Protein AF-A0A7M3ZX58-F1 (afdb_monomer_lite)

Sequence (410 aa):
MNNAIDKRTIRVQLGRRTCTVCGKESPYLRCHHRAVDAHGDGKPGEPCNGRTTANATRSNAYRRGEVQSVRMDEMVEDARIRLGIDRLPVQVKCMKKLNSRDQTPEAIEKGILRARHELPVFRDGTVRFDMSDVPTTHFRPREIDVPWKTLHALGYTHDHRGQPLEHDEQILELFPQDFIVAKGAADFLLRTAKYVDELLVRYYNMEPYYNAERADDLIGHLICALAPHTSGGVLSRIIGWADCSGGYAHPLFHAAKRRNCDGDEDAIMLLMDGLLNFSRDILPANRGGQMDAPLVLTTRLNPTEVDKEALNVDSGWFYERDFYEATLKQPHPKDIQGRMDFVERRLGSVAAVRGYGFTHDCNALDDGPALSAYKTLETMIDKMNGQLALGQRLRGVNVRQVASSVVRSH

Radius of gyration: 26.99 Å; chains: 1; bounding box: 66×52×91 Å

pLDDT: mean 92.8, std 5.44, range [61.25, 98.75]

Secondary structure (DSSP, 8-state):
-HHHHHTSEEEEEE--EEETTT--B-SSSB--PEEE-TTS-EEEEEE---BEEEPP-----S---EEEEEEHHHHHHHHHHHHT-SS--S-----SS--BSS-PPPPHHHHHHHHHTT----TTS---EEEEEEE-SEE-GGGGT--HHHHHHTT--B-TTSPBP-STTSPEEPPTTEEEEEGGGHHHHHHHHHHHHHHIIIII----S---SSGGGGTT-EEEEE-TT--EEEEEEEEEEESSSEEEE-HHHHHHTT---SS-EEEEEEHHHHHHH--GGGSBSSTTTTTTS-SEEE-S--TTSS-SSGGG-B--SS--HHHHHHHTT---HHHHGGGS-BGGGGTTSGGGTS----S---S-TT-S-SS-HHHH--SHHHHHHHHHHHHHH-TT--HHHHHHHHHHH-

Structure (mmCIF, N/CA/C/O backbone):
data_AF-A0A7M3ZX58-F1
#
_entry.id   AF-A0A7M3ZX58-F1
#
loop_
_atom_site.group_PDB
_atom_site.id
_atom_site.type_symbol
_atom_site.label_atom_id
_atom_site.label_alt_id
_atom_site.label_comp_id
_atom_site.label_asym_id
_atom_site.label_entity_id
_atom_site.label_seq_id
_atom_site.pdbx_PDB_ins_code
_atom_site.Cartn_x
_atom_site.Cartn_y
_atom_site.Cartn_z
_atom_site.occupancy
_atom_site.B_iso_or_equiv
_atom_site.auth_seq_id
_atom_site.auth_comp_id
_atom_site.auth_asym_id
_atom_site.auth_atom_id
_atom_site.pdbx_PDB_model_num
ATOM 1 N N . MET A 1 1 ? 16.164 10.388 -19.674 1.00 84.62 1 MET A N 1
ATOM 2 C CA . MET A 1 1 ? 16.282 9.624 -20.931 1.00 84.62 1 MET A CA 1
ATOM 3 C C . MET A 1 1 ? 16.621 10.523 -22.114 1.00 84.62 1 MET A C 1
ATOM 5 O O . MET A 1 1 ? 17.618 10.249 -22.756 1.00 84.62 1 MET A O 1
ATOM 9 N N . ASN A 1 2 ? 15.889 11.614 -22.358 1.00 84.56 2 ASN A N 1
ATOM 10 C CA . ASN A 1 2 ? 16.077 12.489 -23.532 1.00 84.56 2 ASN A CA 1
ATOM 11 C C . ASN A 1 2 ? 17.522 12.969 -23.723 1.00 84.56 2 ASN A C 1
ATOM 13 O O . ASN A 1 2 ? 18.113 12.699 -24.756 1.00 84.56 2 ASN A O 1
ATOM 17 N N . ASN A 1 3 ? 18.154 13.498 -22.670 1.00 86.19 3 ASN A N 1
ATOM 18 C CA . ASN A 1 3 ? 19.565 13.910 -22.730 1.00 86.19 3 ASN A CA 1
ATOM 19 C C . ASN A 1 3 ? 20.526 12.773 -23.140 1.00 86.19 3 ASN A C 1
ATOM 21 O O . ASN A 1 3 ? 21.644 13.030 -23.579 1.00 86.19 3 ASN A O 1
ATOM 25 N N . ALA A 1 4 ? 20.145 11.512 -22.910 1.00 87.25 4 ALA A N 1
ATOM 26 C CA . ALA A 1 4 ? 20.914 10.343 -23.326 1.00 87.25 4 ALA A CA 1
ATOM 27 C C . ALA A 1 4 ? 20.637 9.964 -24.791 1.00 87.25 4 ALA A C 1
ATOM 29 O O . ALA A 1 4 ? 21.559 9.520 -25.468 1.00 87.25 4 ALA A O 1
ATOM 30 N N . ILE A 1 5 ? 19.408 10.182 -25.276 1.00 88.12 5 ILE A N 1
ATOM 31 C CA . ILE A 1 5 ? 19.027 10.043 -26.691 1.00 88.12 5 ILE A CA 1
ATOM 32 C C . ILE A 1 5 ? 19.773 11.080 -27.538 1.00 88.12 5 ILE A C 1
ATOM 34 O O . ILE A 1 5 ? 20.369 10.711 -28.544 1.00 88.12 5 ILE A O 1
ATOM 38 N N . ASP A 1 6 ? 19.852 12.338 -27.088 1.00 88.44 6 ASP A N 1
ATOM 39 C CA . ASP A 1 6 ? 20.569 13.410 -27.803 1.00 88.44 6 ASP A CA 1
ATOM 40 C C . ASP A 1 6 ? 22.061 13.095 -27.971 1.00 88.44 6 ASP A C 1
ATOM 42 O O . ASP A 1 6 ? 22.674 13.388 -28.996 1.00 88.44 6 ASP A O 1
ATOM 46 N N . LYS A 1 7 ? 22.651 12.433 -26.968 1.00 90.25 7 LYS A N 1
ATOM 47 C CA . LYS A 1 7 ? 24.038 11.953 -27.017 1.00 90.25 7 LYS A CA 1
ATOM 48 C C . LYS A 1 7 ? 24.221 10.715 -27.895 1.00 90.25 7 LYS A C 1
ATOM 50 O O . LYS A 1 7 ? 25.366 10.353 -28.164 1.00 90.25 7 LYS A O 1
ATOM 55 N N . ARG A 1 8 ? 23.128 10.073 -28.329 1.00 90.62 8 ARG A N 1
ATOM 56 C CA . ARG A 1 8 ? 23.024 8.780 -29.034 1.00 90.62 8 ARG A CA 1
ATOM 57 C C . ARG A 1 8 ? 23.615 7.607 -28.260 1.00 90.62 8 ARG A C 1
ATOM 59 O O . ARG A 1 8 ? 22.914 6.663 -27.918 1.00 90.62 8 ARG A O 1
ATOM 66 N N . THR A 1 9 ? 24.901 7.681 -27.931 1.00 92.44 9 THR A N 1
ATOM 67 C CA . THR A 1 9 ? 25.625 6.678 -27.151 1.00 92.44 9 THR A CA 1
ATOM 68 C C . THR A 1 9 ? 25.944 7.201 -25.756 1.00 92.44 9 THR A C 1
ATOM 70 O O . THR A 1 9 ? 26.481 8.299 -25.600 1.00 92.44 9 THR A O 1
ATOM 73 N N . ILE A 1 10 ? 25.698 6.389 -24.730 1.00 93.19 10 ILE A N 1
ATOM 74 C CA . ILE A 1 10 ? 26.163 6.660 -23.364 1.00 93.19 10 ILE A CA 1
ATOM 75 C C . ILE A 1 10 ? 27.099 5.561 -22.875 1.00 93.19 10 ILE A C 1
ATOM 77 O O . ILE A 1 10 ? 26.967 4.403 -23.262 1.00 93.19 10 ILE A O 1
ATOM 81 N N . ARG A 1 11 ? 28.032 5.924 -21.989 1.00 93.12 11 ARG A N 1
ATOM 82 C CA . ARG A 1 11 ? 28.899 4.974 -21.282 1.00 93.12 11 ARG A CA 1
ATOM 83 C C . ARG A 1 11 ? 28.414 4.817 -19.849 1.00 93.12 11 ARG A C 1
ATOM 85 O O . ARG A 1 11 ? 28.426 5.784 -19.090 1.00 93.12 11 ARG A O 1
ATOM 92 N N . VAL A 1 12 ? 27.984 3.614 -19.485 1.00 93.06 12 VAL A N 1
ATOM 93 C CA . VAL A 1 12 ? 27.375 3.314 -18.179 1.00 93.06 12 VAL A CA 1
ATOM 94 C C . VAL A 1 12 ? 27.828 1.951 -17.662 1.00 93.06 12 VAL A C 1
ATOM 96 O O . VAL A 1 12 ? 28.186 1.073 -18.439 1.00 93.06 12 VAL A O 1
ATOM 99 N N . GLN A 1 13 ? 27.841 1.772 -16.339 1.00 92.75 13 GLN A N 1
ATOM 100 C CA . GLN A 1 13 ? 28.174 0.484 -15.723 1.00 92.75 13 GLN A CA 1
ATOM 101 C C . GLN A 1 13 ? 26.971 -0.457 -15.768 1.00 92.75 13 GLN A C 1
ATOM 103 O O . GLN A 1 13 ? 25.967 -0.187 -15.108 1.00 92.75 13 GLN A O 1
ATOM 108 N N . LEU A 1 14 ? 27.095 -1.554 -16.512 1.00 93.56 14 LEU A N 1
ATOM 109 C CA . LEU A 1 14 ? 26.056 -2.569 -16.682 1.00 93.56 14 LEU A CA 1
ATOM 110 C C . LEU A 1 14 ? 26.663 -3.974 -16.587 1.00 93.56 14 LEU A C 1
ATOM 112 O O . LEU A 1 14 ? 27.848 -4.167 -16.871 1.00 93.56 14 LEU A O 1
ATOM 116 N N . GLY A 1 15 ? 25.858 -4.963 -16.202 1.00 92.06 15 GLY A N 1
ATOM 117 C CA . GLY A 1 15 ? 26.264 -6.369 -16.217 1.00 92.06 15 GLY A CA 1
ATOM 118 C C . GLY A 1 15 ? 26.551 -6.869 -17.635 1.00 92.06 15 GLY A C 1
ATOM 119 O O . GLY A 1 15 ? 25.844 -6.510 -18.577 1.00 92.06 15 GLY A O 1
ATOM 120 N N . ARG A 1 16 ? 27.585 -7.699 -17.809 1.00 92.06 16 ARG A N 1
ATOM 121 C CA . ARG A 1 16 ? 27.877 -8.335 -19.103 1.00 92.06 16 ARG A CA 1
ATOM 122 C C . ARG A 1 16 ? 27.047 -9.592 -19.288 1.00 92.06 16 ARG A C 1
ATOM 124 O O . ARG A 1 16 ? 26.998 -10.455 -18.410 1.00 92.06 16 ARG A O 1
ATOM 131 N N . ARG A 1 17 ? 26.402 -9.697 -20.444 1.00 93.62 17 ARG A N 1
ATOM 132 C CA . ARG A 1 17 ? 25.608 -10.862 -20.831 1.00 93.62 17 ARG A CA 1
ATOM 133 C C . ARG A 1 17 ? 25.809 -11.125 -22.315 1.00 93.62 17 ARG A C 1
ATOM 135 O O . ARG A 1 17 ? 26.058 -10.197 -23.080 1.00 93.62 17 ARG A O 1
ATOM 142 N N . THR A 1 18 ? 25.658 -12.376 -22.721 1.00 95.00 18 THR A N 1
ATOM 143 C CA . THR A 1 18 ? 25.798 -12.796 -24.120 1.00 95.00 18 THR A CA 1
ATOM 144 C C . THR A 1 18 ? 24.468 -13.328 -24.626 1.00 95.00 18 THR A C 1
ATOM 146 O O . THR A 1 18 ? 23.783 -14.071 -23.922 1.00 95.00 18 THR A O 1
ATOM 149 N N . CYS A 1 19 ? 24.064 -12.916 -25.826 1.00 95.62 19 CYS A N 1
ATOM 150 C CA . CYS A 1 19 ? 22.856 -13.424 -26.463 1.00 95.62 19 CYS A CA 1
ATOM 151 C C . CYS A 1 19 ? 23.050 -14.869 -26.930 1.00 95.62 19 CYS A C 1
ATOM 153 O O . CYS A 1 19 ? 23.992 -15.160 -27.661 1.00 95.62 19 CYS A O 1
ATOM 155 N N . THR A 1 20 ? 22.111 -15.752 -26.590 1.00 95.06 20 THR A N 1
ATOM 156 C CA . THR A 1 20 ? 22.155 -17.165 -26.996 1.00 95.06 20 THR A CA 1
ATOM 157 C C . THR A 1 20 ? 21.811 -17.392 -28.470 1.00 95.06 20 THR A C 1
ATOM 159 O O . THR A 1 20 ? 21.980 -18.499 -28.960 1.00 95.06 20 THR A O 1
ATOM 162 N N . VAL A 1 21 ? 21.299 -16.370 -29.166 1.00 93.06 21 VAL A N 1
ATOM 163 C CA . VAL A 1 21 ? 20.869 -16.456 -30.572 1.00 93.06 21 VAL A CA 1
ATOM 164 C C . VAL A 1 21 ? 21.920 -15.862 -31.507 1.00 93.06 21 VAL A C 1
ATOM 166 O O . VAL A 1 21 ? 22.387 -16.537 -32.413 1.00 93.06 21 VAL A O 1
ATOM 169 N N . CYS A 1 22 ? 22.320 -14.606 -31.285 1.00 91.44 22 CYS A N 1
ATOM 170 C CA . CYS A 1 22 ? 23.275 -13.919 -32.165 1.00 91.44 22 CYS A CA 1
ATOM 171 C C . CYS A 1 22 ? 24.720 -13.895 -31.644 1.00 91.44 22 CYS A C 1
ATOM 173 O O . CYS A 1 22 ? 25.584 -13.331 -32.307 1.00 91.44 22 CYS A O 1
ATOM 175 N N . GLY A 1 23 ? 24.989 -14.414 -30.440 1.00 92.00 23 GLY A N 1
ATOM 176 C CA . GLY A 1 23 ? 26.328 -14.436 -29.836 1.00 92.00 23 GLY A CA 1
ATOM 177 C C . GLY A 1 23 ? 26.894 -13.072 -29.414 1.00 92.00 23 GLY A C 1
ATOM 178 O O . GLY A 1 23 ? 27.958 -13.022 -28.807 1.00 92.00 23 GLY A O 1
ATOM 179 N N . LYS A 1 24 ? 26.204 -11.960 -29.703 1.00 91.50 24 LYS A N 1
ATOM 180 C CA . LYS A 1 24 ? 26.655 -10.603 -29.352 1.00 91.50 24 LYS A CA 1
ATOM 181 C C . LYS A 1 24 ? 26.449 -10.290 -27.865 1.00 91.50 24 LYS A C 1
ATOM 183 O O . LYS A 1 24 ? 25.500 -10.778 -27.238 1.00 91.50 24 LYS A O 1
ATOM 188 N N . GLU A 1 25 ? 27.297 -9.418 -27.320 1.00 91.56 25 GLU A N 1
ATOM 189 C CA . GLU A 1 25 ? 27.217 -8.968 -25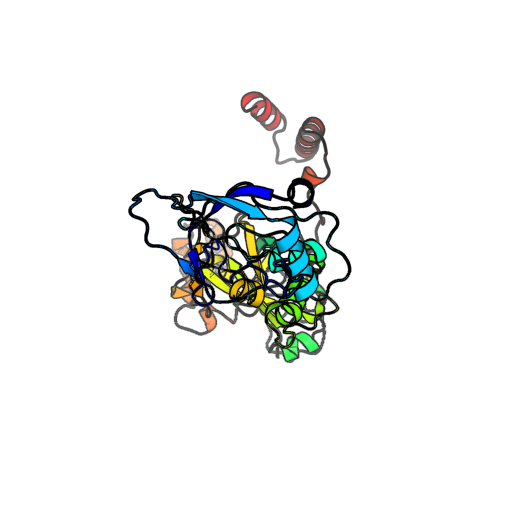.924 1.00 91.56 25 GLU A CA 1
ATOM 190 C C . GLU A 1 25 ? 26.129 -7.914 -25.718 1.00 91.56 25 GLU A C 1
ATOM 192 O O . GLU A 1 25 ? 26.162 -6.845 -26.313 1.00 91.56 25 GLU A O 1
ATOM 197 N N . SER A 1 26 ? 25.165 -8.184 -24.845 1.00 91.44 26 SER A N 1
ATOM 198 C CA . SER A 1 26 ? 24.054 -7.280 -24.551 1.00 91.44 26 SER A CA 1
ATOM 199 C C . SER A 1 26 ? 23.849 -7.194 -23.041 1.00 91.44 26 SER A C 1
ATOM 201 O O . SER A 1 26 ? 23.666 -8.235 -22.417 1.00 91.44 26 SER A O 1
ATOM 203 N N . PRO A 1 27 ? 23.789 -5.999 -22.430 1.00 91.19 27 PRO A N 1
ATOM 204 C CA . PRO A 1 27 ? 23.588 -5.882 -20.985 1.00 91.19 27 PRO A CA 1
ATOM 205 C C . PRO A 1 27 ? 22.153 -6.206 -20.529 1.00 91.19 27 PRO A C 1
ATOM 207 O O . PRO A 1 27 ? 21.904 -6.402 -19.340 1.00 91.19 27 PRO A O 1
ATOM 210 N N . TYR A 1 28 ? 21.202 -6.279 -21.461 1.00 92.50 28 TYR A N 1
ATOM 211 C CA . TYR A 1 28 ? 19.775 -6.518 -21.213 1.00 92.50 28 TYR A CA 1
ATOM 212 C C . TYR A 1 28 ? 19.413 -8.003 -21.205 1.00 92.50 28 TYR A C 1
ATOM 214 O O . TYR A 1 28 ? 20.088 -8.803 -21.850 1.00 92.50 28 TYR A O 1
ATOM 222 N N . LEU A 1 29 ? 18.304 -8.368 -20.549 1.00 92.69 29 LEU A N 1
ATOM 223 C CA . LEU A 1 29 ? 17.772 -9.743 -20.513 1.00 92.69 29 LEU A CA 1
ATOM 224 C C . LEU A 1 29 ? 17.359 -10.284 -21.895 1.00 92.69 29 LEU A C 1
ATOM 226 O O . LEU A 1 29 ? 17.473 -11.485 -22.149 1.00 92.69 29 LEU A O 1
ATOM 230 N N . ARG A 1 30 ? 16.901 -9.396 -22.783 1.00 92.56 30 ARG A N 1
ATOM 231 C CA . ARG A 1 30 ? 16.626 -9.676 -24.198 1.00 92.56 30 ARG A CA 1
ATOM 232 C C . ARG A 1 30 ? 17.604 -8.892 -25.060 1.00 92.56 30 ARG A C 1
ATOM 234 O O . ARG A 1 30 ? 17.896 -7.738 -24.766 1.00 92.56 30 ARG A O 1
ATOM 241 N N . CYS A 1 31 ? 18.138 -9.525 -26.097 1.00 92.56 31 CYS A N 1
ATOM 242 C CA . CYS A 1 31 ? 19.134 -8.901 -26.959 1.00 92.56 31 CYS A CA 1
ATOM 243 C C . CYS A 1 31 ? 18.564 -7.685 -27.703 1.00 92.56 31 CYS A C 1
ATOM 245 O O . CYS A 1 31 ? 17.547 -7.799 -28.384 1.00 92.56 31 CYS A O 1
ATOM 247 N N . HIS A 1 32 ? 19.261 -6.552 -27.594 1.00 89.94 32 HIS A N 1
ATOM 248 C CA . HIS A 1 32 ? 18.877 -5.271 -28.193 1.00 89.94 32 HIS A CA 1
ATOM 249 C C . HIS A 1 32 ? 19.449 -5.043 -29.602 1.00 89.94 32 HIS A C 1
ATOM 251 O O . HIS A 1 32 ? 19.106 -4.062 -30.247 1.00 89.94 32 HIS A O 1
ATOM 257 N N . HIS A 1 33 ? 20.333 -5.917 -30.093 1.00 90.25 33 HIS A N 1
ATOM 258 C CA . HIS A 1 33 ? 20.937 -5.731 -31.412 1.00 90.25 33 HIS A CA 1
ATOM 259 C C . HIS A 1 33 ? 19.918 -5.958 -32.522 1.00 90.25 33 HIS A C 1
ATOM 261 O O . HIS A 1 33 ? 19.334 -7.041 -32.597 1.00 90.25 33 HIS A O 1
ATOM 267 N N . ARG A 1 34 ? 19.781 -4.974 -33.408 1.00 91.06 34 ARG A N 1
ATOM 268 C CA . ARG A 1 34 ? 18.972 -5.060 -34.625 1.00 91.06 34 ARG A CA 1
ATOM 269 C C . ARG A 1 34 ? 19.497 -6.124 -35.585 1.00 91.06 34 ARG A C 1
ATOM 271 O O . ARG A 1 34 ? 20.709 -6.364 -35.670 1.00 91.06 34 ARG A O 1
ATOM 278 N N . ALA A 1 35 ? 18.575 -6.750 -36.309 1.00 86.00 35 ALA A N 1
ATOM 279 C CA . ALA A 1 35 ? 18.893 -7.416 -37.560 1.00 86.00 35 ALA A CA 1
ATOM 280 C C . ALA A 1 35 ? 19.474 -6.388 -38.539 1.00 86.00 35 ALA A C 1
ATOM 282 O O . ALA A 1 35 ? 19.077 -5.222 -38.534 1.00 86.00 35 ALA A O 1
ATOM 283 N N . VAL A 1 36 ? 20.435 -6.818 -39.350 1.00 86.06 36 VAL A N 1
ATOM 284 C CA . VAL A 1 36 ? 21.031 -5.976 -40.390 1.00 86.06 36 VAL A CA 1
ATOM 285 C C . VAL A 1 36 ? 20.379 -6.289 -41.731 1.00 86.06 36 VAL A C 1
ATOM 287 O O . VAL A 1 36 ? 20.004 -7.436 -41.989 1.00 86.06 36 VAL A O 1
ATOM 290 N N . ASP A 1 37 ? 20.197 -5.276 -42.565 1.00 85.88 37 ASP A N 1
ATOM 291 C CA . ASP A 1 37 ? 19.756 -5.449 -43.944 1.00 85.88 37 ASP A CA 1
ATOM 292 C C . ASP A 1 37 ? 20.910 -5.863 -44.878 1.00 85.88 37 ASP A C 1
ATOM 294 O O . ASP A 1 37 ? 22.029 -6.146 -44.441 1.00 85.88 37 ASP A O 1
ATOM 298 N N . ALA A 1 38 ? 20.628 -5.930 -46.183 1.00 81.62 38 ALA A N 1
ATOM 299 C CA . ALA A 1 38 ? 21.607 -6.323 -47.198 1.00 81.62 38 ALA A CA 1
ATOM 300 C C . ALA A 1 38 ? 22.782 -5.333 -47.337 1.00 81.62 38 ALA A C 1
ATOM 302 O O . ALA A 1 38 ? 23.809 -5.685 -47.917 1.00 81.62 38 ALA A O 1
ATOM 303 N N . HIS A 1 39 ? 22.636 -4.115 -46.810 1.00 81.25 39 HIS A N 1
ATOM 304 C CA . HIS A 1 39 ? 23.637 -3.051 -46.825 1.00 81.25 39 HIS A CA 1
ATOM 305 C C . HIS A 1 39 ? 24.406 -2.953 -45.498 1.00 81.25 39 HIS A C 1
ATOM 307 O O . HIS A 1 39 ? 25.382 -2.211 -45.407 1.00 81.25 39 HIS A O 1
ATOM 313 N N . GLY A 1 40 ? 24.027 -3.758 -44.499 1.00 79.31 40 GLY A N 1
ATOM 314 C CA . GLY A 1 40 ? 24.642 -3.782 -43.176 1.00 79.31 40 GLY A CA 1
ATOM 315 C C . GLY A 1 40 ? 24.007 -2.812 -42.177 1.00 79.31 40 GLY A C 1
ATOM 316 O O . GLY A 1 40 ? 24.490 -2.729 -41.045 1.00 79.31 40 GLY A O 1
ATOM 317 N N . ASP A 1 41 ? 22.925 -2.124 -42.550 1.00 82.88 41 ASP A N 1
ATOM 318 C CA . ASP A 1 41 ? 22.238 -1.160 -41.695 1.00 82.88 41 ASP A CA 1
ATOM 319 C C . ASP A 1 41 ? 21.230 -1.853 -40.770 1.00 82.88 41 ASP A C 1
ATOM 321 O O . ASP A 1 41 ? 20.545 -2.811 -41.136 1.00 82.88 41 ASP A O 1
ATOM 325 N N . GLY A 1 42 ? 21.151 -1.385 -39.521 1.00 83.31 42 GLY A N 1
ATOM 326 C CA . GLY A 1 42 ? 20.277 -1.969 -38.505 1.00 83.31 42 GLY A CA 1
ATOM 327 C C . GLY A 1 42 ? 18.808 -1.618 -38.737 1.00 83.31 42 GLY A C 1
ATOM 328 O O . GLY A 1 42 ? 18.428 -0.453 -38.611 1.00 83.31 42 GLY A O 1
ATOM 329 N N . LYS A 1 43 ? 17.964 -2.626 -38.970 1.00 86.62 43 LYS A N 1
ATOM 330 C CA . LYS A 1 43 ? 16.521 -2.468 -39.190 1.00 86.62 43 LYS A CA 1
ATOM 331 C C . LYS A 1 43 ? 15.790 -2.046 -37.906 1.00 86.62 43 LYS A C 1
ATOM 333 O O . LYS A 1 43 ? 15.781 -2.816 -36.939 1.00 86.62 43 LYS A O 1
ATOM 338 N N . PRO A 1 44 ? 15.179 -0.846 -37.857 1.00 86.81 44 PRO A N 1
ATOM 339 C CA . PRO A 1 44 ? 14.396 -0.410 -36.703 1.00 86.81 44 PRO A CA 1
ATOM 340 C C . PRO A 1 44 ? 13.227 -1.355 -36.420 1.00 86.81 44 PRO A C 1
ATOM 342 O O . PRO A 1 44 ? 12.556 -1.805 -37.344 1.00 86.81 44 PRO A O 1
ATOM 345 N N . GLY A 1 45 ? 12.972 -1.654 -35.147 1.00 84.62 45 GLY A N 1
ATOM 346 C CA . GLY A 1 45 ? 11.863 -2.522 -34.742 1.00 84.62 45 GLY A CA 1
ATOM 347 C C . GLY A 1 45 ? 12.109 -4.025 -34.917 1.00 84.62 45 GLY A C 1
ATOM 348 O O . GLY A 1 45 ? 11.309 -4.817 -34.424 1.00 84.62 45 GLY A O 1
ATOM 349 N N . GLU A 1 46 ? 13.239 -4.435 -35.506 1.00 89.06 46 GLU A N 1
ATOM 350 C CA . GLU A 1 46 ? 13.638 -5.843 -35.661 1.00 89.06 46 GLU A CA 1
ATOM 351 C C . GLU A 1 46 ? 14.868 -6.219 -34.795 1.00 89.06 46 GLU A C 1
ATOM 353 O O . GLU A 1 46 ? 15.896 -6.663 -35.320 1.00 89.06 46 GLU A O 1
ATOM 358 N N . PRO A 1 47 ? 14.837 -6.056 -33.455 1.00 89.12 47 PRO A N 1
ATOM 359 C CA . PRO A 1 47 ? 15.910 -6.539 -32.598 1.00 89.12 47 PRO A CA 1
ATOM 360 C C . PRO A 1 47 ? 15.878 -8.064 -32.467 1.00 89.12 47 PRO A C 1
ATOM 362 O O . PRO A 1 47 ? 14.823 -8.695 -32.442 1.00 89.12 47 PRO A O 1
ATOM 365 N N . CYS A 1 48 ? 17.060 -8.648 -32.285 1.00 90.19 48 CYS A N 1
ATOM 366 C CA . CYS A 1 48 ? 17.280 -10.084 -32.132 1.00 90.19 48 CYS A CA 1
ATOM 367 C C . CYS A 1 48 ? 16.371 -10.725 -31.074 1.00 90.19 48 CYS A C 1
ATOM 369 O O . CYS A 1 48 ? 15.935 -11.858 -31.254 1.00 90.19 48 CYS A O 1
ATOM 371 N N . ASN A 1 49 ? 16.100 -10.036 -29.957 1.00 88.69 49 ASN A N 1
ATOM 372 C CA . ASN A 1 49 ? 15.215 -10.492 -28.876 1.00 88.69 49 ASN A CA 1
ATOM 373 C C . ASN A 1 49 ? 15.574 -11.826 -28.206 1.00 88.69 49 ASN A C 1
ATOM 375 O O . ASN A 1 49 ? 14.915 -12.221 -27.242 1.00 88.69 49 ASN A O 1
ATOM 379 N N . GLY A 1 50 ? 16.651 -12.483 -28.637 1.00 91.38 50 GLY A N 1
ATOM 380 C CA . GLY A 1 50 ? 17.160 -13.692 -28.018 1.00 91.38 50 GLY A CA 1
ATOM 381 C C . GLY A 1 50 ? 17.483 -13.471 -26.544 1.00 91.38 50 GLY A C 1
ATOM 382 O O . GLY A 1 50 ? 17.998 -12.416 -26.153 1.00 91.38 50 GLY A O 1
ATOM 383 N N . ARG A 1 51 ? 17.198 -14.488 -25.728 1.00 93.88 51 ARG A N 1
ATOM 384 C CA . ARG A 1 51 ? 17.559 -14.513 -24.309 1.00 93.88 51 ARG A CA 1
ATOM 385 C C . ARG A 1 51 ? 19.061 -14.285 -24.152 1.00 93.88 51 ARG A C 1
ATOM 387 O O . ARG A 1 51 ? 19.865 -14.768 -24.950 1.00 93.88 51 ARG A O 1
ATOM 394 N N . THR A 1 52 ? 19.445 -13.555 -23.114 1.00 94.69 52 THR A N 1
ATOM 395 C CA . THR A 1 52 ? 20.855 -13.373 -22.766 1.00 94.69 52 THR A CA 1
ATOM 396 C C . THR A 1 52 ? 21.199 -14.085 -21.464 1.00 94.69 52 THR A C 1
ATOM 398 O O . THR A 1 52 ? 20.407 -14.129 -20.513 1.00 94.69 52 THR A O 1
ATOM 401 N N . THR A 1 53 ? 22.409 -14.624 -21.396 1.00 93.44 53 THR A N 1
ATOM 402 C CA . THR A 1 53 ? 22.968 -15.270 -20.204 1.00 93.44 53 THR A CA 1
ATOM 403 C C . THR A 1 53 ? 24.054 -14.393 -19.614 1.00 93.44 53 THR A C 1
ATOM 405 O O . THR A 1 53 ? 24.902 -13.895 -20.351 1.00 93.44 53 THR A O 1
ATOM 408 N N . ALA A 1 54 ? 24.024 -14.185 -18.296 1.00 91.31 54 ALA A N 1
ATOM 409 C CA . ALA A 1 54 ? 25.069 -13.432 -17.611 1.00 91.31 54 ALA A CA 1
ATOM 410 C C . ALA A 1 54 ? 26.429 -14.111 -17.819 1.00 91.31 54 ALA A C 1
ATOM 412 O O . ALA A 1 54 ? 26.547 -15.329 -17.673 1.00 91.31 54 ALA A O 1
ATOM 413 N N . ASN A 1 55 ? 27.444 -13.322 -18.161 1.00 88.00 55 ASN A N 1
ATOM 414 C CA . ASN A 1 55 ? 28.795 -13.831 -18.342 1.00 88.00 55 ASN A CA 1
ATOM 415 C C . ASN A 1 55 ? 29.413 -14.115 -16.967 1.00 88.00 55 ASN A C 1
ATOM 417 O O . ASN A 1 55 ? 29.211 -13.360 -16.012 1.00 88.00 55 ASN A O 1
ATOM 421 N N . ALA A 1 56 ? 30.180 -15.202 -16.859 1.00 81.19 56 ALA A N 1
ATOM 422 C CA . ALA A 1 56 ? 30.904 -15.506 -15.632 1.00 81.19 56 ALA A CA 1
ATOM 423 C C . ALA A 1 56 ? 31.914 -14.388 -15.333 1.00 81.19 56 ALA A C 1
ATOM 425 O O . ALA A 1 56 ? 32.691 -13.992 -16.201 1.00 81.19 56 ALA A O 1
ATOM 426 N N . THR A 1 57 ? 31.920 -13.896 -14.095 1.00 76.81 57 THR A N 1
ATOM 427 C CA . THR A 1 57 ? 32.892 -12.902 -13.634 1.00 76.81 57 THR A CA 1
ATOM 428 C C . THR A 1 57 ? 33.782 -13.500 -12.555 1.00 76.81 57 THR A C 1
ATOM 430 O O . THR A 1 57 ? 33.309 -14.201 -11.663 1.00 76.81 57 THR A O 1
ATOM 433 N N . ARG A 1 58 ? 35.084 -13.207 -12.632 1.00 68.75 58 ARG A N 1
ATOM 434 C CA . ARG A 1 58 ? 36.064 -13.545 -11.584 1.00 68.75 58 ARG A CA 1
ATOM 435 C C . ARG A 1 58 ? 36.096 -12.505 -10.459 1.00 68.75 58 ARG A C 1
ATOM 437 O O . ARG A 1 58 ? 36.866 -12.644 -9.516 1.00 68.75 58 ARG A O 1
ATOM 444 N N . SER A 1 59 ? 35.299 -11.443 -10.574 1.00 71.56 59 SER A N 1
ATOM 445 C CA . SER A 1 59 ? 35.274 -10.361 -9.601 1.00 71.56 59 SER A CA 1
ATOM 446 C C . SER A 1 59 ? 34.505 -10.762 -8.343 1.00 71.56 59 SER A C 1
ATOM 448 O O . SER A 1 59 ? 33.311 -11.067 -8.394 1.00 71.56 59 SER A O 1
ATOM 450 N N . ASN A 1 60 ? 35.181 -10.666 -7.197 1.00 73.75 60 ASN A N 1
ATOM 451 C CA . ASN A 1 60 ? 34.558 -10.720 -5.872 1.00 73.75 60 ASN A CA 1
ATOM 452 C C . ASN A 1 60 ? 33.959 -9.365 -5.455 1.00 73.75 60 ASN A C 1
ATOM 454 O O . ASN A 1 60 ? 33.525 -9.205 -4.315 1.00 73.75 60 ASN A O 1
ATOM 458 N N . ALA A 1 61 ? 33.945 -8.374 -6.356 1.00 79.06 61 ALA A N 1
ATOM 459 C CA . ALA A 1 61 ? 33.325 -7.093 -6.078 1.00 79.06 61 ALA A CA 1
ATOM 460 C C . ALA A 1 61 ? 31.823 -7.261 -5.852 1.00 79.06 61 ALA A C 1
ATOM 462 O O . ALA A 1 61 ? 31.129 -8.049 -6.497 1.00 79.06 61 ALA A O 1
ATOM 463 N N . TYR A 1 62 ? 31.316 -6.443 -4.942 1.00 78.06 62 TYR A N 1
ATOM 464 C CA . TYR A 1 62 ? 29.920 -6.473 -4.543 1.00 78.06 62 TYR A CA 1
ATOM 465 C C . TYR A 1 62 ? 28.962 -5.975 -5.643 1.00 78.06 62 TYR A C 1
ATOM 467 O O . TYR A 1 62 ? 27.776 -6.297 -5.634 1.00 78.06 62 TYR A O 1
ATOM 475 N N . ARG A 1 63 ? 29.495 -5.241 -6.630 1.00 86.69 63 ARG A N 1
ATOM 476 C CA . ARG A 1 63 ? 28.834 -4.893 -7.895 1.00 86.69 63 ARG A CA 1
ATOM 477 C C . ARG A 1 63 ? 29.730 -5.312 -9.053 1.00 86.69 63 ARG A C 1
ATOM 479 O O . ARG A 1 63 ? 30.928 -5.040 -9.024 1.00 86.69 63 ARG A O 1
ATOM 486 N N . ARG A 1 64 ? 29.144 -5.980 -10.044 1.00 87.44 64 ARG A N 1
ATOM 487 C CA . ARG A 1 64 ? 29.865 -6.728 -11.088 1.00 87.44 64 ARG A CA 1
ATOM 488 C C . ARG A 1 64 ? 29.794 -6.107 -12.481 1.00 87.44 64 ARG A C 1
ATOM 490 O O . ARG A 1 64 ? 30.281 -6.712 -13.429 1.00 87.44 64 ARG A O 1
ATOM 497 N N . GLY A 1 65 ? 29.155 -4.952 -12.631 1.00 88.31 65 GLY A N 1
ATOM 498 C CA . GLY A 1 65 ? 29.024 -4.313 -13.931 1.00 88.31 65 GLY A CA 1
ATOM 499 C C . GLY A 1 65 ? 30.329 -3.691 -14.412 1.00 88.31 65 GLY A C 1
ATOM 500 O O . GLY A 1 65 ? 31.156 -3.203 -13.641 1.00 88.31 65 GLY A O 1
ATOM 501 N N . GLU A 1 66 ? 30.472 -3.684 -15.727 1.00 90.44 66 GLU A N 1
ATOM 502 C CA . GLU A 1 66 ? 31.591 -3.099 -16.455 1.00 90.44 66 GLU A CA 1
ATOM 503 C C . GLU A 1 66 ? 31.082 -1.893 -17.251 1.00 90.44 66 GLU A C 1
ATOM 505 O O . GLU A 1 66 ? 29.889 -1.788 -17.552 1.00 90.44 66 GLU A O 1
ATOM 510 N N . VAL A 1 67 ? 31.967 -0.941 -17.560 1.00 91.75 67 VAL A N 1
ATOM 511 C CA . VAL A 1 67 ? 31.587 0.225 -18.368 1.00 91.75 67 VAL A CA 1
ATOM 512 C C . VAL A 1 67 ? 31.314 -0.240 -19.794 1.00 91.75 67 VAL A C 1
ATOM 514 O O . VAL A 1 67 ? 32.236 -0.621 -20.509 1.00 91.75 67 VAL A O 1
ATOM 517 N N . GLN A 1 68 ? 30.055 -0.158 -20.208 1.00 91.31 68 GLN A N 1
ATOM 518 C CA . GLN A 1 68 ? 29.585 -0.529 -21.537 1.00 91.31 68 GLN A CA 1
ATOM 519 C C . GLN A 1 68 ? 29.052 0.703 -22.274 1.00 91.31 68 GLN A C 1
ATOM 521 O O . GLN A 1 68 ? 28.531 1.637 -21.656 1.00 91.31 68 GLN A O 1
ATOM 526 N N . SER A 1 69 ? 29.205 0.703 -23.597 1.00 91.50 69 SER A N 1
ATOM 527 C CA . SER A 1 69 ? 28.615 1.708 -24.483 1.00 91.50 69 SER A CA 1
ATOM 528 C C . SER A 1 69 ? 27.243 1.230 -24.944 1.00 91.50 69 SER A C 1
ATOM 530 O O . SER A 1 69 ? 27.124 0.131 -25.476 1.00 91.50 69 SER A O 1
ATOM 532 N N . VAL A 1 70 ? 26.218 2.054 -24.751 1.00 90.62 70 VAL A N 1
ATOM 533 C CA . VAL A 1 70 ? 24.827 1.737 -25.099 1.00 90.62 70 VAL A CA 1
ATOM 534 C C . VAL A 1 70 ? 24.302 2.764 -26.094 1.00 90.62 70 VAL A C 1
ATOM 536 O O . VAL A 1 70 ? 24.357 3.962 -25.811 1.00 90.62 70 VAL A O 1
ATOM 539 N N . ARG A 1 71 ? 23.760 2.289 -27.223 1.00 91.00 71 ARG A N 1
ATOM 540 C CA . ARG A 1 71 ? 23.028 3.090 -28.218 1.00 91.00 71 ARG A CA 1
ATOM 541 C C . ARG A 1 71 ? 21.599 3.340 -27.742 1.00 91.00 71 ARG A C 1
ATOM 543 O O . ARG A 1 71 ? 20.711 2.509 -27.909 1.00 91.00 71 ARG A O 1
ATOM 550 N N . MET A 1 72 ? 21.403 4.471 -27.075 1.00 91.12 72 MET A N 1
ATOM 551 C CA . MET A 1 72 ? 20.123 4.862 -26.485 1.00 91.12 72 MET A CA 1
ATOM 552 C C . MET A 1 72 ? 19.098 5.254 -27.542 1.00 91.12 72 MET A C 1
ATOM 554 O O . MET A 1 72 ? 17.919 4.985 -27.356 1.00 91.12 72 MET A O 1
ATOM 558 N N . ASP A 1 73 ? 19.549 5.877 -28.629 1.00 89.62 73 ASP A N 1
ATOM 559 C CA . ASP A 1 73 ? 18.720 6.264 -29.767 1.00 89.62 73 ASP A CA 1
ATOM 560 C C . ASP A 1 73 ? 18.044 5.049 -30.417 1.00 89.62 73 ASP A C 1
ATOM 562 O O . ASP A 1 73 ? 16.822 5.014 -30.540 1.00 89.62 73 ASP A O 1
ATOM 566 N N . GLU A 1 74 ? 18.822 4.017 -30.747 1.00 90.88 74 GLU A N 1
ATOM 567 C CA . GLU A 1 74 ? 18.296 2.788 -31.355 1.00 90.88 74 GLU A CA 1
ATOM 568 C C . GLU A 1 74 ? 17.399 2.010 -30.385 1.00 90.88 74 GLU A C 1
ATOM 570 O O . GLU A 1 74 ? 16.284 1.625 -30.737 1.00 90.88 74 GLU A O 1
ATOM 575 N N . MET A 1 75 ? 17.851 1.833 -29.139 1.00 90.31 75 MET A N 1
ATOM 576 C CA . MET A 1 75 ? 17.108 1.071 -28.134 1.00 90.31 75 MET A CA 1
ATOM 577 C C . MET A 1 75 ? 15.748 1.701 -27.808 1.00 90.31 75 MET A C 1
ATOM 579 O O . MET A 1 75 ? 14.756 0.985 -27.676 1.00 90.31 75 MET A O 1
ATOM 583 N N . VAL A 1 76 ? 15.692 3.025 -27.634 1.00 92.50 76 VAL A N 1
ATOM 584 C CA . VAL A 1 76 ? 14.435 3.714 -27.314 1.00 92.50 76 VAL A CA 1
ATOM 585 C C . VAL A 1 76 ? 13.476 3.657 -28.500 1.00 92.50 76 VAL A C 1
ATOM 587 O O . VAL A 1 76 ? 12.282 3.450 -28.292 1.00 92.50 76 VAL A O 1
ATOM 590 N N . GLU A 1 77 ? 13.978 3.792 -29.727 1.00 91.75 77 GLU A N 1
ATOM 591 C CA . GLU A 1 77 ? 13.143 3.683 -30.922 1.00 91.75 77 GLU A CA 1
ATOM 592 C C . GLU A 1 77 ? 12.579 2.265 -31.096 1.00 91.75 77 GLU A C 1
ATOM 594 O O . GLU A 1 77 ? 11.389 2.101 -31.360 1.00 91.75 77 GLU A O 1
ATOM 599 N N . ASP A 1 78 ? 13.381 1.228 -30.844 1.00 92.19 78 ASP A N 1
ATOM 600 C CA . ASP A 1 78 ? 12.905 -0.160 -30.893 1.00 92.19 78 ASP A CA 1
ATOM 601 C C . ASP A 1 78 ? 11.859 -0.445 -29.810 1.00 92.19 78 ASP A C 1
ATOM 603 O O . ASP A 1 78 ? 10.866 -1.131 -30.064 1.00 92.19 78 ASP A O 1
ATOM 607 N N . ALA A 1 79 ? 12.047 0.111 -28.610 1.00 93.38 79 ALA A N 1
ATOM 608 C CA . ALA A 1 79 ? 11.065 0.043 -27.533 1.00 93.38 79 ALA A CA 1
ATOM 609 C C . ALA A 1 79 ? 9.758 0.762 -27.907 1.00 93.38 79 ALA A C 1
ATOM 611 O O . ALA A 1 79 ? 8.675 0.235 -27.651 1.00 93.38 79 ALA A O 1
ATOM 612 N N . ARG A 1 80 ? 9.844 1.934 -28.551 1.00 94.38 80 ARG A N 1
ATOM 613 C CA . ARG A 1 80 ? 8.690 2.704 -29.039 1.00 94.38 80 ARG A CA 1
ATOM 614 C C . ARG A 1 80 ? 7.881 1.909 -30.068 1.00 94.38 80 ARG A C 1
ATOM 616 O O . ARG A 1 80 ? 6.662 1.810 -29.934 1.00 94.38 80 ARG A O 1
ATOM 623 N N . ILE A 1 81 ? 8.561 1.322 -31.056 1.00 93.81 81 ILE A N 1
ATOM 624 C CA . ILE A 1 81 ? 7.939 0.496 -32.101 1.00 93.81 81 ILE A CA 1
ATOM 625 C C . ILE A 1 81 ? 7.287 -0.741 -31.481 1.00 93.81 81 ILE A C 1
ATOM 627 O O . ILE A 1 81 ? 6.124 -1.017 -31.756 1.00 93.81 81 ILE A O 1
ATOM 631 N N . ARG A 1 82 ? 7.999 -1.450 -30.595 1.00 91.62 82 ARG A N 1
ATOM 632 C CA . ARG A 1 82 ? 7.491 -2.656 -29.922 1.00 91.62 82 ARG A CA 1
ATOM 633 C C . ARG A 1 82 ? 6.237 -2.390 -29.108 1.00 91.62 82 ARG A C 1
ATOM 635 O O . ARG A 1 82 ? 5.306 -3.182 -29.151 1.00 91.62 82 ARG A O 1
ATOM 642 N N . LEU A 1 83 ? 6.228 -1.290 -28.364 1.00 94.69 83 LEU A N 1
ATOM 643 C CA . LEU A 1 83 ? 5.067 -0.897 -27.582 1.00 94.69 83 LEU A CA 1
ATOM 644 C C . LEU A 1 83 ? 3.913 -0.403 -28.465 1.00 94.69 83 LEU A C 1
ATOM 646 O O . LEU A 1 83 ? 2.808 -0.252 -27.956 1.00 94.69 83 LEU A O 1
ATOM 650 N N . GLY A 1 84 ? 4.134 -0.122 -29.753 1.00 94.25 84 GLY A N 1
ATOM 651 C CA . GLY A 1 84 ? 3.110 0.425 -30.643 1.00 94.25 84 GLY A CA 1
ATOM 652 C C . GLY A 1 84 ? 2.616 1.797 -30.179 1.00 94.25 84 GLY A C 1
ATOM 653 O O . GLY A 1 84 ? 1.408 2.034 -30.135 1.00 94.25 84 GLY A O 1
ATOM 654 N N . ILE A 1 85 ? 3.534 2.663 -29.736 1.00 92.88 85 ILE A N 1
ATOM 655 C CA . ILE A 1 85 ? 3.215 4.018 -29.266 1.00 92.88 85 ILE A CA 1
ATOM 656 C C . ILE A 1 85 ? 3.732 5.066 -30.255 1.00 92.88 85 ILE A C 1
ATOM 658 O O . ILE A 1 85 ? 4.868 4.997 -30.726 1.00 92.88 85 ILE A O 1
ATOM 662 N N . ASP A 1 86 ? 2.914 6.071 -30.554 1.00 88.06 86 ASP A N 1
ATOM 663 C CA . ASP A 1 86 ? 3.271 7.082 -31.557 1.00 88.06 86 ASP A CA 1
ATOM 664 C C . ASP A 1 86 ? 4.296 8.087 -31.034 1.00 88.06 86 ASP A C 1
ATOM 666 O O . ASP A 1 86 ? 5.199 8.511 -31.754 1.00 88.06 86 ASP A O 1
ATOM 670 N N . ARG A 1 87 ? 4.166 8.475 -29.761 1.00 88.38 87 ARG A N 1
ATOM 671 C CA . ARG A 1 87 ? 5.003 9.494 -29.124 1.00 88.38 87 ARG A CA 1
ATOM 672 C C . ARG A 1 87 ? 5.536 9.007 -27.789 1.00 88.38 87 ARG A C 1
ATOM 674 O O . ARG A 1 87 ? 4.818 8.403 -26.994 1.00 88.38 87 ARG A O 1
ATOM 681 N N . LEU A 1 88 ? 6.804 9.315 -27.542 1.00 89.75 88 LEU A N 1
ATOM 682 C CA . LEU A 1 88 ? 7.431 9.100 -26.245 1.00 89.75 88 LEU A CA 1
ATOM 683 C C . LEU A 1 88 ? 6.953 10.160 -25.237 1.00 89.75 88 LEU A C 1
ATOM 685 O O . LEU A 1 88 ? 6.680 11.296 -25.634 1.00 89.75 88 LEU A O 1
ATOM 689 N N . PRO A 1 89 ? 6.898 9.825 -23.935 1.00 90.56 89 PRO A N 1
ATOM 690 C CA . PRO A 1 89 ? 6.677 10.804 -22.877 1.00 90.56 89 PRO A CA 1
ATOM 691 C C . PRO A 1 89 ? 7.689 11.948 -22.935 1.00 90.56 89 PRO A C 1
ATOM 693 O O . PRO A 1 89 ? 8.865 11.731 -23.236 1.00 90.56 89 PRO A O 1
ATOM 696 N N . VAL A 1 90 ? 7.249 13.151 -22.549 1.00 86.62 90 VAL A N 1
ATOM 697 C CA . VAL A 1 90 ? 8.106 14.350 -22.519 1.00 86.62 90 VAL A CA 1
ATOM 698 C C . VAL A 1 90 ? 9.336 14.126 -21.649 1.00 86.62 90 VAL A C 1
ATOM 700 O O . VAL A 1 90 ? 10.419 14.584 -21.993 1.00 86.62 90 VAL A O 1
ATOM 703 N N . GLN A 1 91 ? 9.208 13.407 -20.534 1.00 89.62 91 GLN A N 1
ATOM 704 C CA . GLN A 1 91 ? 10.337 13.103 -19.671 1.00 89.62 91 GLN A CA 1
ATOM 705 C C . GLN A 1 91 ? 10.235 11.691 -19.103 1.00 89.62 91 GLN A C 1
ATOM 707 O O . GLN A 1 91 ? 9.304 11.361 -18.381 1.00 89.62 91 GLN A O 1
ATOM 712 N N . VAL A 1 92 ? 11.270 10.888 -19.348 1.00 92.81 92 VAL A N 1
ATOM 713 C CA . VAL A 1 92 ? 11.488 9.619 -18.642 1.00 92.81 92 VAL A CA 1
ATOM 714 C C . VAL A 1 92 ? 12.704 9.776 -17.732 1.00 92.81 92 VAL A C 1
ATOM 716 O O . VAL A 1 92 ? 13.842 9.954 -18.201 1.00 92.81 92 VAL A O 1
ATOM 719 N N . LYS A 1 93 ? 12.463 9.764 -16.416 1.00 92.25 93 LYS A N 1
ATOM 720 C CA . LYS A 1 93 ? 13.516 9.800 -15.393 1.00 92.25 93 LYS A CA 1
ATOM 721 C C . LYS A 1 93 ? 14.125 8.405 -15.253 1.00 92.25 93 LYS A C 1
ATOM 723 O O . LYS A 1 93 ? 13.422 7.404 -15.263 1.00 92.25 93 LYS A O 1
ATOM 728 N N . CYS A 1 94 ? 15.448 8.346 -15.143 1.00 90.88 94 CYS A N 1
ATOM 729 C CA . CYS A 1 94 ? 16.191 7.093 -15.028 1.00 90.88 94 CYS A CA 1
ATOM 730 C C . CYS A 1 94 ? 17.203 7.195 -13.888 1.00 90.88 94 CYS A C 1
ATOM 732 O O . CYS A 1 94 ? 17.661 8.289 -13.545 1.00 90.88 94 CYS A O 1
ATOM 734 N N . MET A 1 95 ? 17.614 6.047 -13.356 1.00 90.00 95 MET A N 1
ATOM 735 C CA . MET A 1 95 ? 18.704 5.978 -12.387 1.00 90.00 95 MET A CA 1
ATOM 736 C C . MET A 1 95 ? 20.041 6.317 -13.051 1.00 90.00 95 MET A C 1
ATOM 738 O O . MET A 1 95 ? 20.369 5.793 -14.112 1.00 90.00 95 MET A O 1
ATOM 742 N N . LYS A 1 96 ? 20.855 7.158 -12.398 1.00 87.75 96 LYS A N 1
ATOM 743 C CA . LYS A 1 96 ? 22.220 7.469 -12.869 1.00 87.75 96 LYS A CA 1
ATOM 744 C C . LYS A 1 96 ? 23.149 6.250 -12.805 1.00 87.75 96 LYS A C 1
ATOM 746 O O . LYS A 1 96 ? 24.080 6.142 -13.595 1.00 87.75 96 LYS A O 1
ATOM 751 N N . LYS A 1 97 ? 22.920 5.358 -11.835 1.00 90.56 97 LYS A N 1
ATOM 752 C CA . LYS A 1 97 ? 23.712 4.150 -11.590 1.00 90.56 97 LYS A CA 1
ATOM 753 C C . LYS A 1 97 ? 22.821 3.039 -11.047 1.00 90.56 97 LYS A C 1
ATOM 755 O O . LYS A 1 97 ? 21.965 3.295 -10.204 1.00 90.56 97 LYS A O 1
ATOM 760 N N . LEU A 1 98 ? 23.070 1.810 -11.494 1.00 92.12 98 LEU A N 1
ATOM 761 C CA . LEU A 1 98 ? 22.455 0.616 -10.923 1.00 92.12 98 LEU A CA 1
ATOM 762 C C . LEU A 1 98 ? 23.222 0.193 -9.671 1.00 92.12 98 LEU A C 1
ATOM 764 O O . LEU A 1 98 ? 24.440 -0.002 -9.713 1.00 92.12 98 LEU A O 1
ATOM 768 N N . ASN A 1 99 ? 22.503 0.064 -8.559 1.00 90.50 99 ASN A N 1
ATOM 769 C CA . ASN A 1 99 ? 23.072 -0.335 -7.270 1.00 90.50 99 ASN A CA 1
ATOM 770 C C . ASN A 1 99 ? 22.959 -1.841 -7.006 1.00 90.50 99 ASN A C 1
ATOM 772 O O . ASN A 1 99 ? 23.455 -2.304 -5.979 1.00 90.50 99 ASN A O 1
ATOM 776 N N . SER A 1 100 ? 22.328 -2.592 -7.908 1.00 92.38 100 SER A N 1
ATOM 777 C CA . SER A 1 100 ? 22.197 -4.041 -7.803 1.00 92.38 100 SER A CA 1
ATOM 778 C C . SER A 1 100 ? 23.509 -4.776 -8.058 1.00 92.38 100 SER A C 1
ATOM 780 O O . SER A 1 100 ? 24.440 -4.234 -8.659 1.00 92.38 100 SER A O 1
ATOM 782 N N . ARG A 1 101 ? 23.592 -6.024 -7.582 1.00 90.19 101 ARG A N 1
ATOM 783 C CA . ARG A 1 101 ? 24.818 -6.838 -7.642 1.00 90.19 101 ARG A CA 1
ATOM 784 C C . ARG A 1 101 ? 25.287 -7.044 -9.076 1.00 90.19 101 ARG A C 1
ATOM 786 O O . ARG A 1 101 ? 26.431 -6.746 -9.415 1.00 90.19 101 ARG A O 1
ATOM 793 N N . ASP A 1 102 ? 24.384 -7.538 -9.913 1.00 90.31 102 ASP A N 1
ATOM 794 C CA . ASP A 1 102 ? 24.686 -7.911 -11.293 1.00 90.31 102 ASP A CA 1
ATOM 795 C C . ASP A 1 102 ? 24.459 -6.740 -12.268 1.00 90.31 102 ASP A C 1
ATOM 797 O O . ASP A 1 102 ? 24.667 -6.895 -13.467 1.00 90.31 102 ASP A O 1
ATOM 801 N N . GLN A 1 103 ? 24.049 -5.563 -11.762 1.00 92.56 103 GLN A N 1
ATOM 802 C CA . GLN A 1 103 ? 23.810 -4.327 -12.525 1.00 92.56 103 GLN A CA 1
ATOM 803 C C . GLN A 1 103 ? 23.042 -4.580 -13.834 1.00 92.56 103 GLN A C 1
ATOM 805 O O . GLN A 1 103 ? 23.376 -4.035 -14.888 1.00 92.56 103 GLN A O 1
ATOM 810 N N . THR A 1 104 ? 22.028 -5.449 -13.764 1.00 92.00 104 THR A N 1
ATOM 811 C CA . THR A 1 104 ? 21.121 -5.733 -14.879 1.00 92.00 104 THR A CA 1
ATOM 812 C C . THR A 1 104 ? 20.018 -4.669 -14.882 1.00 92.00 104 THR A C 1
ATOM 814 O O . THR A 1 104 ? 19.333 -4.525 -13.868 1.00 92.00 104 THR A O 1
ATOM 817 N N . PRO A 1 105 ? 19.866 -3.886 -15.964 1.00 93.31 105 PRO A N 1
ATOM 818 C CA . PRO A 1 105 ? 18.826 -2.869 -16.056 1.00 93.31 105 PRO A CA 1
ATOM 819 C C . PRO A 1 105 ? 17.441 -3.503 -16.238 1.00 93.31 105 PRO A C 1
ATOM 821 O O . PRO A 1 105 ? 17.305 -4.552 -16.872 1.00 93.31 105 PRO A O 1
ATOM 824 N N . GLU A 1 106 ? 16.410 -2.826 -15.731 1.00 94.81 106 GLU A N 1
ATOM 825 C CA . GLU A 1 106 ? 15.024 -3.104 -16.115 1.00 94.81 106 GLU A CA 1
ATOM 826 C C . GLU A 1 106 ? 14.813 -2.790 -17.609 1.00 94.81 106 GLU A C 1
ATOM 8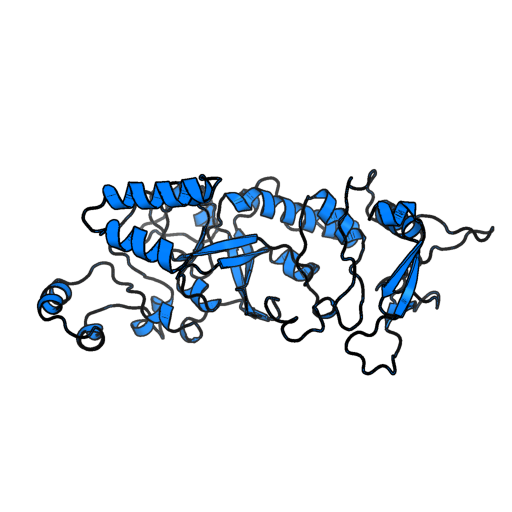28 O O . GLU A 1 106 ? 15.501 -1.940 -18.182 1.00 94.81 106 GLU A O 1
ATOM 833 N N . ALA A 1 107 ? 13.866 -3.485 -18.244 1.00 94.25 107 ALA A N 1
ATOM 834 C CA . ALA A 1 107 ? 13.454 -3.202 -19.615 1.00 94.25 107 ALA A CA 1
ATOM 835 C C . ALA A 1 107 ? 12.961 -1.750 -19.746 1.00 94.25 107 ALA A C 1
ATOM 837 O O . ALA A 1 107 ? 12.133 -1.290 -18.955 1.00 94.25 107 ALA A O 1
ATOM 838 N N . ILE A 1 108 ? 13.468 -1.025 -20.746 1.00 93.75 108 ILE A N 1
ATOM 839 C CA . ILE A 1 108 ? 13.178 0.405 -20.914 1.00 93.75 108 ILE A CA 1
ATOM 840 C C . ILE A 1 108 ? 11.709 0.655 -21.261 1.00 93.75 108 ILE A C 1
ATOM 842 O O . ILE A 1 108 ? 11.158 1.688 -20.887 1.00 93.75 108 ILE A O 1
ATOM 846 N N . GLU A 1 109 ? 11.064 -0.322 -21.897 1.00 95.56 109 GLU A N 1
ATOM 847 C CA . GLU A 1 109 ? 9.639 -0.348 -22.195 1.00 95.56 109 GLU A CA 1
ATOM 848 C C . GLU A 1 109 ? 8.804 -0.086 -20.938 1.00 95.56 109 GLU A C 1
ATOM 850 O O . GLU A 1 109 ? 7.915 0.761 -20.957 1.00 95.56 109 GLU A O 1
ATOM 855 N N . LYS A 1 110 ? 9.153 -0.729 -19.814 1.00 96.94 110 LYS A N 1
ATOM 856 C CA . LYS A 1 110 ? 8.470 -0.516 -18.532 1.00 96.94 110 LYS A CA 1
ATOM 857 C C . LYS A 1 110 ? 8.623 0.925 -18.050 1.00 96.94 110 LYS A C 1
ATOM 859 O O . LYS A 1 110 ? 7.656 1.539 -17.615 1.00 96.94 110 LYS A O 1
ATOM 864 N N . GLY A 1 111 ? 9.824 1.494 -18.166 1.00 96.00 111 GLY A N 1
ATOM 865 C CA . GLY A 1 111 ? 10.089 2.890 -17.805 1.00 96.00 111 GLY A CA 1
ATOM 866 C C . GLY A 1 111 ? 9.323 3.898 -18.671 1.00 96.00 111 GLY A C 1
ATOM 867 O O . GLY A 1 111 ? 8.833 4.899 -18.151 1.00 96.00 111 GLY A O 1
ATOM 868 N N . ILE A 1 112 ? 9.180 3.620 -19.971 1.00 96.75 112 ILE A N 1
ATOM 869 C CA . ILE A 1 112 ? 8.380 4.433 -20.897 1.00 96.75 112 ILE A CA 1
ATOM 870 C C . ILE A 1 112 ? 6.903 4.386 -20.496 1.00 96.75 112 ILE A C 1
ATOM 872 O O . ILE A 1 112 ? 6.285 5.441 -20.365 1.00 96.75 112 ILE A O 1
ATOM 876 N N . LEU A 1 113 ? 6.355 3.191 -20.255 1.00 97.50 113 LEU A N 1
ATOM 877 C CA . LEU A 1 113 ? 4.961 3.031 -19.840 1.00 97.50 113 LEU A CA 1
ATOM 878 C C . LEU A 1 113 ? 4.690 3.693 -18.481 1.00 97.50 113 LEU A C 1
ATOM 880 O O . LEU A 1 113 ? 3.731 4.448 -18.369 1.00 97.50 113 LEU A O 1
ATOM 884 N N . ARG A 1 114 ? 5.565 3.528 -17.478 1.00 97.62 114 ARG A N 1
ATOM 885 C CA . ARG A 1 114 ? 5.417 4.238 -16.191 1.00 97.62 114 ARG A CA 1
ATOM 886 C C . ARG A 1 114 ? 5.384 5.753 -16.368 1.00 97.62 114 ARG A C 1
ATOM 888 O O . ARG A 1 114 ? 4.548 6.417 -15.770 1.00 97.62 114 ARG A O 1
ATOM 895 N N . ALA A 1 115 ? 6.254 6.303 -17.215 1.00 96.44 115 ALA A N 1
ATOM 896 C CA . ALA A 1 115 ? 6.279 7.739 -17.478 1.00 96.44 115 ALA A CA 1
ATOM 897 C C . ALA A 1 115 ? 5.029 8.241 -18.224 1.00 96.44 115 ALA A C 1
ATOM 899 O O . ALA A 1 115 ? 4.632 9.380 -18.003 1.00 96.44 115 ALA A O 1
ATOM 900 N N . ARG A 1 116 ? 4.388 7.413 -19.065 1.00 95.94 116 ARG A N 1
ATOM 901 C CA . ARG A 1 116 ? 3.086 7.744 -19.677 1.00 95.94 116 ARG A CA 1
ATOM 902 C C . ARG A 1 116 ? 1.966 7.874 -18.647 1.00 95.94 116 ARG A C 1
ATOM 904 O O . ARG A 1 116 ? 1.087 8.702 -18.838 1.00 95.94 116 ARG A O 1
ATOM 911 N N . HIS A 1 117 ? 2.019 7.069 -17.588 1.00 96.88 117 HIS A N 1
ATOM 912 C CA . HIS A 1 117 ? 1.053 7.076 -16.482 1.00 96.88 117 HIS A CA 1
ATOM 913 C C . HIS A 1 117 ? 1.499 7.945 -15.300 1.00 96.88 117 HIS A C 1
ATOM 915 O O . HIS A 1 117 ? 0.877 7.914 -14.242 1.00 96.88 117 HIS A O 1
ATOM 921 N N . GLU A 1 118 ? 2.582 8.713 -15.453 1.00 96.81 118 GLU A N 1
ATOM 922 C CA . GLU A 1 118 ? 3.138 9.586 -14.409 1.00 96.81 118 GLU A CA 1
ATOM 923 C C . GLU A 1 118 ? 3.429 8.851 -13.085 1.00 96.81 118 GLU A C 1
ATOM 925 O O . GLU A 1 118 ? 3.230 9.381 -11.988 1.00 96.81 118 GLU A O 1
ATOM 930 N N . LEU A 1 119 ? 3.894 7.602 -13.185 1.00 97.62 119 LEU A N 1
ATOM 931 C CA . LEU A 1 119 ? 4.161 6.746 -12.033 1.00 97.62 119 LEU A CA 1
ATOM 932 C C . LEU A 1 119 ? 5.641 6.782 -11.629 1.00 97.62 119 LEU A C 1
ATOM 934 O O . LEU A 1 119 ? 6.527 6.621 -12.480 1.00 97.62 119 LEU A O 1
ATOM 938 N N . PRO A 1 120 ? 5.939 6.945 -10.328 1.00 96.31 120 PRO A N 1
ATOM 939 C CA . PRO A 1 120 ? 7.266 6.694 -9.799 1.00 96.31 120 PRO A CA 1
ATOM 940 C C . PRO A 1 120 ? 7.542 5.186 -9.753 1.00 96.31 120 PRO A C 1
ATOM 942 O O . PRO A 1 120 ? 6.653 4.354 -9.911 1.00 96.31 120 PRO A O 1
ATOM 945 N N . VAL A 1 121 ? 8.799 4.826 -9.515 1.00 95.38 121 VAL A N 1
ATOM 946 C CA . VAL A 1 121 ? 9.208 3.438 -9.293 1.00 95.38 121 VAL A CA 1
ATOM 947 C C . VAL A 1 121 ? 10.135 3.380 -8.090 1.00 95.38 121 VAL A C 1
ATOM 949 O O . VAL A 1 121 ? 11.042 4.209 -7.956 1.00 95.38 121 VAL A O 1
ATOM 952 N N . PHE A 1 122 ? 9.903 2.416 -7.206 1.00 94.12 122 PHE A N 1
ATOM 953 C CA . PHE A 1 122 ? 10.768 2.161 -6.067 1.00 94.12 122 PHE A CA 1
ATOM 954 C C . PHE A 1 122 ? 11.974 1.300 -6.474 1.00 94.12 122 PHE A C 1
ATOM 956 O O . PHE A 1 122 ? 12.051 0.749 -7.573 1.00 94.12 122 PHE A O 1
ATOM 963 N N . ARG A 1 123 ? 12.970 1.186 -5.590 1.00 91.69 123 ARG A N 1
ATOM 964 C CA . ARG A 1 123 ? 14.257 0.523 -5.890 1.00 91.69 123 ARG A CA 1
ATOM 965 C C . ARG A 1 123 ? 14.150 -0.965 -6.244 1.00 91.69 123 ARG A C 1
ATOM 967 O O . ARG A 1 123 ? 15.122 -1.538 -6.724 1.00 91.69 123 ARG A O 1
ATOM 974 N N . ASP A 1 124 ? 13.009 -1.579 -5.967 1.00 93.12 124 ASP A N 1
ATOM 975 C CA . ASP A 1 124 ? 12.700 -2.980 -6.232 1.00 93.12 124 ASP A CA 1
ATOM 976 C C . ASP A 1 124 ? 11.796 -3.181 -7.460 1.00 93.12 124 ASP A C 1
ATOM 978 O O . ASP A 1 124 ? 11.403 -4.311 -7.723 1.00 93.12 124 ASP A O 1
ATOM 982 N N . GLY A 1 125 ? 11.486 -2.109 -8.201 1.00 94.88 125 GLY A N 1
ATOM 983 C CA . GLY A 1 125 ? 10.653 -2.132 -9.407 1.00 94.88 125 GLY A CA 1
ATOM 984 C C . GLY A 1 125 ? 9.159 -1.895 -9.165 1.00 94.88 125 GLY A C 1
ATOM 985 O O . GLY A 1 125 ? 8.427 -1.692 -10.134 1.00 94.88 125 GLY A O 1
ATOM 986 N N . THR A 1 126 ? 8.712 -1.876 -7.908 1.00 96.81 126 THR A N 1
ATOM 987 C CA . THR A 1 126 ? 7.293 -1.714 -7.547 1.00 96.81 126 THR A CA 1
ATOM 988 C C . THR A 1 126 ? 6.856 -0.249 -7.522 1.00 96.81 126 THR A C 1
ATOM 990 O O . THR A 1 126 ? 7.680 0.663 -7.374 1.00 96.81 126 THR A O 1
ATOM 993 N N . VAL A 1 127 ? 5.555 -0.018 -7.673 1.00 97.69 127 VAL A N 1
ATOM 994 C CA . VAL A 1 127 ? 4.897 1.280 -7.499 1.00 97.69 127 VAL A CA 1
ATOM 995 C C . VAL A 1 127 ? 4.235 1.301 -6.124 1.00 97.69 127 VAL A C 1
ATOM 997 O O . VAL A 1 127 ? 3.465 0.404 -5.790 1.00 97.69 127 VAL A O 1
ATOM 1000 N N . ARG A 1 128 ? 4.554 2.311 -5.311 1.00 96.25 128 ARG A N 1
ATOM 1001 C CA . ARG A 1 128 ? 4.144 2.380 -3.903 1.00 96.25 128 ARG A CA 1
ATOM 1002 C C . ARG A 1 128 ? 3.413 3.665 -3.594 1.00 96.25 128 ARG A C 1
ATOM 1004 O O . ARG A 1 128 ? 3.778 4.716 -4.121 1.00 96.25 128 ARG A O 1
ATOM 1011 N N . PHE A 1 129 ? 2.434 3.552 -2.711 1.00 96.62 129 PHE A N 1
ATOM 1012 C CA . PHE A 1 129 ? 1.772 4.681 -2.088 1.00 96.62 129 PHE A CA 1
ATOM 1013 C C . PHE A 1 129 ? 1.916 4.561 -0.573 1.00 96.62 129 PHE A C 1
ATOM 1015 O O . PHE A 1 129 ? 1.480 3.561 -0.002 1.00 96.62 129 PHE A O 1
ATOM 1022 N N . ASP A 1 130 ? 2.523 5.569 0.047 1.00 95.50 130 ASP A N 1
ATOM 1023 C CA . ASP A 1 130 ? 2.747 5.616 1.490 1.00 95.50 130 ASP A CA 1
ATOM 1024 C C . ASP A 1 130 ? 1.570 6.322 2.177 1.00 95.50 130 ASP A C 1
ATOM 1026 O O . ASP A 1 130 ? 1.086 7.353 1.697 1.00 95.50 130 ASP A O 1
ATOM 1030 N N . MET A 1 131 ? 1.099 5.774 3.294 1.00 93.81 131 MET A N 1
ATOM 1031 C CA . MET A 1 131 ? 0.049 6.377 4.118 1.00 93.81 131 MET A CA 1
ATOM 1032 C C . MET A 1 131 ? 0.223 6.018 5.589 1.00 93.81 131 MET A C 1
ATOM 1034 O O . MET A 1 131 ? 0.806 4.988 5.916 1.00 93.81 131 MET A O 1
ATOM 1038 N N . SER A 1 132 ? -0.305 6.863 6.474 1.00 94.19 132 SER A N 1
ATOM 1039 C CA . SER A 1 132 ? -0.294 6.591 7.913 1.00 94.19 132 SER A CA 1
ATOM 1040 C C . SER A 1 132 ? -1.274 5.475 8.265 1.00 94.19 132 SER A C 1
ATOM 1042 O O . SER A 1 132 ? -2.396 5.447 7.753 1.00 94.19 132 SER A O 1
ATOM 1044 N N . ASP A 1 133 ? -0.878 4.586 9.167 1.00 94.88 133 ASP A N 1
ATOM 1045 C CA . ASP A 1 133 ? -1.724 3.478 9.601 1.00 94.88 133 ASP A CA 1
ATOM 1046 C C . ASP A 1 133 ? -2.758 3.941 10.624 1.00 94.88 133 ASP A C 1
ATOM 1048 O O . ASP A 1 133 ? -2.412 4.467 11.684 1.00 94.88 133 ASP A O 1
ATOM 1052 N N . VAL A 1 134 ? -4.040 3.706 10.333 1.00 95.38 134 VAL A N 1
ATOM 1053 C CA . VAL A 1 134 ? -5.131 4.000 11.267 1.00 95.38 134 VAL A CA 1
ATOM 1054 C C . VAL A 1 134 ? -5.896 2.710 11.578 1.00 95.38 134 VAL A C 1
ATOM 1056 O O . VAL A 1 134 ? -6.409 2.060 10.664 1.00 95.38 134 VAL A O 1
ATOM 1059 N N . PRO A 1 135 ? -5.958 2.265 12.842 1.00 95.81 135 PRO A N 1
ATOM 1060 C CA . PRO A 1 135 ? -6.687 1.057 13.192 1.00 95.81 135 PRO A CA 1
ATOM 1061 C C . PRO A 1 135 ? -8.197 1.323 13.214 1.00 95.81 135 PRO A C 1
ATOM 1063 O O . PRO A 1 135 ? -8.657 2.282 13.829 1.00 95.81 135 PRO A O 1
ATOM 1066 N N . THR A 1 136 ? -8.981 0.443 12.591 1.00 96.25 136 THR A N 1
ATOM 1067 C CA . THR A 1 136 ? -10.438 0.383 12.765 1.00 96.25 136 THR A CA 1
ATOM 1068 C C . THR A 1 136 ? -10.927 -1.060 12.763 1.00 96.25 136 THR A C 1
ATOM 1070 O O . THR A 1 136 ? -10.343 -1.930 12.120 1.00 96.25 136 THR A O 1
ATOM 1073 N N . THR A 1 137 ? -12.014 -1.330 13.475 1.00 97.06 137 THR A N 1
ATOM 1074 C CA . THR A 1 137 ? -12.678 -2.643 13.491 1.00 97.06 137 THR A CA 1
ATOM 1075 C C . THR A 1 137 ? -14.047 -2.600 12.826 1.00 97.06 137 THR A C 1
ATOM 1077 O O . THR A 1 137 ? -14.559 -3.642 12.426 1.00 97.06 137 THR A O 1
ATOM 1080 N N . HIS A 1 138 ? -14.632 -1.410 12.686 1.00 98.19 138 HIS A N 1
ATOM 1081 C CA . HIS A 1 138 ? -15.975 -1.207 12.164 1.00 98.19 138 HIS A CA 1
ATOM 1082 C C . HIS A 1 138 ? -16.021 -0.002 11.230 1.00 98.19 138 HIS A C 1
ATOM 1084 O O . HIS A 1 138 ? -15.193 0.904 11.323 1.00 98.19 138 HIS A O 1
ATOM 1090 N N . PHE A 1 139 ? -16.986 -0.008 10.320 1.00 98.12 139 PHE A N 1
ATOM 1091 C CA . PHE A 1 139 ? -17.229 1.086 9.383 1.00 98.12 139 PHE A CA 1
ATOM 1092 C C . PHE A 1 139 ? -18.678 1.046 8.893 1.00 98.12 139 PHE A C 1
ATOM 1094 O O . PHE A 1 139 ? -19.340 0.007 8.964 1.00 98.12 139 PHE A O 1
ATOM 1101 N N . ARG A 1 140 ? -19.165 2.155 8.347 1.00 98.19 140 ARG A N 1
ATOM 1102 C CA . ARG A 1 140 ? -20.409 2.224 7.573 1.00 98.19 140 ARG A CA 1
ATOM 1103 C C . ARG A 1 140 ? -20.092 2.289 6.081 1.00 98.19 140 ARG A C 1
ATOM 1105 O O . ARG A 1 140 ? -19.132 2.961 5.707 1.00 98.19 140 ARG A O 1
ATOM 1112 N N . PRO A 1 141 ? -20.914 1.687 5.205 1.00 98.00 141 PRO A N 1
ATOM 1113 C CA . PRO A 1 141 ? -20.768 1.847 3.756 1.00 98.00 141 PRO A CA 1
ATOM 1114 C C . PRO A 1 141 ? -20.638 3.316 3.311 1.00 98.00 141 PRO A C 1
ATOM 1116 O O . PRO A 1 141 ? -19.771 3.640 2.498 1.00 98.00 141 PRO A O 1
ATOM 1119 N N . ARG A 1 142 ? -21.420 4.229 3.916 1.00 97.12 142 ARG A N 1
ATOM 1120 C CA . ARG A 1 142 ? -21.343 5.675 3.640 1.00 97.12 142 ARG A CA 1
ATOM 1121 C C . ARG A 1 142 ? -19.963 6.284 3.920 1.00 97.12 142 ARG A C 1
ATOM 1123 O O . ARG A 1 142 ? -19.556 7.187 3.199 1.00 97.12 142 ARG A O 1
ATOM 1130 N N . GLU A 1 143 ? -19.257 5.821 4.950 1.00 96.88 143 GLU A N 1
ATOM 1131 C CA . GLU A 1 143 ? -17.954 6.375 5.367 1.00 96.88 143 GLU A CA 1
ATOM 1132 C C . GLU A 1 143 ? -16.832 6.062 4.376 1.00 96.88 143 GLU A C 1
ATOM 1134 O O . GLU A 1 143 ? -15.781 6.694 4.415 1.00 96.88 143 GLU A O 1
ATOM 1139 N N . ILE A 1 144 ? -17.041 5.074 3.503 1.00 97.00 144 ILE A N 1
ATOM 1140 C CA . ILE A 1 144 ? -16.017 4.587 2.578 1.00 97.00 144 ILE A CA 1
ATOM 1141 C C . ILE A 1 144 ? -16.407 4.776 1.109 1.00 97.00 144 ILE A C 1
ATOM 1143 O O . ILE A 1 144 ? -15.761 4.204 0.232 1.00 97.00 144 ILE A O 1
ATOM 1147 N N . ASP A 1 145 ? -17.470 5.546 0.852 1.00 95.44 145 ASP A N 1
ATOM 1148 C CA . ASP A 1 145 ? -17.972 5.886 -0.487 1.00 95.44 145 ASP A CA 1
ATOM 1149 C C . ASP A 1 145 ? -18.270 4.643 -1.355 1.00 95.44 145 ASP A C 1
ATOM 1151 O O . ASP A 1 145 ? -18.035 4.628 -2.562 1.00 95.44 145 ASP A O 1
ATOM 1155 N N . VAL A 1 146 ? -18.767 3.561 -0.736 1.00 97.06 146 VAL A N 1
ATOM 1156 C CA . VAL A 1 146 ? -19.112 2.307 -1.428 1.00 97.06 146 VAL A CA 1
ATOM 1157 C C . VAL A 1 146 ? -20.525 1.861 -1.046 1.00 97.06 146 VAL A C 1
ATOM 1159 O O . VAL A 1 146 ? -20.792 1.653 0.137 1.00 97.06 146 VAL A O 1
ATOM 1162 N N . PRO A 1 147 ? -21.430 1.631 -2.019 1.00 97.75 147 PRO A N 1
ATOM 1163 C CA . PRO A 1 147 ? -22.779 1.154 -1.732 1.00 97.75 147 PRO A CA 1
ATOM 1164 C C . PRO A 1 147 ? -22.780 -0.203 -1.025 1.00 97.75 147 PRO A C 1
ATOM 1166 O O . PRO A 1 147 ? -22.046 -1.122 -1.408 1.00 97.75 147 PRO A O 1
ATOM 1169 N N . TRP A 1 148 ? -23.699 -0.391 -0.079 1.00 98.12 148 TRP A N 1
ATOM 1170 C CA . TRP A 1 148 ? -23.852 -1.630 0.685 1.00 98.12 148 TRP A CA 1
ATOM 1171 C C . TRP A 1 148 ? -24.001 -2.868 -0.206 1.00 98.12 148 TRP A C 1
ATOM 1173 O O . TRP A 1 148 ? -23.518 -3.939 0.145 1.00 98.12 148 TRP A O 1
ATOM 1183 N N . LYS A 1 149 ? -24.609 -2.736 -1.394 1.00 98.25 149 LYS A N 1
ATOM 1184 C CA . LYS A 1 149 ? -24.760 -3.838 -2.362 1.00 98.25 149 LYS A CA 1
ATOM 1185 C C . LYS A 1 149 ? -23.415 -4.365 -2.861 1.00 98.25 149 LYS A C 1
ATOM 1187 O O . LYS A 1 149 ? -23.259 -5.570 -3.048 1.00 98.25 149 LYS A O 1
ATOM 1192 N N . THR A 1 150 ? -22.450 -3.472 -3.064 1.00 98.06 150 THR A N 1
ATOM 1193 C CA . THR A 1 150 ? -21.085 -3.835 -3.456 1.00 98.06 150 THR A CA 1
ATOM 1194 C C . THR A 1 150 ? -20.396 -4.573 -2.311 1.00 98.06 150 THR A C 1
ATOM 1196 O O . THR A 1 150 ? -19.820 -5.637 -2.524 1.00 98.06 150 THR A O 1
ATOM 1199 N N . LEU A 1 151 ? -20.532 -4.082 -1.076 1.00 98.50 151 LEU A N 1
ATOM 1200 C CA . LEU A 1 151 ? -19.993 -4.751 0.116 1.00 98.50 151 LEU A CA 1
ATOM 1201 C C . LEU A 1 151 ? -20.647 -6.117 0.355 1.00 98.50 151 LEU A C 1
ATOM 1203 O O . LEU A 1 151 ? -19.959 -7.088 0.674 1.00 98.50 151 LEU A O 1
ATOM 1207 N N . HIS A 1 152 ? -21.950 -6.233 0.112 1.00 98.25 152 HIS A N 1
ATOM 1208 C CA . HIS A 1 152 ? -22.666 -7.501 0.163 1.00 98.25 152 HIS A CA 1
ATOM 1209 C C . HIS A 1 152 ? -22.076 -8.515 -0.826 1.00 98.25 152 HIS A C 1
ATOM 1211 O O . HIS A 1 152 ? -21.821 -9.662 -0.458 1.00 98.25 152 HIS A O 1
ATOM 1217 N N . ALA A 1 153 ? -21.765 -8.093 -2.058 1.00 97.88 153 ALA A N 1
ATOM 1218 C CA . ALA A 1 153 ? -21.077 -8.938 -3.038 1.00 97.88 153 ALA A CA 1
ATOM 1219 C C . ALA A 1 153 ? -19.646 -9.331 -2.607 1.00 97.88 153 ALA A C 1
ATOM 1221 O O . ALA A 1 153 ? -19.159 -10.393 -2.992 1.00 97.88 153 ALA A O 1
ATOM 1222 N N . LEU A 1 154 ? -18.990 -8.519 -1.769 1.00 97.94 154 LEU A N 1
ATOM 1223 C CA . LEU A 1 154 ? -17.681 -8.813 -1.173 1.00 97.94 154 LEU A CA 1
ATOM 1224 C C . LEU A 1 154 ? -17.741 -9.739 0.056 1.00 97.94 154 LEU A C 1
ATOM 1226 O O . LEU A 1 154 ? -16.680 -10.120 0.569 1.00 97.94 154 LEU A O 1
ATOM 1230 N N . GLY A 1 155 ? -18.940 -10.116 0.512 1.00 98.06 155 GLY A N 1
ATOM 1231 C CA . GLY A 1 155 ? -19.172 -11.053 1.616 1.00 98.06 155 GLY A CA 1
ATOM 1232 C C . GLY A 1 155 ? -19.725 -10.427 2.902 1.00 98.06 155 GLY A C 1
ATOM 1233 O O . GLY A 1 155 ? -19.972 -11.155 3.864 1.00 98.06 155 GLY A O 1
ATOM 1234 N N . TYR A 1 156 ? -19.948 -9.110 2.939 1.00 98.25 156 TYR A N 1
ATOM 1235 C CA . TYR A 1 156 ? -20.576 -8.430 4.076 1.00 98.25 156 TYR A CA 1
ATOM 1236 C C . TYR A 1 156 ? -22.093 -8.654 4.063 1.00 98.25 156 TYR A C 1
ATOM 1238 O O . TYR A 1 156 ? -22.843 -7.901 3.456 1.00 98.25 156 TYR A O 1
ATOM 1246 N N . THR A 1 157 ? -22.553 -9.729 4.701 1.00 98.06 157 THR A N 1
ATOM 1247 C CA . THR A 1 157 ? -23.972 -10.140 4.651 1.00 98.06 157 THR A CA 1
ATOM 1248 C C . THR A 1 157 ? -24.820 -9.586 5.791 1.00 98.06 157 THR A C 1
ATOM 1250 O O . THR A 1 157 ? -26.020 -9.389 5.615 1.00 98.06 157 THR A O 1
ATOM 1253 N N . HIS A 1 158 ? -24.207 -9.341 6.949 1.00 98.25 158 HIS A N 1
ATOM 1254 C CA . HIS A 1 158 ? -24.884 -8.883 8.157 1.00 98.25 158 HIS A CA 1
ATOM 1255 C C . HIS A 1 158 ? -24.089 -7.757 8.817 1.00 98.25 158 HIS A C 1
ATOM 1257 O O . HIS A 1 158 ? -22.861 -7.701 8.700 1.00 98.25 158 HIS A O 1
ATOM 1263 N N . ASP A 1 159 ? -24.797 -6.886 9.523 1.00 97.81 159 ASP A N 1
ATOM 1264 C CA . ASP A 1 159 ? -24.211 -5.849 10.360 1.00 97.81 159 ASP A CA 1
ATOM 1265 C C . ASP A 1 159 ? -23.620 -6.408 11.664 1.00 97.81 159 ASP A C 1
ATOM 1267 O O . ASP A 1 159 ? -23.705 -7.602 11.971 1.00 97.81 159 ASP A O 1
ATOM 1271 N N . HIS A 1 160 ? -23.008 -5.528 12.455 1.00 96.25 160 HIS A N 1
ATOM 1272 C CA . HIS A 1 160 ? -22.381 -5.888 13.728 1.00 96.25 160 HIS A CA 1
ATOM 1273 C C . HIS A 1 160 ? -23.356 -6.472 14.773 1.00 96.25 160 HIS A C 1
ATOM 1275 O O . HIS A 1 160 ? -22.921 -7.072 15.756 1.00 96.25 160 HIS A O 1
ATOM 1281 N N . ARG A 1 161 ? -24.674 -6.300 14.583 1.00 95.81 161 ARG A N 1
ATOM 1282 C CA . ARG A 1 161 ? -25.743 -6.842 15.443 1.00 95.81 161 ARG A CA 1
ATOM 1283 C C . ARG A 1 161 ? -26.348 -8.124 14.875 1.00 95.81 161 ARG A C 1
ATOM 1285 O O . ARG A 1 161 ? -27.301 -8.650 15.450 1.00 95.81 161 ARG A O 1
ATOM 1292 N N . GLY A 1 162 ? -25.824 -8.617 13.754 1.00 96.44 162 GLY A N 1
ATOM 1293 C CA . GLY A 1 162 ? -26.328 -9.794 13.061 1.00 96.44 162 GLY A CA 1
ATOM 1294 C C . GLY A 1 162 ? -27.615 -9.552 12.273 1.00 96.44 162 GLY A C 1
ATOM 1295 O O . GLY A 1 162 ? -28.274 -10.526 11.916 1.00 96.44 162 GLY A O 1
ATOM 1296 N N . GLN A 1 163 ? -28.002 -8.299 12.007 1.00 98.06 163 GLN A N 1
ATOM 1297 C CA . GLN A 1 163 ? -29.122 -8.010 11.107 1.00 98.06 163 GLN A CA 1
ATOM 1298 C C . GLN A 1 163 ? -28.653 -8.071 9.649 1.00 98.06 163 GLN A C 1
ATOM 1300 O O . GLN A 1 163 ? -27.510 -7.699 9.378 1.00 98.06 163 GLN A O 1
ATOM 1305 N N . PRO A 1 164 ? -29.494 -8.524 8.701 1.00 98.44 164 PRO A N 1
ATOM 1306 C CA . PRO A 1 164 ? -29.170 -8.470 7.278 1.00 98.44 164 PRO A CA 1
ATOM 1307 C C . PRO A 1 164 ? -28.757 -7.061 6.832 1.00 98.44 164 PRO A C 1
ATOM 1309 O O . PRO A 1 164 ? -29.308 -6.065 7.304 1.00 98.44 164 PRO A O 1
ATOM 1312 N N . LEU A 1 165 ? -27.772 -6.976 5.936 1.00 98.31 165 LEU A N 1
ATOM 1313 C CA . LEU A 1 165 ? -27.331 -5.707 5.357 1.00 98.31 165 LEU A CA 1
ATOM 1314 C C . LEU A 1 165 ? -28.322 -5.230 4.281 1.00 98.31 165 LEU A C 1
ATOM 1316 O O . LEU A 1 165 ? -28.540 -5.921 3.287 1.00 98.31 165 LEU A O 1
ATOM 1320 N N . GLU A 1 166 ? -28.884 -4.038 4.470 1.00 98.06 166 GLU A N 1
ATOM 1321 C CA . GLU A 1 166 ? -29.967 -3.471 3.658 1.00 98.06 166 GLU A CA 1
ATOM 1322 C C . GLU A 1 166 ? -29.742 -1.998 3.258 1.00 98.06 166 GLU A C 1
ATOM 1324 O O . GLU A 1 166 ? -30.350 -1.532 2.288 1.00 98.06 166 GLU A O 1
ATOM 1329 N N . HIS A 1 167 ? -28.890 -1.244 3.969 1.00 98.06 167 HIS A N 1
ATOM 1330 C CA . HIS A 1 167 ? -28.623 0.170 3.669 1.00 98.06 167 HIS A CA 1
ATOM 1331 C C . HIS A 1 167 ? -27.244 0.673 4.143 1.00 98.06 167 HIS A C 1
ATOM 1333 O O . HIS A 1 167 ? -26.553 0.027 4.928 1.00 98.06 167 HIS A O 1
ATOM 1339 N N . ASP A 1 168 ? -26.860 1.875 3.694 1.00 97.88 168 ASP A N 1
ATOM 1340 C CA . ASP A 1 168 ? -25.499 2.426 3.845 1.00 97.88 168 ASP A CA 1
ATOM 1341 C C . ASP A 1 168 ? -25.157 2.996 5.237 1.00 97.88 168 ASP A C 1
ATOM 1343 O O . ASP A 1 168 ? -24.028 3.426 5.470 1.00 97.88 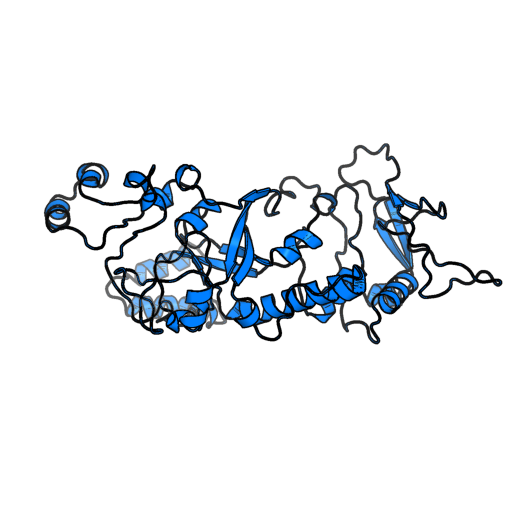168 ASP A O 1
ATOM 1347 N N . GLU A 1 169 ? -26.115 2.990 6.167 1.00 97.38 169 GLU A N 1
ATOM 1348 C CA . GLU A 1 169 ? -25.946 3.510 7.541 1.00 97.38 169 GLU A CA 1
ATOM 1349 C C . GLU A 1 169 ? -25.718 2.395 8.575 1.00 97.38 169 GLU A C 1
ATOM 1351 O O . GLU A 1 169 ? -25.478 2.675 9.752 1.00 97.38 169 GLU A O 1
ATOM 1356 N N . GLN A 1 170 ? -25.803 1.125 8.162 1.00 97.56 170 GLN A N 1
ATOM 1357 C CA . GLN A 1 170 ? -25.495 0.001 9.042 1.00 97.56 170 GLN A CA 1
ATOM 1358 C C . GLN A 1 170 ? -23.992 -0.091 9.291 1.00 97.56 170 GLN A C 1
ATOM 1360 O O . GLN A 1 170 ? -23.180 0.044 8.378 1.00 97.56 170 GLN A O 1
ATOM 1365 N N . ILE A 1 171 ? -23.630 -0.358 10.544 1.00 98.12 171 ILE A N 1
ATOM 1366 C CA . ILE A 1 171 ? -22.238 -0.533 10.951 1.00 98.12 171 ILE A CA 1
ATOM 1367 C C . ILE A 1 171 ? -21.836 -1.988 10.702 1.00 98.12 171 ILE A C 1
ATOM 1369 O O . ILE A 1 171 ? -22.424 -2.920 11.255 1.00 98.12 171 ILE A O 1
ATOM 1373 N N . LEU A 1 172 ? -20.809 -2.182 9.888 1.00 98.31 172 LEU A N 1
ATOM 1374 C CA . LEU A 1 172 ? -20.246 -3.474 9.526 1.00 98.31 172 LEU A CA 1
ATOM 1375 C C . LEU A 1 172 ? -18.968 -3.732 10.320 1.00 98.31 172 LEU A C 1
ATOM 1377 O O . LEU A 1 172 ? -18.165 -2.828 10.532 1.00 98.31 172 LEU A O 1
ATOM 1381 N N . GLU A 1 173 ? -18.757 -4.984 10.722 1.00 98.19 173 GLU A N 1
ATOM 1382 C CA . GLU A 1 173 ? -17.477 -5.431 11.274 1.00 98.19 173 GLU A CA 1
ATOM 1383 C C . GLU A 1 173 ? -16.494 -5.732 10.132 1.00 98.19 173 GLU A C 1
ATOM 1385 O O . GLU A 1 173 ? -16.715 -6.661 9.341 1.00 98.19 173 GLU A O 1
ATOM 1390 N N . LEU A 1 174 ? -15.388 -4.987 10.081 1.00 98.31 174 LEU A N 1
ATOM 1391 C CA . LEU A 1 174 ? -14.334 -5.087 9.073 1.00 98.31 174 LEU A CA 1
ATOM 1392 C C . LEU A 1 174 ? -13.714 -6.491 9.043 1.00 98.31 174 LEU A C 1
ATOM 1394 O O . LEU A 1 174 ? -13.380 -7.072 10.079 1.00 98.31 174 LEU A O 1
ATOM 1398 N N . PHE A 1 175 ? -13.540 -7.070 7.851 1.00 97.75 175 PHE A N 1
ATOM 1399 C CA . PHE A 1 175 ? -12.789 -8.320 7.735 1.00 97.75 175 PHE A CA 1
ATOM 1400 C C . PHE A 1 175 ? -11.290 -8.090 8.011 1.00 97.75 175 PHE A C 1
ATOM 1402 O O . PHE A 1 175 ? -10.737 -7.078 7.587 1.00 97.75 175 PHE A O 1
ATOM 1409 N N . PRO A 1 176 ? -10.581 -9.043 8.649 1.00 96.38 176 PRO A N 1
ATOM 1410 C CA . PRO A 1 176 ? -9.212 -8.828 9.135 1.00 96.38 176 PRO A CA 1
ATOM 1411 C C . PRO A 1 176 ? -8.160 -8.439 8.093 1.00 96.38 176 PRO A C 1
ATOM 1413 O O . PRO A 1 176 ? -7.098 -7.972 8.475 1.00 96.38 176 PRO A O 1
ATOM 1416 N N . GLN A 1 177 ? -8.395 -8.692 6.804 1.00 97.69 177 GLN A N 1
ATOM 1417 C CA . GLN A 1 177 ? -7.475 -8.350 5.711 1.00 97.69 177 GLN A CA 1
ATOM 1418 C C . GLN A 1 177 ? -8.128 -7.422 4.677 1.00 97.69 177 GLN A C 1
ATOM 1420 O O . GLN A 1 177 ? -7.598 -7.271 3.577 1.00 97.69 177 GLN A O 1
ATOM 1425 N N . ASP A 1 178 ? -9.254 -6.796 5.011 1.00 98.62 178 ASP A N 1
ATOM 1426 C CA . ASP A 1 178 ? -9.833 -5.731 4.198 1.00 98.62 178 ASP A CA 1
ATOM 1427 C C . ASP A 1 178 ? -9.241 -4.374 4.601 1.00 98.62 178 ASP A C 1
ATOM 1429 O O . ASP A 1 178 ? -8.858 -4.159 5.754 1.00 98.62 178 ASP A O 1
ATOM 1433 N N . PHE A 1 179 ? -9.134 -3.476 3.625 1.00 98.44 179 PHE A N 1
ATOM 1434 C CA . PHE A 1 179 ? -8.453 -2.196 3.761 1.00 98.44 179 PHE A CA 1
ATOM 1435 C C . PHE A 1 179 ? -9.261 -1.086 3.096 1.00 98.44 179 PHE A C 1
ATOM 1437 O O . PHE A 1 179 ? -9.708 -1.211 1.951 1.00 98.44 179 PHE A O 1
ATOM 1444 N N . ILE A 1 180 ? -9.427 0.013 3.822 1.00 98.44 180 ILE A N 1
ATOM 1445 C CA . ILE A 1 180 ? -10.079 1.230 3.348 1.00 98.44 180 ILE A CA 1
ATOM 1446 C C . ILE A 1 180 ? -8.969 2.230 3.052 1.00 98.44 180 ILE A C 1
ATOM 1448 O O . ILE A 1 180 ? -8.193 2.613 3.930 1.00 98.44 180 ILE A O 1
ATOM 1452 N N . VAL A 1 181 ? -8.862 2.613 1.787 1.00 97.62 181 VAL A N 1
ATOM 1453 C CA . VAL A 1 181 ? -7.732 3.384 1.278 1.00 97.62 181 VAL A CA 1
ATOM 1454 C C . VAL A 1 181 ? -8.016 4.881 1.416 1.00 97.62 181 VAL A C 1
ATOM 1456 O O . VAL A 1 181 ? -9.137 5.330 1.189 1.00 97.62 181 VAL A O 1
ATOM 1459 N N . ALA A 1 182 ? -6.993 5.678 1.728 1.00 95.69 182 ALA A N 1
ATOM 1460 C CA . ALA A 1 182 ? -7.083 7.134 1.646 1.00 95.69 182 ALA A CA 1
ATOM 1461 C C . ALA A 1 182 ? -7.525 7.575 0.237 1.00 95.69 182 ALA A C 1
ATOM 1463 O O . ALA A 1 182 ? -6.905 7.198 -0.763 1.00 95.69 182 ALA A O 1
ATOM 1464 N N . LYS A 1 183 ? -8.549 8.429 0.137 1.00 95.00 183 LYS A N 1
ATOM 1465 C CA . LYS A 1 183 ? -9.101 8.907 -1.146 1.00 95.00 183 LYS A CA 1
ATOM 1466 C C . LYS A 1 183 ? -8.052 9.599 -2.021 1.00 95.00 183 LYS A C 1
ATOM 1468 O O . LYS A 1 183 ? -8.096 9.490 -3.244 1.00 95.00 183 LYS A O 1
ATOM 1473 N N . GLY A 1 184 ? -7.035 10.215 -1.410 1.00 94.50 184 GLY A N 1
ATOM 1474 C CA . GLY A 1 184 ? -5.881 10.786 -2.117 1.00 94.50 184 GLY A CA 1
ATOM 1475 C C . GLY A 1 184 ? -5.049 9.778 -2.931 1.00 94.50 184 GLY A C 1
ATOM 1476 O O . GLY A 1 184 ? -4.330 10.184 -3.842 1.00 94.50 184 GLY A O 1
ATOM 1477 N N . ALA A 1 185 ? -5.159 8.474 -2.657 1.00 96.56 185 ALA A N 1
ATOM 1478 C CA . ALA A 1 185 ? -4.481 7.417 -3.411 1.00 96.56 185 ALA A CA 1
ATOM 1479 C C . ALA A 1 185 ? -5.277 6.921 -4.630 1.00 96.56 185 ALA A C 1
ATOM 1481 O O . ALA A 1 185 ? -4.729 6.184 -5.450 1.00 96.56 185 ALA A O 1
ATOM 1482 N N . ALA A 1 186 ? -6.551 7.305 -4.764 1.00 96.75 186 ALA A N 1
ATOM 1483 C CA . ALA A 1 186 ? -7.474 6.754 -5.754 1.00 96.75 186 ALA A CA 1
ATOM 1484 C C . ALA A 1 186 ? -6.969 6.921 -7.198 1.00 96.75 186 ALA A C 1
ATOM 1486 O O . ALA A 1 186 ? -6.834 5.940 -7.930 1.00 96.75 186 ALA A O 1
ATOM 1487 N N . ASP A 1 187 ? -6.607 8.149 -7.588 1.00 97.94 187 ASP A N 1
ATOM 1488 C CA . ASP A 1 187 ? -6.031 8.438 -8.910 1.00 97.94 187 ASP A CA 1
ATOM 1489 C C . ASP A 1 187 ? -4.702 7.697 -9.132 1.00 97.94 187 ASP A C 1
ATOM 1491 O O . ASP A 1 187 ? -4.460 7.122 -10.194 1.00 97.94 187 ASP A O 1
ATOM 1495 N N . PHE A 1 188 ? -3.848 7.660 -8.109 1.00 98.31 188 PHE A N 1
ATOM 1496 C CA . PHE A 1 188 ? -2.541 7.016 -8.192 1.00 98.31 188 PHE A CA 1
ATOM 1497 C C . PHE A 1 188 ? -2.655 5.504 -8.436 1.00 98.31 188 PHE A C 1
ATOM 1499 O O . PHE A 1 188 ? -1.966 4.952 -9.301 1.00 98.31 188 PHE A O 1
ATOM 1506 N N . LEU A 1 189 ? -3.547 4.825 -7.711 1.00 98.44 189 LEU A N 1
ATOM 1507 C CA . LEU A 1 189 ? -3.804 3.398 -7.895 1.00 98.44 189 LEU A CA 1
ATOM 1508 C C . LEU A 1 189 ? -4.513 3.117 -9.223 1.00 98.44 189 LEU A C 1
ATOM 1510 O O . LEU A 1 189 ? -4.158 2.145 -9.888 1.00 98.44 189 LEU A O 1
ATOM 1514 N N . LEU A 1 190 ? -5.426 3.987 -9.667 1.00 98.69 190 LEU A N 1
ATOM 1515 C CA . LEU A 1 190 ? -6.061 3.874 -10.983 1.00 98.69 190 LEU A CA 1
ATOM 1516 C C . LEU A 1 190 ? -5.030 3.960 -12.116 1.00 98.69 190 LEU A C 1
ATOM 1518 O O . LEU A 1 190 ? -5.007 3.105 -13.002 1.00 98.69 190 LEU A O 1
ATOM 1522 N N . ARG A 1 191 ? -4.117 4.938 -12.068 1.00 98.69 191 ARG A N 1
ATOM 1523 C CA . ARG A 1 191 ? -3.003 5.037 -13.026 1.00 98.69 191 ARG A CA 1
ATOM 1524 C C . ARG A 1 191 ? -2.084 3.821 -12.957 1.00 98.69 191 ARG A C 1
ATOM 1526 O O . ARG A 1 191 ? -1.625 3.349 -13.994 1.00 98.69 191 ARG A O 1
ATOM 1533 N N . THR A 1 192 ? -1.859 3.269 -11.764 1.00 98.75 192 THR A N 1
ATOM 1534 C CA . THR A 1 192 ? -1.082 2.030 -11.587 1.00 98.75 192 THR A CA 1
ATOM 1535 C C . THR A 1 192 ? -1.771 0.828 -12.235 1.00 98.75 192 THR A C 1
ATOM 1537 O O . THR A 1 192 ? -1.112 0.062 -12.936 1.00 98.75 192 THR A O 1
ATOM 1540 N N . ALA A 1 193 ? -3.089 0.683 -12.083 1.00 98.75 193 ALA A N 1
ATOM 1541 C CA . ALA A 1 193 ? -3.868 -0.370 -12.732 1.00 98.75 193 ALA A CA 1
ATOM 1542 C C . ALA A 1 193 ? -3.826 -0.247 -14.265 1.00 98.75 193 ALA A C 1
ATOM 1544 O O . ALA A 1 193 ? -3.501 -1.217 -14.950 1.00 98.75 193 ALA A O 1
ATOM 1545 N N . LYS A 1 194 ? -4.030 0.967 -14.798 1.00 98.75 194 LYS A N 1
ATOM 1546 C CA . LYS A 1 194 ? -3.926 1.257 -16.241 1.00 98.75 194 LYS A CA 1
ATOM 1547 C C . LYS A 1 194 ? -2.525 0.977 -16.792 1.00 98.75 194 LYS A C 1
ATOM 1549 O O . LYS A 1 194 ? -2.389 0.431 -17.886 1.00 98.75 194 LYS A O 1
ATOM 1554 N N . TYR A 1 195 ? -1.479 1.284 -16.024 1.00 98.62 195 TYR A N 1
ATOM 1555 C CA . TYR A 1 195 ? -0.106 0.905 -16.356 1.00 98.62 195 TYR A CA 1
ATOM 1556 C C . TYR A 1 195 ? 0.082 -0.614 -16.417 1.00 98.62 195 TYR A C 1
ATOM 1558 O O . TYR A 1 195 ? 0.710 -1.100 -17.358 1.00 98.62 195 TYR A O 1
ATOM 1566 N N . VAL A 1 196 ? -0.442 -1.365 -15.443 1.00 98.75 196 VAL A N 1
ATOM 1567 C CA . VAL A 1 196 ? -0.332 -2.832 -15.425 1.00 98.75 196 VAL A CA 1
ATOM 1568 C C . VAL A 1 196 ? -1.033 -3.448 -16.634 1.00 98.75 196 VAL A C 1
ATOM 1570 O O . VAL A 1 196 ? -0.442 -4.303 -17.293 1.00 98.75 196 VAL A O 1
ATOM 1573 N N . ASP A 1 197 ? -2.234 -2.987 -16.970 1.00 98.75 197 ASP A N 1
ATOM 1574 C CA . ASP A 1 197 ? -2.970 -3.470 -18.141 1.00 98.75 197 ASP A CA 1
ATOM 1575 C C . ASP A 1 197 ? -2.231 -3.157 -19.441 1.00 98.75 197 ASP A C 1
ATOM 1577 O O . ASP A 1 197 ? -2.023 -4.035 -20.280 1.00 98.75 197 ASP A O 1
ATOM 1581 N N . GLU A 1 198 ? -1.743 -1.925 -19.590 1.00 98.06 198 GLU A N 1
ATOM 1582 C CA . GLU A 1 198 ? -0.968 -1.545 -20.764 1.00 98.06 198 GLU A CA 1
ATOM 1583 C C . GLU A 1 198 ? 0.348 -2.335 -20.866 1.00 98.06 198 GLU A C 1
ATOM 1585 O O . GLU A 1 198 ? 0.770 -2.700 -21.965 1.00 98.06 198 GLU A O 1
ATOM 1590 N N . LEU A 1 199 ? 0.983 -2.648 -19.734 1.00 98.50 199 LEU A N 1
ATOM 1591 C CA . LEU A 1 199 ? 2.171 -3.494 -19.677 1.00 98.50 199 LEU A CA 1
ATOM 1592 C C . LEU A 1 199 ? 1.858 -4.937 -20.103 1.00 98.50 199 LEU A C 1
ATOM 1594 O O . LEU A 1 199 ? 2.616 -5.519 -20.884 1.00 98.50 199 LEU A O 1
ATOM 1598 N N . LEU A 1 200 ? 0.757 -5.514 -19.618 1.00 98.56 200 LEU A N 1
ATOM 1599 C CA . LEU A 1 200 ? 0.302 -6.851 -20.007 1.00 98.56 200 LEU A CA 1
ATOM 1600 C C . LEU A 1 200 ? 0.054 -6.929 -21.515 1.00 98.56 200 LEU A C 1
ATOM 1602 O O . LEU A 1 200 ? 0.625 -7.794 -22.181 1.00 98.56 200 LEU A O 1
ATOM 1606 N N . VAL A 1 201 ? -0.686 -5.970 -22.065 1.00 98.31 201 VAL A N 1
ATOM 1607 C CA . VAL A 1 201 ? -1.039 -5.939 -23.489 1.00 98.31 201 VAL A CA 1
ATOM 1608 C C . VAL A 1 201 ? 0.181 -5.656 -24.365 1.00 98.31 201 VAL A C 1
ATOM 1610 O O . VAL A 1 201 ? 0.515 -6.449 -25.242 1.00 98.31 201 VAL A O 1
ATOM 1613 N N . ARG A 1 202 ? 0.885 -4.542 -24.135 1.00 97.12 202 ARG A N 1
ATOM 1614 C CA . ARG A 1 202 ? 1.907 -4.045 -25.075 1.00 97.12 202 ARG A CA 1
ATOM 1615 C C . ARG A 1 202 ? 3.270 -4.706 -24.924 1.00 97.12 202 ARG A C 1
ATOM 1617 O O . ARG A 1 202 ? 4.036 -4.732 -25.883 1.00 97.12 202 ARG A O 1
ATOM 1624 N N . TYR A 1 203 ? 3.617 -5.189 -23.731 1.00 96.38 203 TYR A N 1
ATOM 1625 C CA . TYR A 1 203 ? 4.940 -5.768 -23.477 1.00 96.38 203 TYR A CA 1
ATOM 1626 C C . TYR A 1 203 ? 4.899 -7.289 -23.324 1.00 96.38 203 TYR A C 1
ATOM 1628 O O . TYR A 1 203 ? 5.792 -7.975 -23.828 1.00 96.38 203 TYR A O 1
ATOM 1636 N N . TYR A 1 204 ? 3.880 -7.823 -22.649 1.00 96.44 204 TYR A N 1
ATOM 1637 C CA . TYR A 1 204 ? 3.747 -9.267 -22.439 1.00 96.44 204 TYR A CA 1
ATOM 1638 C C . TYR A 1 204 ? 2.840 -9.966 -23.456 1.00 96.44 204 TYR A C 1
ATOM 1640 O O . TYR A 1 204 ? 2.896 -11.193 -23.531 1.00 96.44 204 TYR A O 1
ATOM 1648 N N . ASN A 1 205 ? 2.085 -9.219 -24.272 1.00 96.38 205 ASN A N 1
ATOM 1649 C CA . ASN A 1 205 ? 1.121 -9.760 -25.234 1.00 96.38 205 ASN A CA 1
ATOM 1650 C C . ASN A 1 205 ? 0.091 -10.682 -24.551 1.00 96.38 205 ASN A C 1
ATOM 1652 O O . ASN A 1 205 ? -0.125 -11.823 -24.964 1.00 96.38 205 ASN A O 1
ATOM 1656 N N . MET A 1 206 ? -0.483 -10.183 -23.455 1.00 98.12 206 MET A N 1
ATOM 1657 C CA . MET A 1 206 ? -1.503 -10.830 -22.630 1.00 98.12 206 MET A CA 1
ATOM 1658 C C . MET A 1 206 ? -2.746 -9.940 -22.531 1.00 98.12 206 MET A C 1
ATOM 1660 O O . MET A 1 206 ? -2.672 -8.739 -22.781 1.00 98.12 206 MET A O 1
ATOM 1664 N N . GLU A 1 207 ? -3.872 -10.525 -22.129 1.00 98.19 207 GLU A N 1
ATOM 1665 C CA . GLU A 1 207 ? -5.094 -9.772 -21.832 1.00 98.19 207 GLU A CA 1
ATOM 1666 C C . GLU A 1 207 ? -4.892 -8.803 -20.647 1.00 98.19 207 GLU A C 1
ATOM 1668 O O . GLU A 1 207 ? -4.102 -9.103 -19.739 1.00 98.19 207 GLU A O 1
ATOM 1673 N N . PRO A 1 208 ? -5.598 -7.655 -20.624 1.00 98.19 208 PRO A N 1
ATOM 1674 C CA . PRO A 1 208 ? -5.614 -6.759 -19.471 1.00 98.19 208 PRO A CA 1
ATOM 1675 C C . PRO A 1 208 ? -6.240 -7.449 -18.249 1.00 98.19 208 PRO A C 1
ATOM 1677 O O . PRO A 1 208 ? -7.104 -8.318 -18.378 1.00 98.19 208 PRO A O 1
ATOM 1680 N N . TYR A 1 209 ? -5.806 -7.057 -17.051 1.00 98.44 209 TYR A N 1
ATOM 1681 C CA . TYR A 1 209 ? -6.225 -7.674 -15.794 1.00 98.44 209 TYR A CA 1
ATOM 1682 C C . TYR A 1 209 ? -7.266 -6.838 -15.042 1.00 98.44 209 TYR A C 1
ATOM 1684 O O . TYR A 1 209 ? -8.272 -7.390 -14.602 1.00 98.44 209 TYR A O 1
ATOM 1692 N N . TYR A 1 210 ? -7.036 -5.532 -14.881 1.00 98.44 210 TYR A N 1
ATOM 1693 C CA . TYR A 1 210 ? -7.898 -4.663 -14.075 1.00 98.44 210 TYR A CA 1
ATOM 1694 C C . TYR A 1 210 ? -9.098 -4.143 -14.868 1.00 98.44 210 TYR A C 1
ATOM 1696 O O . TYR A 1 210 ? -10.216 -4.192 -14.370 1.00 98.44 210 TYR A O 1
ATOM 1704 N N . ASN A 1 211 ? -8.881 -3.655 -16.093 1.00 98.00 211 ASN A N 1
ATOM 1705 C CA . ASN A 1 211 ? -9.888 -2.960 -16.904 1.00 98.00 211 ASN A CA 1
ATOM 1706 C C . ASN A 1 211 ? -10.593 -1.821 -16.137 1.00 98.00 211 ASN A C 1
ATOM 1708 O O . ASN A 1 211 ? -11.783 -1.577 -16.325 1.00 98.00 211 ASN A O 1
ATOM 1712 N N . ALA A 1 212 ? -9.855 -1.141 -15.253 1.00 97.94 212 ALA A N 1
ATOM 1713 C CA . ALA A 1 212 ? -10.389 -0.102 -14.381 1.00 97.94 212 ALA A CA 1
ATOM 1714 C C . ALA A 1 212 ? -10.455 1.253 -15.102 1.00 97.94 212 ALA A C 1
ATOM 1716 O O . ALA A 1 212 ? -9.438 1.765 -15.582 1.00 97.94 212 ALA A O 1
ATOM 1717 N N . GLU A 1 213 ? -11.636 1.870 -15.126 1.00 97.88 213 GLU A N 1
ATOM 1718 C CA . GLU A 1 213 ? -11.856 3.214 -15.671 1.00 97.88 213 GLU A CA 1
ATOM 1719 C C . GLU A 1 213 ? -12.024 4.274 -14.586 1.00 97.88 213 GLU A C 1
ATOM 1721 O O . GLU A 1 213 ? -11.621 5.424 -14.783 1.00 97.88 213 GLU A O 1
ATOM 1726 N N . ARG A 1 214 ? -12.553 3.881 -13.425 1.00 97.50 214 ARG A N 1
ATOM 1727 C CA . ARG A 1 214 ? -12.661 4.712 -12.221 1.00 97.50 214 ARG A CA 1
ATOM 1728 C C . ARG A 1 214 ? -12.035 4.003 -11.023 1.00 97.50 214 ARG A C 1
ATOM 1730 O O . ARG A 1 214 ? -11.844 2.791 -11.038 1.00 97.50 214 ARG A O 1
ATOM 1737 N N . ALA A 1 215 ? -11.735 4.757 -9.968 1.00 95.94 215 ALA A N 1
ATOM 1738 C CA . ALA A 1 215 ? -11.148 4.195 -8.752 1.00 95.94 215 ALA A CA 1
ATOM 1739 C C . ALA A 1 215 ? -12.029 3.097 -8.131 1.00 95.94 215 ALA A C 1
ATOM 1741 O O . ALA A 1 215 ? -11.506 2.080 -7.690 1.00 95.94 215 ALA A O 1
ATOM 1742 N N . ASP A 1 216 ? -13.354 3.243 -8.174 1.00 96.56 216 ASP A N 1
ATOM 1743 C CA . ASP A 1 216 ? -14.300 2.252 -7.640 1.00 96.56 216 ASP A CA 1
ATOM 1744 C C . ASP A 1 216 ? -14.222 0.885 -8.337 1.00 96.56 216 ASP A C 1
ATOM 1746 O O . ASP A 1 216 ? -14.609 -0.124 -7.754 1.00 96.56 216 ASP A O 1
ATOM 1750 N N . ASP A 1 217 ? -13.676 0.813 -9.555 1.00 98.06 217 ASP A N 1
ATOM 1751 C CA . ASP A 1 217 ? -13.446 -0.471 -10.225 1.00 98.06 217 ASP A CA 1
ATOM 1752 C C . ASP A 1 217 ? -12.324 -1.274 -9.531 1.00 98.06 217 ASP A C 1
ATOM 1754 O O . ASP A 1 217 ? -12.185 -2.470 -9.756 1.00 98.06 217 ASP A O 1
ATOM 1758 N N . LEU A 1 218 ? -11.529 -0.641 -8.654 1.00 98.38 218 LEU A N 1
ATOM 1759 C CA . LEU A 1 218 ? -10.499 -1.297 -7.842 1.00 98.38 218 LEU A CA 1
ATOM 1760 C C . LEU A 1 218 ? -11.055 -1.938 -6.561 1.00 98.38 218 LEU A C 1
ATOM 1762 O O . LEU A 1 218 ? -10.322 -2.651 -5.870 1.00 98.38 218 LEU A O 1
ATOM 1766 N N . ILE A 1 219 ? -12.330 -1.716 -6.229 1.00 98.50 219 ILE A N 1
ATOM 1767 C CA . ILE A 1 219 ? -12.975 -2.348 -5.076 1.00 98.50 219 ILE A CA 1
ATOM 1768 C C . ILE A 1 219 ? -12.995 -3.869 -5.270 1.00 98.50 219 ILE A C 1
ATOM 1770 O O . ILE A 1 219 ? -13.442 -4.391 -6.287 1.00 98.50 219 ILE A O 1
ATOM 1774 N N . GLY A 1 220 ? -12.483 -4.599 -4.281 1.00 98.12 220 GLY A N 1
ATOM 1775 C CA . GLY A 1 220 ? -12.314 -6.049 -4.327 1.00 98.12 220 GLY A CA 1
ATOM 1776 C C . GLY A 1 220 ? -10.970 -6.520 -4.889 1.00 98.12 220 GLY A C 1
ATOM 1777 O O . GLY A 1 220 ? -10.620 -7.688 -4.694 1.00 98.12 220 GLY A O 1
ATOM 1778 N N . HIS A 1 221 ? -10.179 -5.646 -5.520 1.00 98.62 221 HIS A N 1
ATOM 1779 C CA . HIS A 1 221 ? -8.836 -6.008 -5.963 1.00 98.62 221 HIS A CA 1
ATOM 1780 C C . HIS A 1 221 ? -7.846 -6.088 -4.799 1.00 98.62 221 HIS A C 1
ATOM 1782 O O . HIS A 1 221 ? -7.986 -5.449 -3.752 1.00 98.62 221 HIS A O 1
ATOM 1788 N N . LEU A 1 222 ? -6.824 -6.918 -5.004 1.00 98.62 222 LEU A N 1
ATOM 1789 C CA . LEU A 1 222 ? -5.830 -7.226 -3.989 1.00 98.62 222 LEU A CA 1
ATOM 1790 C C . LEU A 1 222 ? -4.649 -6.254 -4.031 1.00 98.62 222 LEU A C 1
ATOM 1792 O O . LEU A 1 222 ? -4.121 -5.916 -5.096 1.00 98.62 222 LEU A O 1
ATOM 1796 N N . ILE A 1 223 ? -4.186 -5.893 -2.841 1.00 98.38 223 ILE A N 1
ATOM 1797 C CA . ILE A 1 223 ? -2.972 -5.125 -2.590 1.00 98.38 223 ILE A CA 1
ATOM 1798 C C . ILE A 1 223 ? -1.997 -5.943 -1.745 1.00 98.38 223 ILE A C 1
ATOM 1800 O O . ILE A 1 223 ? -2.374 -6.854 -1.007 1.00 98.38 223 ILE A O 1
ATOM 1804 N N . CYS A 1 224 ? -0.724 -5.594 -1.847 1.00 97.69 224 CYS A N 1
ATOM 1805 C CA . CYS A 1 224 ? 0.299 -5.974 -0.890 1.00 97.69 224 CYS A CA 1
ATOM 1806 C C . CYS A 1 224 ? 0.621 -4.738 -0.048 1.00 97.69 224 CYS A C 1
ATOM 1808 O O . CYS A 1 224 ? 1.065 -3.726 -0.588 1.00 97.69 224 CYS A O 1
ATOM 1810 N N . ALA A 1 225 ? 0.412 -4.824 1.261 1.00 96.62 225 ALA A N 1
ATOM 1811 C CA . ALA A 1 225 ? 0.864 -3.808 2.200 1.00 96.62 225 ALA A CA 1
ATOM 1812 C C . ALA A 1 225 ? 2.226 -4.216 2.771 1.00 96.62 225 ALA A C 1
ATOM 1814 O O . ALA A 1 225 ? 2.454 -5.391 3.069 1.00 96.62 225 ALA A O 1
ATOM 1815 N N . LEU A 1 226 ? 3.147 -3.267 2.886 1.00 95.50 226 LEU A N 1
ATOM 1816 C CA . LEU A 1 226 ? 4.517 -3.505 3.309 1.00 95.50 226 LEU A CA 1
ATOM 1817 C C . LEU A 1 226 ? 4.987 -2.375 4.217 1.00 95.50 226 LEU A C 1
ATOM 1819 O O . LEU A 1 226 ? 5.071 -1.222 3.793 1.00 95.50 226 LEU A O 1
ATOM 1823 N N . ALA A 1 227 ? 5.391 -2.747 5.425 1.00 93.50 227 ALA A N 1
ATOM 1824 C CA . ALA A 1 227 ? 5.995 -1.814 6.350 1.00 93.50 227 ALA A CA 1
ATOM 1825 C C . ALA A 1 227 ? 7.456 -1.507 5.986 1.00 93.50 227 ALA A C 1
ATOM 1827 O O . ALA A 1 227 ? 8.227 -2.431 5.669 1.00 93.50 227 ALA A O 1
ATOM 1828 N N . PRO A 1 228 ? 7.883 -0.238 6.089 1.00 89.19 228 PRO A N 1
ATOM 1829 C CA . PRO A 1 228 ? 9.281 0.122 6.241 1.00 89.19 228 PRO A CA 1
ATOM 1830 C C . PRO A 1 228 ? 10.008 -0.772 7.252 1.00 89.19 228 PRO A C 1
ATOM 1832 O O . PRO A 1 228 ? 9.467 -1.233 8.250 1.00 89.19 228 PRO A O 1
ATOM 1835 N N . HIS A 1 229 ? 11.273 -1.031 6.971 1.00 88.50 229 HIS A N 1
ATOM 1836 C CA . HIS A 1 229 ? 12.179 -1.881 7.732 1.00 88.50 229 HIS A CA 1
ATOM 1837 C C . HIS A 1 229 ? 11.741 -3.346 7.857 1.00 88.50 229 HIS A C 1
ATOM 1839 O O . HIS A 1 229 ? 12.284 -4.089 8.677 1.00 88.50 229 HIS A O 1
ATOM 1845 N N . THR A 1 230 ? 10.831 -3.803 6.996 1.00 90.25 230 THR A N 1
ATOM 1846 C CA . THR A 1 230 ? 10.430 -5.210 6.908 1.00 90.25 230 THR A CA 1
ATOM 1847 C C . THR A 1 230 ? 10.622 -5.766 5.497 1.00 90.25 230 THR A C 1
ATOM 1849 O O . THR A 1 230 ? 10.906 -5.037 4.545 1.00 90.25 230 THR A O 1
ATOM 1852 N N . SER A 1 231 ? 10.506 -7.087 5.361 1.00 90.56 231 SER A N 1
ATOM 1853 C CA . SER A 1 231 ? 10.575 -7.778 4.065 1.00 90.56 231 SER A CA 1
ATOM 1854 C C . SER A 1 231 ? 9.402 -8.738 3.828 1.00 90.56 231 SER A C 1
ATOM 1856 O O . SER A 1 231 ? 9.431 -9.532 2.884 1.00 90.56 231 SER A O 1
ATOM 1858 N N . GLY A 1 232 ? 8.403 -8.706 4.712 1.00 91.44 232 GLY A N 1
ATOM 1859 C CA . GLY A 1 232 ? 7.191 -9.511 4.630 1.00 91.44 232 GLY A CA 1
ATOM 1860 C C . GLY A 1 232 ? 6.021 -8.614 4.264 1.00 91.44 232 GLY A C 1
ATOM 1861 O O . GLY A 1 232 ? 5.578 -7.827 5.092 1.00 91.44 232 GLY A O 1
ATOM 1862 N N . GLY A 1 233 ? 5.546 -8.719 3.026 1.00 94.81 233 GLY A N 1
ATOM 1863 C CA . GLY A 1 233 ? 4.301 -8.082 2.624 1.00 94.81 233 GLY A CA 1
ATOM 1864 C C . GLY A 1 233 ? 3.107 -8.854 3.177 1.00 94.81 233 GLY A C 1
ATOM 1865 O O . GLY A 1 233 ? 3.175 -10.076 3.321 1.00 94.81 233 GLY A O 1
ATOM 1866 N N . VAL A 1 234 ? 2.005 -8.168 3.453 1.00 96.88 234 VAL A N 1
ATOM 1867 C CA . VAL A 1 234 ? 0.744 -8.790 3.871 1.00 96.88 234 VAL A CA 1
ATOM 1868 C C . VAL A 1 234 ? -0.310 -8.515 2.806 1.00 96.88 234 VAL A C 1
ATOM 1870 O O . VAL A 1 234 ? -0.511 -7.376 2.380 1.00 96.88 234 VAL A O 1
ATOM 1873 N N . LEU A 1 235 ? -0.958 -9.582 2.343 1.00 98.12 235 LEU A N 1
ATOM 1874 C CA . LEU A 1 235 ? -2.020 -9.510 1.352 1.00 98.12 235 LEU A CA 1
ATOM 1875 C C . LEU A 1 235 ? -3.262 -8.857 1.958 1.00 98.12 235 LEU A C 1
ATOM 1877 O O . LEU A 1 235 ? -3.663 -9.196 3.073 1.00 98.12 235 LEU A O 1
ATOM 1881 N N . SER A 1 236 ? -3.898 -7.976 1.199 1.00 98.12 236 SER A N 1
ATOM 1882 C CA . SER A 1 236 ? -5.140 -7.327 1.597 1.00 98.12 236 SER A CA 1
ATOM 1883 C C . SER A 1 236 ? -6.028 -7.028 0.395 1.00 98.12 236 SER A C 1
ATOM 1885 O O . SER A 1 236 ? -5.593 -7.162 -0.750 1.00 98.12 236 SER A O 1
ATOM 1887 N N . ARG A 1 237 ? -7.283 -6.670 0.654 1.00 98.69 237 ARG A N 1
ATOM 1888 C CA . ARG A 1 237 ? -8.303 -6.352 -0.340 1.00 98.69 237 ARG A CA 1
ATOM 1889 C C . ARG A 1 237 ? -8.831 -4.939 -0.113 1.00 98.69 237 ARG A C 1
ATOM 1891 O O . ARG A 1 237 ? -9.197 -4.592 1.006 1.00 98.69 237 ARG A O 1
ATOM 1898 N N . ILE A 1 238 ? -8.903 -4.148 -1.180 1.00 98.69 238 ILE A N 1
ATOM 1899 C CA . ILE A 1 238 ? -9.498 -2.807 -1.134 1.00 98.69 238 ILE A CA 1
ATOM 1900 C C . ILE A 1 238 ? -11.014 -2.950 -0.998 1.00 98.69 238 ILE A C 1
ATOM 1902 O O . ILE A 1 238 ? -11.626 -3.681 -1.779 1.00 98.69 238 ILE A O 1
ATOM 1906 N N . ILE A 1 239 ? -11.625 -2.241 -0.048 1.00 98.62 239 ILE A N 1
ATOM 1907 C CA . ILE A 1 239 ? -13.087 -2.247 0.124 1.00 98.62 239 ILE A CA 1
ATOM 1908 C C . ILE A 1 239 ? -13.755 -0.878 0.034 1.00 98.62 239 ILE A C 1
ATOM 1910 O O . ILE A 1 239 ? -14.977 -0.835 -0.060 1.00 98.62 239 ILE A O 1
ATOM 1914 N N . GLY A 1 240 ? -12.988 0.212 0.021 1.00 97.88 240 GLY A N 1
ATOM 1915 C CA . GLY A 1 240 ? -13.522 1.560 -0.154 1.00 97.88 240 GLY A CA 1
ATOM 1916 C C . GLY A 1 240 ? -12.475 2.653 -0.005 1.00 97.88 240 GLY A C 1
ATOM 1917 O O . GLY A 1 240 ? -11.281 2.369 0.150 1.00 97.88 240 GLY A O 1
ATOM 1918 N N . TRP A 1 241 ? -12.954 3.893 -0.040 1.00 97.19 241 TRP A N 1
ATOM 1919 C CA . TRP A 1 241 ? -12.167 5.121 -0.024 1.00 97.19 241 TRP A CA 1
ATOM 1920 C C . TRP A 1 241 ? -12.643 6.050 1.095 1.00 97.19 241 TRP A C 1
ATOM 1922 O O . TRP A 1 241 ? -13.807 6.430 1.108 1.00 97.19 241 TRP A O 1
ATOM 1932 N N . ALA A 1 242 ? -11.751 6.469 1.989 1.00 94.06 242 ALA A N 1
ATOM 1933 C CA . ALA A 1 242 ? -12.081 7.420 3.058 1.00 94.06 242 ALA A CA 1
ATOM 1934 C C . ALA A 1 242 ? -11.411 8.781 2.823 1.00 94.06 242 ALA A C 1
ATOM 1936 O O . ALA A 1 242 ? -10.270 8.828 2.344 1.00 94.06 242 ALA A O 1
ATOM 1937 N N . ASP A 1 243 ? -12.081 9.888 3.165 1.00 91.88 243 ASP A N 1
ATOM 1938 C CA . ASP A 1 243 ? -11.552 11.247 2.969 1.00 91.88 243 ASP A CA 1
ATOM 1939 C C . ASP A 1 243 ? -10.585 11.650 4.094 1.00 91.88 243 ASP A C 1
ATOM 1941 O O . ASP A 1 243 ? -10.781 12.598 4.852 1.00 91.88 243 ASP A O 1
ATOM 1945 N N . CYS A 1 244 ? -9.502 10.886 4.224 1.00 89.12 244 CYS A N 1
ATOM 1946 C CA . CYS A 1 244 ? -8.445 11.140 5.188 1.00 89.12 244 CYS A CA 1
ATOM 1947 C C . CYS A 1 244 ? -7.054 10.905 4.575 1.00 89.12 244 CYS A C 1
ATOM 1949 O O . CYS A 1 244 ? -6.902 10.482 3.428 1.00 89.12 244 CYS A O 1
ATOM 1951 N N . SER A 1 245 ? -6.006 11.208 5.349 1.00 87.56 245 SER A N 1
ATOM 1952 C CA . SER A 1 245 ? -4.608 10.961 4.949 1.00 87.56 245 SER A CA 1
ATOM 1953 C C . SER A 1 245 ? -4.083 9.574 5.356 1.00 87.56 245 SER A C 1
ATOM 1955 O O . SER A 1 245 ? -2.918 9.274 5.099 1.00 87.56 245 SER A O 1
ATOM 1957 N N . GLY A 1 246 ? -4.900 8.759 6.028 1.00 91.81 246 GLY A N 1
ATOM 1958 C CA . GLY A 1 246 ? -4.511 7.459 6.572 1.00 91.81 246 GLY A CA 1
ATOM 1959 C C . GLY A 1 246 ? -5.184 6.283 5.866 1.00 91.81 246 GLY A C 1
ATOM 1960 O O . GLY A 1 246 ? -6.206 6.435 5.204 1.00 91.81 246 GLY A O 1
ATOM 1961 N N . GLY A 1 247 ? -4.603 5.097 6.008 1.00 95.19 247 GLY A N 1
ATOM 1962 C CA . GLY A 1 247 ? -5.216 3.840 5.592 1.00 95.19 247 GLY A CA 1
ATOM 1963 C C . GLY A 1 247 ? -5.890 3.158 6.771 1.00 95.19 247 GLY A C 1
ATOM 1964 O O . GLY A 1 247 ? -5.209 2.819 7.744 1.00 95.19 247 GLY A O 1
ATOM 1965 N N . TYR A 1 248 ? -7.204 2.930 6.689 1.00 97.19 248 TYR A N 1
ATOM 1966 C CA . TYR A 1 248 ? -7.902 2.202 7.744 1.00 97.19 248 TYR A CA 1
ATOM 1967 C C . TYR A 1 248 ? -7.841 0.697 7.510 1.00 97.19 248 TYR A C 1
ATOM 1969 O O . TYR A 1 248 ? -8.176 0.196 6.433 1.00 97.19 248 TYR A O 1
ATOM 1977 N N . ALA A 1 249 ? -7.460 -0.037 8.550 1.00 97.62 249 ALA A N 1
ATOM 1978 C CA . ALA A 1 249 ? -7.463 -1.490 8.532 1.00 97.62 249 ALA A CA 1
ATOM 1979 C C . ALA A 1 249 ? -7.634 -2.071 9.935 1.00 97.62 249 ALA A C 1
ATOM 1981 O O . ALA A 1 249 ? -7.478 -1.379 10.942 1.00 97.62 249 ALA A O 1
ATOM 1982 N N . HIS A 1 250 ? -7.900 -3.374 9.992 1.00 97.50 250 HIS A N 1
ATOM 1983 C CA . HIS A 1 250 ? -8.010 -4.099 11.251 1.00 97.50 250 HIS A CA 1
ATOM 1984 C C . HIS A 1 250 ? -6.709 -3.984 12.080 1.00 97.50 250 HIS A C 1
ATOM 1986 O O . HIS A 1 250 ? -5.628 -4.143 11.508 1.00 97.50 250 HIS A O 1
ATOM 1992 N N . PRO A 1 251 ? -6.750 -3.803 13.419 1.00 96.19 251 PRO A N 1
ATOM 1993 C CA . PRO A 1 251 ? -5.539 -3.706 14.248 1.00 96.19 251 PRO A CA 1
ATOM 1994 C C . PRO A 1 251 ? -4.570 -4.877 14.050 1.00 96.19 251 PRO A C 1
ATOM 1996 O O . PRO A 1 251 ? -3.365 -4.692 13.905 1.00 96.19 251 PRO A O 1
ATOM 1999 N N . LEU A 1 252 ? -5.107 -6.097 13.940 1.00 96.25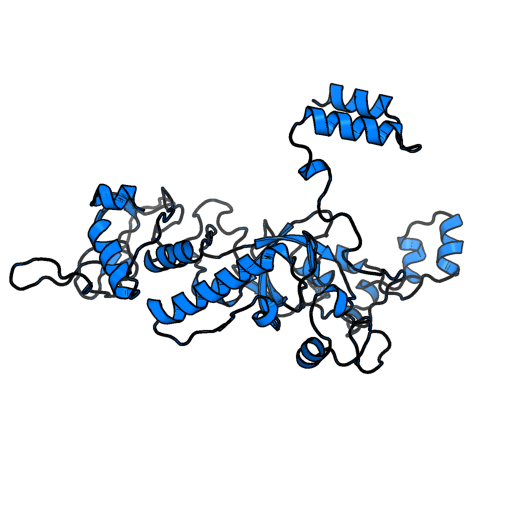 252 LEU A N 1
ATOM 2000 C CA . LEU A 1 252 ? -4.303 -7.282 13.625 1.00 96.25 252 LEU A CA 1
ATOM 2001 C C . LEU A 1 252 ? -3.568 -7.172 12.282 1.00 96.25 252 LEU A C 1
ATOM 2003 O O . LEU A 1 252 ? -2.470 -7.704 12.151 1.00 96.25 252 LEU A O 1
ATOM 2007 N N . PHE A 1 253 ? -4.160 -6.523 11.276 1.00 96.75 253 PHE A N 1
ATOM 2008 C CA . PHE A 1 253 ? -3.528 -6.328 9.972 1.00 96.75 253 PHE A CA 1
ATOM 2009 C C . PHE A 1 253 ? -2.332 -5.384 10.067 1.00 96.75 253 PHE A C 1
ATOM 2011 O O . PHE A 1 253 ? -1.303 -5.619 9.436 1.00 96.75 253 PHE A O 1
ATOM 2018 N N . HIS A 1 254 ? -2.445 -4.317 10.856 1.00 95.75 254 HIS A N 1
ATOM 2019 C CA . HIS A 1 254 ? -1.331 -3.417 11.171 1.00 95.75 254 HIS A CA 1
ATOM 2020 C C . HIS A 1 254 ? -0.234 -4.141 11.954 1.00 95.75 254 HIS A C 1
ATOM 2022 O O . HIS A 1 254 ? 0.916 -4.171 11.514 1.00 95.75 254 HIS A O 1
ATOM 2028 N N . ALA A 1 255 ? -0.595 -4.901 12.986 1.00 94.88 255 ALA A N 1
ATOM 2029 C CA . ALA A 1 255 ? 0.365 -5.705 13.740 1.00 94.88 255 ALA A CA 1
ATOM 2030 C C . ALA A 1 255 ? 1.037 -6.817 12.915 1.00 94.88 255 ALA A C 1
ATOM 2032 O O . ALA A 1 255 ? 2.215 -7.111 13.123 1.00 94.88 255 ALA A O 1
ATOM 2033 N N . ALA A 1 256 ? 0.348 -7.415 11.936 1.00 94.12 256 ALA A N 1
ATOM 2034 C CA . ALA A 1 256 ? 0.936 -8.406 11.027 1.00 94.12 256 ALA A CA 1
ATOM 2035 C C . ALA A 1 256 ? 2.071 -7.820 10.167 1.00 94.12 256 ALA A C 1
ATOM 2037 O O . ALA A 1 256 ? 2.975 -8.545 9.749 1.00 94.12 256 ALA A O 1
ATOM 2038 N N . LYS A 1 257 ? 2.050 -6.502 9.943 1.00 92.75 257 LYS A N 1
ATOM 2039 C CA . LYS A 1 257 ? 3.111 -5.739 9.273 1.00 92.75 257 LYS A CA 1
ATOM 2040 C C . LYS A 1 257 ? 4.176 -5.226 10.249 1.00 92.75 257 LYS A C 1
ATOM 2042 O O . LYS A 1 257 ? 5.113 -4.564 9.822 1.00 92.75 257 LYS A O 1
ATOM 2047 N N . ARG A 1 258 ? 4.088 -5.592 11.535 1.00 90.62 258 ARG A N 1
ATOM 2048 C CA . ARG A 1 258 ? 4.925 -5.095 12.643 1.00 90.62 258 ARG A CA 1
ATOM 2049 C C . ARG A 1 258 ? 4.734 -3.603 12.924 1.00 90.62 258 ARG A C 1
ATOM 2051 O O . ARG A 1 258 ? 5.717 -2.907 13.178 1.00 90.62 258 ARG A O 1
ATOM 2058 N N . ARG A 1 259 ? 3.488 -3.126 12.841 1.00 91.50 259 ARG A N 1
ATOM 2059 C CA . ARG A 1 259 ? 3.105 -1.749 13.170 1.00 91.50 259 ARG A CA 1
ATOM 2060 C C . ARG A 1 259 ? 2.297 -1.667 14.448 1.00 91.50 259 ARG A C 1
ATOM 2062 O O . ARG A 1 259 ? 1.465 -2.537 14.709 1.00 91.50 259 ARG A O 1
ATOM 2069 N N . ASN A 1 260 ? 2.536 -0.583 15.179 1.00 86.69 260 ASN A N 1
ATOM 2070 C CA . ASN A 1 260 ? 1.894 -0.290 16.457 1.00 86.69 260 ASN A CA 1
ATOM 2071 C C . ASN A 1 260 ? 0.835 0.813 16.322 1.00 86.69 260 ASN A C 1
ATOM 2073 O O . ASN A 1 260 ? 0.056 1.037 17.244 1.00 86.69 260 ASN A O 1
ATOM 2077 N N . CYS A 1 261 ? 0.771 1.469 15.157 1.00 91.31 261 CYS A N 1
ATOM 2078 C CA . CYS A 1 261 ? -0.134 2.587 14.883 1.00 91.31 261 CYS A CA 1
ATOM 2079 C C . CYS A 1 261 ? 0.088 3.801 15.808 1.00 91.31 261 CYS A C 1
ATOM 2081 O O . CYS A 1 261 ? -0.843 4.555 16.084 1.00 91.31 261 CYS A O 1
ATOM 2083 N N . ASP A 1 262 ? 1.325 4.039 16.249 1.00 90.81 262 ASP A N 1
ATOM 2084 C CA . ASP A 1 262 ? 1.737 5.205 17.047 1.00 90.81 262 ASP A CA 1
ATOM 2085 C C . ASP A 1 262 ? 2.233 6.383 16.177 1.00 90.81 262 ASP A C 1
ATOM 2087 O O . ASP A 1 262 ? 2.960 7.264 16.640 1.00 90.81 262 ASP A O 1
ATOM 2091 N N . GLY A 1 263 ? 1.799 6.421 14.912 1.00 89.19 263 GLY A N 1
ATOM 2092 C CA . GLY A 1 263 ? 2.275 7.348 13.878 1.00 89.19 263 GLY A CA 1
ATOM 2093 C C . GLY A 1 263 ? 3.094 6.678 12.771 1.00 89.19 263 GLY A C 1
ATOM 2094 O O . GLY A 1 263 ? 3.696 7.380 11.959 1.00 89.19 263 GLY A O 1
ATOM 2095 N N . ASP A 1 264 ? 3.116 5.343 12.744 1.00 91.56 264 ASP A N 1
ATOM 2096 C CA . ASP A 1 264 ? 3.694 4.545 11.666 1.00 91.56 264 ASP A CA 1
ATOM 2097 C C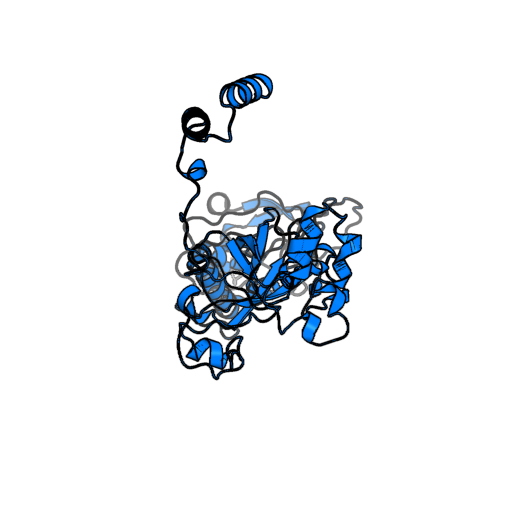 . ASP A 1 264 ? 3.069 4.858 10.292 1.00 91.56 264 ASP A C 1
ATOM 2099 O O . ASP A 1 264 ? 1.878 5.159 10.160 1.00 91.56 264 ASP A O 1
ATOM 2103 N N . GLU A 1 265 ? 3.902 4.752 9.258 1.00 92.81 265 GLU A N 1
ATOM 2104 C CA . GLU A 1 265 ? 3.496 4.806 7.857 1.00 92.81 265 GLU A CA 1
ATOM 2105 C C . GLU A 1 265 ? 3.869 3.501 7.161 1.00 92.81 265 GLU A C 1
ATOM 2107 O O . GLU A 1 265 ? 4.976 2.976 7.359 1.00 92.81 265 GLU A O 1
ATOM 2112 N N . ASP A 1 266 ? 2.974 3.047 6.289 1.00 93.56 266 ASP A N 1
ATOM 2113 C CA . ASP A 1 266 ? 3.128 1.847 5.484 1.00 93.56 266 ASP A CA 1
ATOM 2114 C C . ASP A 1 266 ? 2.897 2.122 4.003 1.00 93.56 266 ASP A C 1
ATOM 2116 O O . ASP A 1 266 ? 2.158 3.023 3.600 1.00 93.56 266 ASP A O 1
ATOM 2120 N N . ALA A 1 267 ? 3.539 1.296 3.178 1.00 95.25 267 ALA A N 1
ATOM 2121 C CA . ALA A 1 267 ? 3.394 1.342 1.737 1.00 95.25 267 ALA A CA 1
ATOM 2122 C C . ALA A 1 267 ? 2.370 0.306 1.277 1.00 95.25 267 ALA A C 1
ATOM 2124 O O . ALA A 1 267 ? 2.487 -0.879 1.600 1.00 95.25 267 ALA A O 1
ATOM 2125 N N . ILE A 1 268 ? 1.430 0.712 0.430 1.00 97.00 268 ILE A N 1
ATOM 2126 C CA . ILE A 1 268 ? 0.590 -0.219 -0.326 1.00 97.00 268 ILE A CA 1
ATOM 2127 C C . ILE A 1 268 ? 0.996 -0.236 -1.799 1.00 97.00 268 ILE A C 1
ATOM 2129 O O . ILE A 1 268 ? 1.424 0.770 -2.369 1.00 97.00 268 ILE A O 1
ATOM 2133 N N . MET A 1 269 ? 0.848 -1.398 -2.426 1.00 97.62 269 MET A N 1
ATOM 2134 C CA . MET A 1 269 ? 1.034 -1.589 -3.862 1.00 97.62 269 MET A CA 1
ATOM 2135 C C . MET A 1 269 ? -0.016 -2.556 -4.400 1.00 97.62 269 MET A C 1
ATOM 2137 O O . MET A 1 269 ? -0.405 -3.503 -3.713 1.00 97.62 269 MET A O 1
ATOM 2141 N N . LEU A 1 270 ? -0.467 -2.348 -5.637 1.00 98.62 270 LEU A N 1
ATOM 2142 C CA . LEU A 1 270 ? -1.344 -3.305 -6.309 1.00 98.62 270 LEU A CA 1
ATOM 2143 C C . LEU A 1 270 ? -0.632 -4.659 -6.434 1.00 98.62 270 LEU A C 1
ATOM 2145 O O . LEU A 1 270 ? 0.531 -4.719 -6.841 1.00 98.62 270 LEU A O 1
ATOM 2149 N N . LEU A 1 271 ? -1.326 -5.756 -6.112 1.00 98.38 271 LEU A N 1
ATOM 2150 C CA . LEU A 1 271 ? -0.705 -7.083 -6.082 1.00 98.38 271 LEU A CA 1
ATOM 2151 C C . LEU A 1 271 ? -0.070 -7.446 -7.432 1.00 98.38 271 LEU A C 1
ATOM 2153 O O . LEU A 1 271 ? 1.052 -7.948 -7.468 1.00 98.38 271 LEU A O 1
ATOM 2157 N N . MET A 1 272 ? -0.763 -7.170 -8.540 1.00 98.19 272 MET A N 1
ATOM 2158 C CA . MET A 1 272 ? -0.274 -7.528 -9.871 1.00 98.19 272 MET A CA 1
ATOM 2159 C C . MET A 1 272 ? 0.955 -6.706 -10.290 1.00 98.19 272 MET A C 1
ATOM 2161 O O . MET A 1 272 ? 1.844 -7.242 -10.951 1.00 98.19 272 MET A O 1
ATOM 2165 N N . ASP A 1 273 ? 1.061 -5.442 -9.858 1.00 98.38 273 ASP A N 1
ATOM 2166 C CA . ASP A 1 273 ? 2.289 -4.652 -10.034 1.00 98.38 273 ASP A CA 1
ATOM 2167 C C . ASP A 1 273 ? 3.462 -5.306 -9.291 1.00 98.38 273 ASP A C 1
ATOM 2169 O O . ASP A 1 273 ? 4.509 -5.570 -9.892 1.00 98.38 273 ASP A O 1
ATOM 2173 N N . GLY A 1 274 ? 3.242 -5.661 -8.021 1.00 96.56 274 GLY A N 1
ATOM 2174 C CA . GLY A 1 274 ? 4.214 -6.383 -7.206 1.00 96.56 274 GLY A CA 1
ATOM 2175 C C . GLY A 1 274 ? 4.697 -7.667 -7.882 1.00 96.56 274 GLY A C 1
ATOM 2176 O O . GLY A 1 274 ? 5.897 -7.900 -7.967 1.00 96.56 274 GLY A O 1
ATOM 2177 N N . LEU A 1 275 ? 3.793 -8.473 -8.442 1.00 97.06 275 LEU A N 1
ATOM 2178 C CA . LEU A 1 275 ? 4.146 -9.736 -9.103 1.00 97.06 275 LEU A CA 1
ATOM 2179 C C . LEU A 1 275 ? 4.915 -9.551 -10.422 1.00 97.06 275 LEU A C 1
ATOM 2181 O O . LEU A 1 275 ? 5.832 -10.320 -10.710 1.00 97.06 275 LEU A O 1
ATOM 2185 N N . LEU A 1 276 ? 4.552 -8.557 -11.238 1.00 97.50 276 LEU A N 1
ATOM 2186 C CA . LEU A 1 276 ? 5.137 -8.362 -12.571 1.00 97.50 276 LEU A CA 1
ATOM 2187 C C . LEU A 1 276 ? 6.456 -7.589 -12.564 1.00 97.50 276 LEU A C 1
ATOM 2189 O O . LEU A 1 276 ? 7.270 -7.743 -13.488 1.00 97.50 276 LEU A O 1
ATOM 2193 N N . ASN A 1 277 ? 6.624 -6.683 -11.602 1.00 97.56 277 ASN A N 1
ATOM 2194 C CA . ASN A 1 277 ? 7.681 -5.676 -11.637 1.00 97.56 277 ASN A CA 1
ATOM 2195 C C . ASN A 1 277 ? 8.736 -5.853 -10.549 1.00 97.56 277 ASN A C 1
ATOM 2197 O O . ASN A 1 277 ? 9.854 -5.368 -10.730 1.00 97.56 277 ASN A O 1
ATOM 2201 N N . PHE A 1 278 ? 8.442 -6.606 -9.489 1.00 96.44 278 PHE A N 1
ATOM 2202 C CA . PHE A 1 278 ? 9.436 -6.951 -8.485 1.00 96.44 278 PHE A CA 1
ATOM 2203 C C . PHE A 1 278 ? 10.508 -7.905 -9.031 1.00 96.44 278 PHE A C 1
ATOM 2205 O O . PHE A 1 278 ? 10.220 -8.894 -9.709 1.00 96.44 278 PHE A O 1
ATOM 2212 N N . SER A 1 279 ? 11.767 -7.666 -8.662 1.00 93.81 279 SER A N 1
ATOM 2213 C CA . SER A 1 279 ? 12.816 -8.680 -8.775 1.00 93.81 279 SER A CA 1
ATOM 2214 C C . SER A 1 279 ? 13.886 -8.518 -7.701 1.00 93.81 279 SER A C 1
ATOM 2216 O O . SER A 1 279 ? 14.381 -7.423 -7.429 1.00 93.81 279 SER A O 1
ATOM 2218 N N . ARG A 1 280 ? 14.332 -9.643 -7.132 1.00 92.38 280 ARG A N 1
ATOM 2219 C CA . ARG A 1 280 ? 15.470 -9.663 -6.199 1.00 92.38 280 ARG A CA 1
ATOM 2220 C C . ARG A 1 280 ? 16.778 -9.229 -6.870 1.00 92.38 280 ARG A C 1
ATOM 2222 O O . ARG A 1 280 ? 17.652 -8.694 -6.192 1.00 92.38 280 ARG A O 1
ATOM 2229 N N . ASP A 1 281 ? 16.899 -9.409 -8.185 1.00 90.62 281 ASP A N 1
ATOM 2230 C CA . ASP A 1 281 ? 18.121 -9.106 -8.942 1.00 90.62 281 ASP A CA 1
ATOM 2231 C C . ASP A 1 281 ? 18.348 -7.602 -9.147 1.00 90.62 281 ASP A C 1
ATOM 2233 O O . ASP A 1 281 ? 19.468 -7.185 -9.456 1.00 90.62 281 ASP A O 1
ATOM 2237 N N . ILE A 1 282 ? 17.310 -6.778 -8.969 1.00 90.94 282 ILE A N 1
ATOM 2238 C CA . ILE A 1 282 ? 17.402 -5.314 -9.077 1.00 90.94 282 ILE A CA 1
ATOM 2239 C C . ILE A 1 282 ? 17.545 -4.620 -7.720 1.00 90.94 282 ILE A C 1
ATOM 2241 O O . ILE A 1 282 ? 17.871 -3.432 -7.678 1.00 90.94 282 ILE A O 1
ATOM 2245 N N . LEU A 1 283 ? 17.415 -5.364 -6.616 1.00 92.81 283 LEU A N 1
ATOM 2246 C CA . LEU A 1 283 ? 17.626 -4.827 -5.276 1.00 92.81 283 LEU A CA 1
ATOM 2247 C C . LEU A 1 283 ? 19.071 -4.346 -5.088 1.00 92.81 283 LEU A C 1
ATOM 2249 O O . LEU A 1 283 ? 20.007 -4.971 -5.603 1.00 92.81 283 LEU A O 1
ATOM 2253 N N . PRO A 1 284 ? 19.292 -3.261 -4.323 1.00 90.75 284 PRO A N 1
ATOM 2254 C CA . PRO A 1 284 ? 20.632 -2.800 -4.007 1.00 90.75 284 PRO A CA 1
ATOM 2255 C C . PRO A 1 284 ? 21.468 -3.905 -3.359 1.00 90.75 284 PRO A C 1
ATOM 2257 O O . PRO A 1 284 ? 21.114 -4.456 -2.318 1.00 90.75 284 PRO A O 1
ATOM 2260 N N . ALA A 1 285 ? 22.641 -4.168 -3.924 1.00 87.25 285 ALA A N 1
ATOM 2261 C CA . ALA A 1 285 ? 23.685 -4.902 -3.234 1.00 87.25 285 ALA A CA 1
ATOM 2262 C C . ALA A 1 285 ? 24.355 -3.916 -2.286 1.00 87.25 285 ALA A C 1
ATOM 2264 O O . ALA A 1 285 ? 25.392 -3.389 -2.624 1.00 87.25 285 ALA A O 1
ATOM 2265 N N . ASN A 1 286 ? 23.723 -3.553 -1.179 1.00 84.38 286 ASN A N 1
ATOM 2266 C CA . ASN A 1 286 ? 24.256 -2.822 -0.022 1.00 84.38 286 ASN A CA 1
ATOM 2267 C C . ASN A 1 286 ? 23.674 -3.527 1.208 1.00 84.38 286 ASN A C 1
ATOM 2269 O O . ASN A 1 286 ? 22.608 -4.142 1.111 1.00 84.38 286 ASN A O 1
ATOM 2273 N N . ARG A 1 287 ? 24.340 -3.462 2.370 1.00 73.69 287 ARG A N 1
ATOM 2274 C CA . ARG A 1 287 ? 23.707 -3.920 3.619 1.00 73.69 287 ARG A CA 1
ATOM 2275 C C . ARG A 1 287 ? 22.380 -3.175 3.788 1.00 73.69 287 ARG A C 1
ATOM 2277 O O . ARG A 1 287 ? 22.344 -1.962 3.616 1.00 73.69 287 ARG A O 1
ATOM 2284 N N . GLY A 1 288 ? 21.306 -3.914 4.055 1.00 76.44 288 GLY A N 1
ATOM 2285 C CA . GLY A 1 288 ? 19.951 -3.364 4.141 1.00 76.44 288 GLY A CA 1
ATOM 2286 C C . GLY A 1 288 ? 19.233 -3.162 2.799 1.00 76.44 288 GLY A C 1
ATOM 2287 O O . GLY A 1 288 ? 18.071 -2.793 2.800 1.00 76.44 288 GLY A O 1
ATOM 2288 N N . GLY A 1 289 ? 19.855 -3.449 1.649 1.00 75.06 289 GLY A N 1
ATOM 2289 C CA . GLY A 1 289 ? 19.207 -3.283 0.338 1.00 75.06 289 GLY A CA 1
ATOM 2290 C C . GLY A 1 289 ? 18.025 -4.226 0.080 1.00 75.06 289 GLY A C 1
ATOM 2291 O O . GLY A 1 289 ? 17.229 -3.972 -0.817 1.00 75.06 289 GLY A O 1
ATOM 2292 N N . GLN A 1 290 ? 17.914 -5.292 0.875 1.00 79.31 290 GLN A N 1
ATOM 2293 C CA . GLN A 1 290 ? 16.798 -6.243 0.868 1.00 79.31 290 GLN A CA 1
ATOM 2294 C C . GLN A 1 290 ? 15.675 -5.881 1.851 1.00 79.31 290 GLN A C 1
ATOM 2296 O O . GLN A 1 290 ? 14.604 -6.484 1.801 1.00 79.31 290 GLN A O 1
ATOM 2301 N N . MET A 1 291 ? 15.922 -4.915 2.740 1.00 81.38 291 MET A N 1
ATOM 2302 C CA . MET A 1 291 ? 14.877 -4.355 3.592 1.00 81.38 291 MET A CA 1
ATOM 2303 C C . MET A 1 291 ? 13.917 -3.547 2.718 1.00 81.38 291 MET A C 1
ATOM 2305 O O . MET A 1 291 ? 14.281 -3.109 1.621 1.00 81.38 291 MET A O 1
ATOM 2309 N N . ASP A 1 292 ? 12.698 -3.340 3.191 1.00 84.38 292 ASP A N 1
ATOM 2310 C CA . ASP A 1 292 ? 11.648 -2.583 2.507 1.00 84.38 292 ASP A CA 1
ATOM 2311 C C . ASP A 1 292 ? 11.324 -3.164 1.127 1.00 84.38 292 ASP A C 1
ATOM 2313 O O . ASP A 1 292 ? 11.002 -2.415 0.214 1.00 84.38 292 ASP A O 1
ATOM 2317 N N . ALA A 1 293 ? 11.462 -4.475 0.930 1.00 90.12 293 ALA A N 1
ATOM 2318 C CA . ALA A 1 293 ? 11.128 -5.166 -0.313 1.00 90.12 293 ALA A CA 1
ATOM 2319 C C . ALA A 1 293 ? 10.251 -6.383 0.007 1.00 90.12 293 ALA A C 1
ATOM 2321 O O . ALA A 1 293 ? 10.577 -7.103 0.954 1.00 90.12 293 ALA A O 1
ATOM 2322 N N . PRO A 1 294 ? 9.178 -6.656 -0.755 1.00 91.75 294 PRO A N 1
ATOM 2323 C CA . PRO A 1 294 ? 8.252 -7.749 -0.465 1.00 91.75 294 PRO A CA 1
ATOM 2324 C C . PRO A 1 294 ? 8.875 -9.104 -0.849 1.00 91.75 294 PRO A C 1
ATOM 2326 O O . PRO A 1 294 ? 8.555 -9.702 -1.873 1.00 91.75 294 PRO A O 1
ATOM 2329 N N . LEU A 1 295 ? 9.825 -9.595 -0.046 1.00 93.94 295 LEU A N 1
ATOM 2330 C CA . LEU A 1 295 ? 10.547 -10.846 -0.309 1.00 93.94 295 LEU A CA 1
ATOM 2331 C C . LEU A 1 295 ? 9.681 -12.085 -0.088 1.00 93.94 295 LEU A C 1
ATOM 2333 O O . LEU A 1 295 ? 9.974 -13.133 -0.675 1.00 93.94 295 LEU A O 1
ATOM 2337 N N . VAL A 1 296 ? 8.687 -11.961 0.790 1.00 93.88 296 VAL A N 1
ATOM 2338 C CA . VAL A 1 296 ? 7.691 -12.970 1.152 1.00 93.88 296 VAL A CA 1
ATOM 2339 C C . VAL A 1 296 ? 6.339 -12.267 1.264 1.00 93.88 296 VAL A C 1
ATOM 2341 O O . VAL A 1 296 ? 6.286 -11.110 1.677 1.00 93.88 296 VAL A O 1
ATOM 2344 N N . LEU A 1 297 ? 5.263 -12.962 0.893 1.00 95.81 297 LEU A N 1
ATOM 2345 C CA . LEU A 1 297 ? 3.892 -12.471 0.992 1.00 95.81 297 LEU A CA 1
ATOM 2346 C C . LEU A 1 297 ? 3.087 -13.369 1.935 1.00 95.81 297 LEU A C 1
ATOM 2348 O O . LEU A 1 297 ? 2.874 -14.548 1.645 1.00 95.81 297 LEU A O 1
ATOM 2352 N N . THR A 1 298 ? 2.616 -12.804 3.040 1.00 95.56 298 THR A N 1
ATOM 2353 C CA . THR A 1 298 ? 1.675 -13.448 3.956 1.00 95.56 298 THR A CA 1
ATOM 2354 C C . THR A 1 298 ? 0.271 -13.331 3.380 1.00 95.56 298 THR A C 1
ATOM 2356 O O . THR A 1 298 ? -0.265 -12.233 3.238 1.00 95.56 298 THR A O 1
ATOM 2359 N N . THR A 1 299 ? -0.333 -14.464 3.027 1.00 96.00 299 THR A N 1
ATOM 2360 C CA . THR A 1 299 ? -1.663 -14.498 2.396 1.00 96.00 299 THR A CA 1
ATOM 2361 C C . THR A 1 299 ? -2.803 -14.606 3.398 1.00 96.00 299 THR A C 1
ATOM 2363 O O . THR A 1 299 ? -3.925 -14.220 3.081 1.00 96.00 299 THR A O 1
ATOM 2366 N N . ARG A 1 300 ? -2.527 -15.118 4.600 1.00 94.50 300 ARG A N 1
ATOM 2367 C CA . ARG A 1 300 ? -3.504 -15.293 5.673 1.00 94.50 300 ARG A CA 1
ATOM 2368 C C . ARG A 1 300 ? -2.963 -14.733 6.970 1.00 94.50 300 ARG A C 1
ATOM 2370 O O . ARG A 1 300 ? -1.848 -15.060 7.366 1.00 94.50 300 ARG A O 1
ATOM 2377 N N . LEU A 1 301 ? -3.780 -13.928 7.629 1.00 93.00 301 LEU A N 1
ATOM 2378 C CA . LEU A 1 301 ? -3.476 -13.406 8.947 1.00 93.00 301 LEU A CA 1
ATOM 2379 C C . LEU A 1 301 ? -3.678 -14.491 10.012 1.00 93.00 301 LEU A C 1
ATOM 2381 O O . LEU A 1 301 ? -4.746 -15.099 10.083 1.00 93.00 301 LEU A O 1
ATOM 2385 N N . ASN A 1 302 ? -2.670 -14.696 10.860 1.00 91.88 302 ASN A N 1
ATOM 2386 C CA . ASN A 1 302 ? -2.773 -15.533 12.051 1.00 91.88 302 ASN A CA 1
ATOM 2387 C C . ASN A 1 302 ? -2.545 -14.678 13.314 1.00 91.88 302 ASN A C 1
ATOM 2389 O O . ASN A 1 302 ? -1.412 -14.249 13.535 1.00 91.88 302 ASN A O 1
ATOM 2393 N N . PRO A 1 303 ? -3.564 -14.453 14.168 1.00 90.56 303 PRO A N 1
ATOM 2394 C CA . PRO A 1 303 ? -3.430 -13.631 15.375 1.00 90.56 303 PRO A CA 1
ATOM 2395 C C . PRO A 1 303 ? -2.374 -14.127 16.363 1.00 90.56 303 PRO A C 1
ATOM 2397 O O . PRO A 1 303 ? -1.896 -13.350 17.175 1.00 90.56 303 PRO A O 1
ATOM 2400 N N . THR A 1 304 ? -1.994 -15.407 16.332 1.00 90.38 304 THR A N 1
ATOM 2401 C CA . THR A 1 304 ? -0.956 -15.920 17.242 1.00 90.38 304 THR A CA 1
ATOM 2402 C C . THR A 1 304 ? 0.462 -15.543 16.808 1.00 90.38 304 THR A C 1
ATOM 2404 O O . THR A 1 304 ? 1.403 -15.744 17.569 1.00 90.38 304 THR A O 1
ATOM 2407 N N . GLU A 1 305 ? 0.631 -15.058 15.576 1.00 88.31 305 GLU A N 1
ATOM 2408 C CA . GLU A 1 305 ? 1.928 -14.737 14.965 1.00 88.31 305 GLU A CA 1
ATOM 2409 C C . GLU A 1 305 ? 2.156 -13.226 14.797 1.00 88.31 305 GLU A C 1
ATOM 2411 O O . GLU A 1 305 ? 3.234 -12.818 14.361 1.00 88.31 305 GLU A O 1
ATOM 2416 N N . VAL A 1 306 ? 1.157 -12.398 15.120 1.00 89.25 306 VAL A N 1
ATOM 2417 C CA . VAL A 1 306 ? 1.265 -10.934 15.043 1.00 89.25 306 VAL A CA 1
ATOM 2418 C C . VAL A 1 306 ? 1.930 -10.352 16.290 1.00 89.25 306 VAL A C 1
ATOM 2420 O O . VAL A 1 306 ? 2.167 -11.049 17.281 1.00 89.25 306 VAL A O 1
ATOM 2423 N N . ASP A 1 307 ? 2.244 -9.058 16.233 1.00 87.19 307 ASP A N 1
ATOM 2424 C CA . ASP A 1 307 ? 2.792 -8.343 17.379 1.00 87.19 307 ASP A CA 1
ATOM 2425 C C . ASP A 1 307 ? 1.854 -8.379 18.602 1.00 87.19 307 ASP A C 1
ATOM 2427 O O . ASP A 1 307 ? 0.625 -8.372 18.485 1.00 87.19 307 ASP A O 1
ATOM 2431 N N . LYS A 1 308 ? 2.453 -8.413 19.796 1.00 88.38 308 LYS A N 1
ATOM 2432 C CA . LYS A 1 308 ? 1.732 -8.519 21.068 1.00 88.38 308 LYS A CA 1
ATOM 2433 C C . LYS A 1 308 ? 0.930 -7.270 21.405 1.00 88.38 308 LYS A C 1
ATOM 2435 O O . LYS A 1 308 ? 0.014 -7.369 22.214 1.00 88.38 308 LYS A O 1
ATOM 2440 N N . GLU A 1 309 ? 1.253 -6.113 20.836 1.00 92.12 309 GLU A N 1
ATOM 2441 C CA . GLU A 1 309 ? 0.539 -4.875 21.140 1.00 92.12 309 GLU A CA 1
ATOM 2442 C C . GLU A 1 309 ? -0.932 -4.953 20.722 1.00 92.12 309 GLU A C 1
ATOM 2444 O O . GLU A 1 309 ? -1.813 -4.701 21.545 1.00 92.12 309 GLU A O 1
ATOM 2449 N N . ALA A 1 310 ? -1.213 -5.452 19.512 1.00 93.00 310 ALA A N 1
ATOM 2450 C CA . ALA A 1 310 ? -2.584 -5.664 19.045 1.00 93.00 310 ALA A CA 1
ATOM 2451 C C . ALA A 1 310 ? -3.355 -6.707 19.868 1.00 93.00 310 ALA A C 1
ATOM 2453 O O . ALA A 1 310 ? -4.586 -6.697 19.869 1.00 93.00 310 ALA A O 1
ATOM 2454 N N . LEU A 1 311 ? -2.656 -7.586 20.598 1.00 93.50 311 LEU A N 1
ATOM 2455 C CA . LEU A 1 311 ? -3.301 -8.549 21.487 1.00 93.50 311 LEU A CA 1
ATOM 2456 C C . LEU A 1 311 ? -3.926 -7.883 22.720 1.00 93.50 311 LEU A C 1
ATOM 2458 O O . LEU A 1 311 ? -4.805 -8.482 23.329 1.00 93.50 311 LEU A O 1
ATOM 2462 N N . ASN A 1 312 ? -3.537 -6.649 23.056 1.00 94.31 312 ASN A N 1
ATOM 2463 C CA . ASN A 1 312 ? -4.069 -5.900 24.199 1.00 94.31 312 ASN A CA 1
ATOM 2464 C C . ASN A 1 312 ? -5.262 -4.996 23.841 1.00 94.31 312 ASN A C 1
ATOM 2466 O O . ASN A 1 312 ? -5.705 -4.223 24.685 1.00 94.31 312 ASN A O 1
ATOM 2470 N N . VAL A 1 313 ? -5.769 -5.052 22.604 1.00 94.50 313 VAL A N 1
ATOM 2471 C CA . VAL A 1 313 ? -6.919 -4.238 22.188 1.00 94.50 313 VAL A CA 1
ATOM 2472 C C . VAL A 1 313 ? -8.189 -4.752 22.866 1.00 94.50 313 VAL A C 1
ATOM 2474 O O . VAL A 1 313 ? -8.569 -5.916 22.706 1.00 94.50 313 VAL A O 1
ATOM 2477 N N . ASP A 1 314 ? -8.868 -3.875 23.604 1.00 95.75 314 ASP A N 1
ATOM 2478 C CA . ASP A 1 314 ? -10.177 -4.173 24.180 1.00 95.75 314 ASP A CA 1
ATOM 2479 C C . ASP A 1 314 ? -11.192 -4.440 23.064 1.00 95.75 314 ASP A C 1
ATOM 2481 O O . ASP A 1 314 ? -11.318 -3.680 22.106 1.00 95.75 314 ASP A O 1
ATOM 2485 N N . SER A 1 315 ? -11.918 -5.546 23.189 1.00 95.62 315 SER A N 1
ATOM 2486 C CA . SER A 1 315 ? -12.856 -6.051 22.181 1.00 95.62 315 SER A CA 1
ATOM 2487 C C . SER A 1 315 ? -14.291 -6.159 22.712 1.00 95.62 315 SER A C 1
ATOM 2489 O O . SER A 1 315 ? -15.160 -6.706 22.033 1.00 95.62 315 SER A O 1
ATOM 2491 N N . GLY A 1 316 ? -14.550 -5.676 23.931 1.00 95.12 316 GLY A N 1
ATOM 2492 C CA . GLY A 1 316 ? -15.882 -5.628 24.535 1.00 95.12 316 GLY A CA 1
ATOM 2493 C C . GLY A 1 316 ? -16.747 -4.475 24.005 1.00 95.12 316 GLY A C 1
ATOM 2494 O O . GLY A 1 316 ? -16.242 -3.450 23.557 1.00 95.12 316 GLY A O 1
ATOM 2495 N N . TRP A 1 317 ? -18.072 -4.627 24.089 1.00 95.56 317 TRP A N 1
ATOM 2496 C CA . TRP A 1 317 ? -19.047 -3.593 23.690 1.00 95.56 317 TRP A CA 1
ATOM 2497 C C . TRP A 1 317 ? -19.201 -2.460 24.711 1.00 95.56 317 TRP A C 1
ATOM 2499 O O . TRP A 1 317 ? -19.689 -1.380 24.396 1.00 95.56 317 TRP A O 1
ATOM 2509 N N . PHE A 1 318 ? -18.824 -2.712 25.958 1.00 95.25 318 PHE A N 1
ATOM 2510 C CA . PHE A 1 318 ? -18.887 -1.759 27.055 1.00 95.25 318 PHE A CA 1
ATOM 2511 C C . PHE A 1 318 ? -17.901 -2.189 28.135 1.00 95.25 318 PHE A C 1
ATOM 2513 O O . PHE A 1 318 ? -17.554 -3.366 28.241 1.00 95.25 318 PHE A O 1
ATOM 2520 N N . TYR A 1 319 ? -17.480 -1.238 28.960 1.00 95.25 319 TYR A N 1
ATOM 2521 C CA . TYR A 1 319 ? -16.801 -1.561 30.205 1.00 95.25 319 TYR A CA 1
ATOM 2522 C C . TYR A 1 319 ? -17.832 -1.778 31.307 1.00 95.25 319 TYR A C 1
ATOM 2524 O O . TYR A 1 319 ? -18.812 -1.038 31.421 1.00 95.25 319 TYR A O 1
ATOM 2532 N N . GLU A 1 320 ? -17.631 -2.810 32.119 1.00 94.19 320 GLU A N 1
ATOM 2533 C CA . GLU A 1 320 ? -18.537 -3.103 33.224 1.00 94.19 320 GLU A CA 1
ATOM 2534 C C . GLU A 1 320 ? -18.379 -2.095 34.369 1.00 94.19 320 GLU A C 1
ATOM 2536 O O . GLU A 1 320 ? -17.311 -1.519 34.584 1.00 94.19 320 GLU A O 1
ATOM 2541 N N . ARG A 1 321 ? -19.440 -1.918 35.168 1.00 95.69 321 ARG A N 1
ATOM 2542 C CA . ARG A 1 321 ? -19.434 -1.044 36.359 1.00 95.69 321 ARG A CA 1
ATOM 2543 C C . ARG A 1 321 ? -18.264 -1.349 37.299 1.00 95.69 321 ARG A C 1
ATOM 2545 O O . ARG A 1 321 ? -17.638 -0.441 37.839 1.00 95.69 321 ARG A O 1
ATOM 2552 N N . ASP A 1 322 ? -17.988 -2.638 37.457 1.00 94.31 322 ASP A N 1
ATOM 2553 C CA . ASP A 1 322 ? -16.901 -3.202 38.254 1.00 94.31 322 ASP A CA 1
ATOM 2554 C C . ASP A 1 322 ? -15.543 -2.567 37.910 1.00 94.31 322 ASP A C 1
ATOM 2556 O O . ASP A 1 322 ? -14.765 -2.256 38.819 1.00 94.31 322 ASP A O 1
ATOM 2560 N N . PHE A 1 323 ? -15.279 -2.342 36.617 1.00 95.44 323 PHE A N 1
ATOM 2561 C CA . PHE A 1 323 ? -14.003 -1.830 36.135 1.00 95.44 323 PHE A CA 1
ATOM 2562 C C . PHE A 1 323 ? -13.849 -0.377 36.569 1.00 95.44 323 PHE A C 1
ATOM 2564 O O . PHE A 1 323 ? -12.845 -0.013 37.185 1.00 95.44 323 PHE A O 1
ATOM 2571 N N . TYR A 1 324 ? -14.889 0.431 36.343 1.00 96.12 324 TYR A N 1
ATOM 2572 C CA . TYR A 1 324 ? -14.920 1.830 36.758 1.00 96.12 324 TYR A CA 1
ATOM 2573 C C . TYR A 1 324 ? -14.718 1.985 38.271 1.00 96.12 324 TYR A C 1
ATOM 2575 O O . TYR A 1 324 ? -13.900 2.801 38.696 1.00 96.12 324 TYR A O 1
ATOM 2583 N N . GLU A 1 325 ? -15.391 1.171 39.090 1.00 96.75 325 GLU A N 1
ATOM 2584 C CA . GLU A 1 325 ? -15.234 1.188 40.552 1.00 96.75 325 GLU A CA 1
ATOM 2585 C C . GLU A 1 325 ? -13.817 0.785 40.984 1.00 96.75 325 GLU A C 1
ATOM 2587 O O . GLU A 1 325 ? -13.247 1.391 41.897 1.00 96.75 325 GLU A O 1
ATOM 2592 N N . ALA A 1 326 ? -13.220 -0.206 40.317 1.00 96.00 326 ALA A N 1
ATOM 2593 C CA . ALA A 1 326 ? -11.857 -0.639 40.600 1.00 96.00 326 ALA A CA 1
ATOM 2594 C C . ALA A 1 326 ? -10.826 0.466 40.322 1.00 96.00 326 ALA A C 1
ATOM 2596 O O . ALA A 1 326 ? -9.871 0.598 41.093 1.00 96.00 326 ALA A O 1
ATOM 2597 N N . THR A 1 327 ? -11.031 1.299 39.292 1.00 96.12 327 THR A N 1
ATOM 2598 C CA . THR A 1 327 ? -10.084 2.376 38.939 1.00 96.12 327 THR A CA 1
ATOM 2599 C C . THR A 1 327 ? -9.873 3.405 40.058 1.00 96.12 327 THR A C 1
ATOM 2601 O O . THR A 1 327 ? -8.795 3.995 40.138 1.00 96.12 327 THR A O 1
ATOM 2604 N N . LEU A 1 328 ? -10.828 3.563 40.988 1.00 97.56 328 LEU A N 1
ATOM 2605 C CA . LEU A 1 328 ? -10.715 4.476 42.138 1.00 97.56 328 LEU A CA 1
ATOM 2606 C C . LEU A 1 328 ? -9.540 4.138 43.064 1.00 97.56 328 LEU A C 1
ATOM 2608 O O . LEU A 1 328 ? -9.017 5.018 43.744 1.00 97.56 328 LEU A O 1
ATOM 2612 N N . LYS A 1 329 ? -9.117 2.870 43.090 1.00 97.12 329 LYS A N 1
ATOM 2613 C CA . LYS A 1 329 ? -7.959 2.404 43.869 1.00 97.12 329 LYS A CA 1
ATOM 2614 C C . LYS A 1 329 ? -6.646 2.459 43.087 1.00 97.12 329 LYS A C 1
ATOM 2616 O O . LYS A 1 329 ? -5.618 2.092 43.644 1.00 97.12 329 LYS A O 1
ATOM 2621 N N . GLN A 1 330 ? -6.688 2.880 41.821 1.00 96.88 330 GLN A N 1
ATOM 2622 C CA . GLN A 1 330 ? -5.547 2.922 40.903 1.00 96.88 330 GLN A CA 1
ATOM 2623 C C . GLN A 1 330 ? -4.750 1.597 40.857 1.00 96.88 330 GLN A C 1
ATOM 2625 O O . GLN A 1 330 ? -3.523 1.622 40.982 1.00 96.88 330 GLN A O 1
ATOM 2630 N N . PRO A 1 331 ? -5.414 0.427 40.721 1.00 96.81 331 PRO A N 1
ATOM 2631 C CA . PRO A 1 331 ? -4.707 -0.845 40.639 1.00 96.81 331 PRO A CA 1
ATOM 2632 C C . PRO A 1 331 ? -3.849 -0.897 39.372 1.00 96.81 331 PRO A C 1
ATOM 2634 O O . PRO A 1 331 ? -4.128 -0.217 38.380 1.00 96.81 331 PRO A O 1
ATOM 2637 N N . HIS A 1 332 ? -2.830 -1.752 39.374 1.00 97.06 332 HIS A N 1
ATOM 2638 C CA . HIS A 1 332 ? -2.081 -2.008 38.153 1.00 97.06 332 HIS A CA 1
ATOM 2639 C C . HIS A 1 332 ? -2.998 -2.727 37.136 1.00 97.06 332 HIS A C 1
ATOM 2641 O O . HIS A 1 332 ? -3.719 -3.646 37.531 1.00 97.06 332 HIS A O 1
ATOM 2647 N N . PRO A 1 333 ? -2.981 -2.391 35.827 1.00 94.62 333 PRO A N 1
ATOM 2648 C CA . PRO A 1 333 ? -3.901 -2.984 34.844 1.00 94.62 333 PRO A CA 1
ATOM 2649 C C . PRO A 1 333 ? -3.891 -4.520 34.819 1.00 94.62 333 PRO A C 1
ATOM 2651 O O . PRO A 1 333 ? -4.939 -5.151 34.722 1.00 94.62 333 PRO A O 1
ATOM 2654 N N . LYS A 1 334 ? -2.716 -5.137 35.009 1.00 94.19 334 LYS A N 1
ATOM 2655 C CA . LYS A 1 334 ? -2.574 -6.604 35.096 1.00 94.19 334 LYS A CA 1
ATOM 2656 C C . LYS A 1 334 ? -3.344 -7.244 36.256 1.00 94.19 334 LYS A C 1
ATOM 2658 O O . LYS A 1 334 ? -3.738 -8.399 36.134 1.00 94.19 334 LYS A O 1
ATOM 2663 N N . ASP A 1 335 ? -3.586 -6.517 37.344 1.00 95.25 335 ASP A N 1
ATOM 2664 C CA . ASP A 1 335 ? -4.311 -7.041 38.509 1.00 95.25 335 ASP A CA 1
ATOM 2665 C C . ASP A 1 335 ? -5.817 -7.154 38.229 1.00 95.25 335 ASP A C 1
ATOM 2667 O O . ASP A 1 335 ? -6.519 -7.949 38.853 1.00 95.25 335 ASP A O 1
ATOM 2671 N N . ILE A 1 336 ? -6.315 -6.363 37.273 1.00 93.94 336 ILE A N 1
ATOM 2672 C CA . ILE A 1 336 ? -7.734 -6.283 36.909 1.00 93.94 336 ILE A CA 1
ATOM 2673 C C . ILE A 1 336 ? -8.028 -6.758 35.480 1.00 93.94 336 ILE A C 1
ATOM 2675 O O . ILE A 1 336 ? -9.195 -6.836 35.110 1.00 93.94 336 ILE A O 1
ATOM 2679 N N . GLN A 1 337 ? -7.016 -7.163 34.700 1.00 93.12 337 GLN A N 1
ATOM 2680 C CA . GLN A 1 337 ? -7.170 -7.640 33.314 1.00 93.12 337 GLN A CA 1
ATOM 2681 C C . GLN A 1 337 ? -8.183 -8.790 33.178 1.00 93.12 337 GLN A C 1
ATOM 2683 O O . GLN A 1 337 ? -8.829 -8.944 32.148 1.00 93.12 337 GLN A O 1
ATOM 2688 N N . GLY A 1 338 ? -8.364 -9.581 34.245 1.00 91.88 338 GLY A N 1
ATOM 2689 C CA . GLY A 1 338 ? -9.346 -10.663 34.317 1.00 91.88 338 GLY A CA 1
ATOM 2690 C C . GLY A 1 338 ? -10.801 -10.213 34.121 1.00 91.88 338 GLY A C 1
ATOM 2691 O O . GLY A 1 338 ? -11.635 -11.043 33.758 1.00 91.88 338 GLY A O 1
ATOM 2692 N N . ARG A 1 339 ? -11.090 -8.919 34.298 1.00 91.00 339 ARG A N 1
ATOM 2693 C CA . ARG A 1 339 ? -12.407 -8.289 34.098 1.00 91.00 339 ARG A CA 1
ATOM 2694 C C . ARG A 1 339 ? -12.622 -7.776 32.673 1.00 91.00 339 ARG A C 1
ATOM 2696 O O . ARG A 1 339 ? -13.747 -7.480 32.302 1.00 91.00 339 ARG A O 1
ATOM 2703 N N . MET A 1 340 ? -11.550 -7.667 31.890 1.00 93.62 340 MET A N 1
ATOM 2704 C CA . MET A 1 340 ? -11.575 -7.085 30.551 1.00 93.62 340 MET A CA 1
ATOM 2705 C C . MET A 1 340 ? -11.593 -8.176 29.486 1.00 93.62 340 MET A C 1
ATOM 2707 O O . MET A 1 340 ? -10.996 -9.247 29.658 1.00 93.62 340 MET A O 1
ATOM 2711 N N . ASP A 1 341 ? -12.257 -7.879 28.376 1.00 94.38 341 ASP A N 1
ATOM 2712 C CA . ASP A 1 341 ? -12.260 -8.697 27.172 1.00 94.38 341 ASP A CA 1
ATOM 2713 C C . ASP A 1 341 ? -11.360 -8.044 26.123 1.00 94.38 341 ASP A C 1
ATOM 2715 O O . ASP A 1 341 ? -11.703 -7.004 25.562 1.00 94.38 341 ASP A O 1
ATOM 2719 N N . PHE A 1 342 ? -10.198 -8.649 25.895 1.00 94.75 342 PHE A N 1
ATOM 2720 C CA . PHE A 1 342 ? -9.179 -8.192 24.957 1.00 94.75 342 PHE A CA 1
ATOM 2721 C C . PHE A 1 342 ? -8.719 -9.347 24.069 1.00 94.75 342 PHE A C 1
ATOM 2723 O O . PHE A 1 342 ? -8.903 -10.521 24.407 1.00 94.75 342 PHE A O 1
ATOM 2730 N N . VAL A 1 343 ? -8.114 -9.019 22.930 1.00 95.12 343 VAL A N 1
ATOM 2731 C CA . VAL A 1 343 ? -7.815 -9.973 21.850 1.00 95.12 343 VAL A CA 1
ATOM 2732 C C . VAL A 1 343 ? -7.053 -11.220 22.321 1.00 95.12 343 VAL A C 1
ATOM 2734 O O . VAL A 1 343 ? -7.412 -12.329 21.918 1.00 95.12 343 VAL A O 1
ATOM 2737 N N . GLU A 1 344 ? -6.052 -11.088 23.200 1.00 95.38 344 GLU A N 1
ATOM 2738 C CA . GLU A 1 344 ? -5.275 -12.233 23.711 1.00 95.38 344 GLU A CA 1
ATOM 2739 C C . GLU A 1 344 ? -6.172 -13.309 24.349 1.00 95.38 344 GLU A C 1
ATOM 2741 O O . GLU A 1 344 ? -5.940 -14.505 24.181 1.00 95.38 344 GLU A O 1
ATOM 2746 N N . ARG A 1 345 ? -7.250 -12.903 25.033 1.00 94.38 345 ARG A N 1
ATOM 2747 C CA . ARG A 1 345 ? -8.184 -13.825 25.702 1.00 94.38 345 ARG A CA 1
ATOM 2748 C C . ARG A 1 345 ? -9.084 -14.586 24.740 1.00 94.38 345 ARG A C 1
ATOM 2750 O O . ARG A 1 345 ? -9.718 -15.560 25.142 1.00 94.38 345 ARG A O 1
ATOM 2757 N N . ARG A 1 346 ? -9.150 -14.140 23.487 1.00 94.50 346 ARG A N 1
ATOM 2758 C CA . ARG A 1 346 ? -9.966 -14.733 22.426 1.00 94.50 346 ARG A CA 1
ATOM 2759 C C . ARG A 1 346 ? -9.166 -15.674 21.521 1.00 94.50 346 ARG A C 1
ATOM 2761 O O . ARG A 1 346 ? -9.764 -16.373 20.693 1.00 94.50 346 ARG A O 1
ATOM 2768 N N . LEU A 1 347 ? -7.835 -15.710 21.679 1.00 94.62 347 LE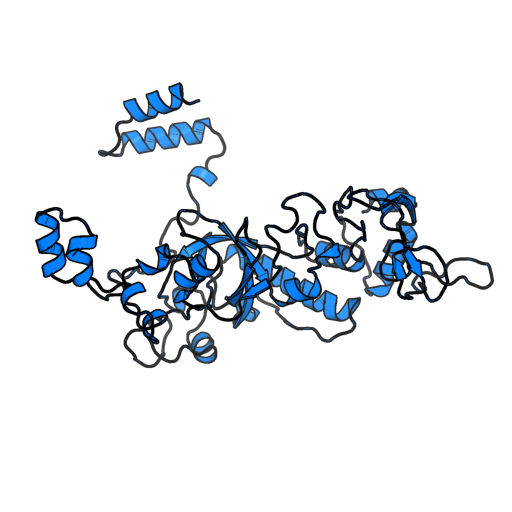U A N 1
ATOM 2769 C CA . LEU A 1 347 ? -6.933 -16.597 20.942 1.00 94.62 347 LEU A CA 1
ATOM 2770 C C . LEU A 1 347 ? -7.367 -18.066 21.054 1.00 94.62 347 LEU A C 1
ATOM 2772 O O . LEU A 1 347 ? -7.879 -18.517 22.075 1.00 94.62 347 LEU A O 1
ATOM 2776 N N . GLY A 1 348 ? -7.162 -18.822 19.974 1.00 91.25 348 GLY A N 1
ATOM 2777 C CA . GLY A 1 348 ? -7.598 -20.220 19.873 1.00 91.25 348 GLY A CA 1
ATOM 2778 C C . GLY A 1 348 ? -9.042 -20.407 19.392 1.00 91.25 348 GLY A C 1
ATOM 2779 O O . GLY A 1 348 ? -9.487 -21.542 19.244 1.00 91.25 348 GLY A O 1
ATOM 2780 N N . SER A 1 349 ? -9.764 -19.321 19.096 1.00 93.19 349 SER A N 1
ATOM 2781 C CA . SER A 1 349 ? -11.117 -19.358 18.531 1.00 93.19 349 SER A CA 1
ATOM 2782 C C . SER A 1 349 ? -11.297 -18.339 17.398 1.00 93.19 349 SER A C 1
ATOM 2784 O O . SER A 1 349 ? -10.456 -17.465 17.191 1.00 93.19 349 SER A O 1
ATOM 2786 N N . VAL A 1 350 ? -12.426 -18.412 16.683 1.00 91.75 350 VAL A N 1
ATOM 2787 C CA . VAL A 1 350 ? -12.806 -17.413 15.660 1.00 91.75 350 VAL A CA 1
ATOM 2788 C C . VAL A 1 350 ? -12.952 -16.010 16.264 1.00 91.75 350 VAL A C 1
ATOM 2790 O O . VAL A 1 350 ? -12.720 -15.019 15.573 1.00 91.75 350 VAL A O 1
ATOM 2793 N N . ALA A 1 351 ? -13.244 -15.913 17.566 1.00 93.56 351 ALA A N 1
ATOM 2794 C CA . ALA A 1 351 ? -13.360 -14.637 18.261 1.00 93.56 351 ALA A CA 1
ATOM 2795 C C . ALA A 1 351 ? -12.038 -13.845 18.290 1.00 93.56 351 ALA A C 1
ATOM 2797 O O . ALA A 1 351 ? -12.045 -12.642 18.527 1.00 93.56 351 ALA A O 1
ATOM 2798 N N . ALA A 1 352 ? -10.897 -14.493 18.015 1.00 94.00 352 ALA A N 1
ATOM 2799 C CA . ALA A 1 352 ? -9.610 -13.817 17.888 1.00 94.00 352 ALA A CA 1
ATOM 2800 C C . ALA A 1 352 ? -9.565 -12.834 16.710 1.00 94.00 352 ALA A C 1
ATOM 2802 O O . ALA A 1 352 ? -8.764 -11.910 16.736 1.00 94.00 352 ALA A O 1
ATOM 2803 N N . VAL A 1 353 ? -10.400 -13.022 15.684 1.00 93.62 353 VAL A N 1
ATOM 2804 C CA . VAL A 1 353 ? -10.410 -12.208 14.453 1.00 93.62 353 VAL A CA 1
ATOM 2805 C C . VAL A 1 353 ? -11.765 -11.577 14.139 1.00 93.62 353 VAL A C 1
ATOM 2807 O O . VAL A 1 353 ? -11.856 -10.808 13.188 1.00 93.62 353 VAL A O 1
ATOM 2810 N N . ARG A 1 354 ? -12.825 -11.952 14.861 1.00 94.00 354 ARG A N 1
ATOM 2811 C CA . ARG A 1 354 ? -14.216 -11.548 14.604 1.00 94.00 354 ARG A CA 1
ATOM 2812 C C . ARG A 1 354 ? -15.004 -11.412 15.910 1.00 94.00 354 ARG A C 1
ATOM 2814 O O . ARG A 1 354 ? -14.569 -11.896 16.952 1.00 94.00 354 ARG A O 1
ATOM 2821 N N . GLY A 1 355 ? -16.183 -10.804 15.851 1.00 94.94 355 GLY A N 1
ATOM 2822 C CA . GLY A 1 355 ? -17.026 -10.496 17.005 1.00 94.94 355 GLY A CA 1
ATOM 2823 C C . GLY A 1 355 ? -16.463 -9.389 17.897 1.00 94.94 355 GLY A C 1
ATOM 2824 O O . GLY A 1 355 ? -16.646 -9.445 19.115 1.00 94.94 355 GLY A O 1
ATOM 2825 N N . TYR A 1 356 ? -15.709 -8.438 17.346 1.00 96.31 356 TYR A N 1
ATOM 2826 C CA . TYR A 1 356 ? -15.158 -7.328 18.126 1.00 96.31 356 TYR A CA 1
ATOM 2827 C C . TYR A 1 356 ? -16.273 -6.331 18.462 1.00 96.31 356 TYR A C 1
ATOM 2829 O O . TYR A 1 356 ? -17.183 -6.111 17.671 1.00 96.31 356 TYR A O 1
ATOM 2837 N N . GLY A 1 357 ? -16.211 -5.747 19.652 1.00 96.25 357 GLY A N 1
ATOM 2838 C CA . GLY A 1 357 ? -17.050 -4.632 20.070 1.00 96.25 357 GLY A CA 1
ATOM 2839 C C . GLY A 1 357 ? -16.290 -3.311 20.036 1.00 96.25 357 GLY A C 1
ATOM 2840 O O . GLY A 1 357 ? -15.073 -3.271 19.852 1.00 96.25 357 GLY A O 1
ATOM 2841 N N . PHE A 1 358 ? -17.031 -2.227 20.225 1.00 96.69 358 PHE A N 1
ATOM 2842 C CA . PHE A 1 358 ? -16.501 -0.888 20.455 1.00 96.69 358 PHE A CA 1
ATOM 2843 C C . PHE A 1 358 ? -17.399 -0.161 21.461 1.00 96.69 358 PHE A C 1
ATOM 2845 O O . PHE A 1 358 ? -18.585 -0.470 21.574 1.00 96.69 358 PHE A O 1
ATOM 2852 N N . THR A 1 359 ? -16.837 0.797 22.203 1.00 95.88 359 THR A N 1
ATOM 2853 C CA . THR A 1 359 ? -17.547 1.484 23.299 1.00 95.88 359 THR A CA 1
ATOM 2854 C C . THR A 1 359 ? -18.205 2.796 22.880 1.00 95.88 359 THR A C 1
ATOM 2856 O O . THR A 1 359 ? -19.209 3.191 23.468 1.00 95.88 359 THR A O 1
ATOM 2859 N N . HIS A 1 360 ? -17.646 3.480 21.881 1.00 95.44 360 HIS A N 1
ATOM 2860 C CA . HIS A 1 360 ? -18.119 4.779 21.412 1.00 95.44 360 HIS A CA 1
ATOM 2861 C C . HIS A 1 360 ? -18.274 4.752 19.899 1.00 95.44 360 HIS A C 1
ATOM 2863 O O . HIS A 1 360 ? -17.359 4.350 19.185 1.00 95.44 360 HIS A O 1
ATOM 2869 N N . ASP A 1 361 ? -19.439 5.187 19.442 1.00 93.88 361 ASP A N 1
ATOM 2870 C CA . ASP A 1 361 ? -19.733 5.366 18.028 1.00 93.88 361 ASP A CA 1
ATOM 2871 C C . ASP A 1 361 ? -19.243 6.744 17.548 1.00 93.88 361 ASP A C 1
ATOM 2873 O O . ASP A 1 361 ? -19.103 7.679 18.343 1.00 93.88 361 ASP A O 1
ATOM 2877 N N . CYS A 1 362 ? -19.022 6.880 16.245 1.00 91.50 362 CYS A N 1
ATOM 2878 C CA . CYS A 1 362 ? -18.761 8.149 15.579 1.00 91.50 362 CYS A CA 1
ATOM 2879 C C . CYS A 1 362 ? -19.743 8.354 14.420 1.00 91.50 362 CYS A C 1
ATOM 2881 O O . CYS A 1 362 ? -20.327 7.407 13.899 1.00 91.50 362 CYS A O 1
ATOM 2883 N N . ASN A 1 363 ? -19.948 9.610 14.021 1.00 90.38 363 ASN A N 1
ATOM 2884 C CA . ASN A 1 363 ? -20.802 9.927 12.875 1.00 90.38 363 ASN A CA 1
ATOM 2885 C C . ASN A 1 363 ? -20.123 9.600 11.531 1.00 90.38 363 ASN A C 1
ATOM 2887 O O . ASN A 1 363 ? -20.798 9.239 10.564 1.00 90.38 363 ASN A O 1
ATOM 2891 N N . ALA A 1 364 ? -18.801 9.767 11.469 1.00 91.19 364 ALA A N 1
ATOM 2892 C CA . ALA A 1 364 ? -17.958 9.336 10.363 1.00 91.19 364 ALA A CA 1
ATOM 2893 C C . ALA A 1 364 ? -16.519 9.101 10.851 1.00 91.19 364 ALA A C 1
ATOM 2895 O O . ALA A 1 364 ? -16.083 9.704 11.837 1.00 91.19 364 ALA A O 1
ATOM 2896 N N . LEU A 1 365 ? -15.775 8.235 10.158 1.00 91.88 365 LEU A N 1
ATOM 2897 C CA . LEU A 1 365 ? -14.365 7.940 10.464 1.00 91.88 365 LEU A CA 1
ATOM 2898 C C . LEU A 1 365 ? -13.436 9.137 10.214 1.00 91.88 365 LEU A C 1
ATOM 2900 O O . LEU A 1 365 ? -12.371 9.238 10.826 1.00 91.88 365 LEU A O 1
ATOM 2904 N N . ASP A 1 366 ? -13.840 10.023 9.313 1.00 89.81 366 ASP A N 1
ATOM 2905 C CA . ASP A 1 366 ? -13.115 11.190 8.826 1.00 89.81 366 ASP A CA 1
ATOM 2906 C C . ASP A 1 366 ? -13.737 12.516 9.302 1.00 89.81 366 ASP A C 1
ATOM 2908 O O . ASP A 1 366 ? -13.446 13.571 8.740 1.00 89.81 366 ASP A O 1
ATOM 2912 N N . ASP A 1 367 ? -14.551 12.492 10.369 1.00 89.31 367 ASP A N 1
ATOM 2913 C CA . ASP A 1 367 ? -15.180 13.684 10.963 1.00 89.31 367 ASP A CA 1
ATOM 2914 C C . ASP A 1 367 ? -14.149 14.572 11.694 1.00 89.31 367 ASP A C 1
ATOM 2916 O O . ASP A 1 367 ? -14.058 14.627 12.924 1.00 89.31 367 ASP A O 1
ATOM 2920 N N . GLY A 1 368 ? -13.300 15.241 10.915 1.00 85.50 368 GLY A N 1
ATOM 2921 C CA . GLY A 1 368 ? -12.192 16.056 11.388 1.00 85.50 368 GLY A CA 1
ATOM 2922 C C . GLY A 1 368 ? -11.596 16.952 10.296 1.00 85.50 368 GLY A C 1
ATOM 2923 O O . GLY A 1 368 ? -12.012 16.930 9.139 1.00 85.50 368 GLY A O 1
ATOM 2924 N N . PRO A 1 369 ? -10.615 17.801 10.644 1.00 85.69 369 PRO A N 1
ATOM 2925 C CA . PRO A 1 369 ? -9.949 18.644 9.661 1.00 85.69 369 PRO A CA 1
ATOM 2926 C C . PRO A 1 369 ? -9.135 17.793 8.675 1.00 85.69 369 PRO A C 1
ATOM 2928 O O . PRO A 1 369 ? -8.253 17.042 9.084 1.00 85.69 369 PRO A O 1
ATOM 2931 N N . ALA A 1 370 ? -9.367 17.989 7.373 1.00 78.12 370 ALA A N 1
ATOM 2932 C CA . ALA A 1 370 ? -8.714 17.227 6.302 1.00 78.12 370 ALA A CA 1
ATOM 2933 C C . ALA A 1 370 ? -7.173 17.313 6.316 1.00 78.12 370 ALA A C 1
ATOM 2935 O O . ALA A 1 370 ? -6.476 16.380 5.918 1.00 78.12 370 ALA A O 1
ATOM 2936 N N . LEU A 1 371 ? -6.620 18.443 6.773 1.00 82.69 371 LEU A N 1
ATOM 2937 C CA . LEU A 1 371 ? -5.180 18.671 6.867 1.00 82.69 371 LEU A CA 1
ATOM 2938 C C . LEU A 1 371 ? -4.814 19.300 8.207 1.00 82.69 371 LEU A C 1
ATOM 2940 O O . LEU A 1 371 ? -5.523 20.156 8.738 1.00 82.69 371 LEU A O 1
ATOM 2944 N N . SER A 1 372 ? -3.648 18.920 8.729 1.00 86.56 372 SER A N 1
ATOM 2945 C CA . SER A 1 372 ? -3.106 19.563 9.919 1.00 86.56 372 SER A CA 1
ATOM 2946 C C . SER A 1 372 ? -2.711 21.010 9.616 1.00 86.56 372 SER A C 1
ATOM 2948 O O . SER A 1 372 ? -2.099 21.302 8.586 1.00 86.56 372 SER A O 1
ATOM 2950 N N . ALA A 1 373 ? -2.976 21.918 10.561 1.00 86.31 373 ALA A N 1
ATOM 2951 C CA . ALA A 1 373 ? -2.549 23.315 10.450 1.00 86.31 373 ALA A CA 1
ATOM 2952 C C . ALA A 1 373 ? -1.023 23.446 10.262 1.00 86.31 373 ALA A C 1
ATOM 2954 O O . ALA A 1 373 ? -0.533 24.382 9.642 1.00 86.31 373 ALA A O 1
ATOM 2955 N N . TYR A 1 374 ? -0.248 22.470 10.748 1.00 86.38 374 TYR A N 1
ATOM 2956 C CA . TYR A 1 374 ? 1.198 22.432 10.536 1.00 86.38 374 TYR A CA 1
ATOM 2957 C C . TYR A 1 374 ? 1.584 22.322 9.051 1.00 86.38 374 TYR A C 1
ATOM 2959 O O . TYR A 1 374 ? 2.599 22.889 8.648 1.00 86.38 374 TYR A O 1
ATOM 2967 N N . LYS A 1 375 ? 0.793 21.610 8.234 1.00 84.44 375 LYS A N 1
ATOM 2968 C CA . LYS A 1 375 ? 1.024 21.489 6.786 1.00 84.44 375 LYS A CA 1
ATOM 2969 C C . LYS A 1 375 ? 0.600 22.744 6.017 1.00 84.44 375 LYS A C 1
ATOM 2971 O O . LYS A 1 375 ? 1.152 22.996 4.954 1.00 84.44 375 LYS A O 1
ATOM 2976 N N . THR A 1 376 ? -0.348 23.523 6.541 1.00 85.75 376 THR A N 1
ATOM 2977 C CA . THR A 1 376 ? -0.853 24.738 5.878 1.00 85.75 376 THR A CA 1
ATOM 2978 C C . THR A 1 376 ? -0.012 25.982 6.168 1.00 85.75 376 THR A C 1
ATOM 2980 O O . THR A 1 376 ? -0.097 26.956 5.431 1.00 85.75 376 THR A O 1
ATOM 2983 N N . LEU A 1 377 ? 0.777 25.979 7.247 1.00 88.12 377 LEU A N 1
ATOM 2984 C CA . LEU A 1 377 ? 1.688 27.076 7.583 1.00 88.12 377 LEU A CA 1
ATOM 2985 C C . LEU A 1 377 ? 3.006 26.922 6.814 1.00 88.12 377 LEU A C 1
ATOM 2987 O O . LEU A 1 377 ? 3.682 25.898 6.929 1.00 88.12 377 LEU A O 1
ATOM 2991 N N . GLU A 1 378 ? 3.392 27.951 6.060 1.00 87.25 378 GLU A N 1
ATOM 2992 C CA . GLU A 1 378 ? 4.567 27.897 5.183 1.00 87.25 378 GLU A CA 1
ATOM 2993 C C . GLU A 1 378 ? 5.882 28.028 5.961 1.00 87.25 378 GLU A C 1
ATOM 2995 O O . GLU A 1 378 ? 6.792 27.209 5.801 1.00 87.25 378 GLU A O 1
ATOM 3000 N N . THR A 1 379 ? 5.995 29.038 6.832 1.00 90.12 379 THR A N 1
ATOM 3001 C CA . THR A 1 379 ? 7.267 29.358 7.488 1.00 90.12 379 THR A CA 1
ATOM 3002 C C . THR A 1 379 ? 7.383 28.761 8.890 1.00 90.12 379 THR A C 1
ATOM 3004 O O . THR A 1 379 ? 6.401 28.538 9.601 1.00 90.12 379 THR A O 1
ATOM 3007 N N . MET A 1 380 ? 8.622 28.531 9.334 1.00 85.81 380 MET A N 1
ATOM 3008 C CA . MET A 1 380 ? 8.894 28.105 10.713 1.00 85.81 380 MET A CA 1
ATOM 3009 C C . MET A 1 380 ? 8.463 29.150 11.747 1.00 85.81 380 MET A C 1
ATOM 3011 O O . MET A 1 380 ? 8.055 28.783 12.847 1.00 85.81 380 MET A O 1
ATOM 3015 N N . ILE A 1 381 ? 8.513 30.437 11.389 1.00 87.69 381 ILE A N 1
ATOM 3016 C CA . ILE A 1 381 ? 8.053 31.528 12.253 1.00 87.69 381 ILE A CA 1
ATOM 3017 C C . ILE A 1 381 ? 6.538 31.426 12.450 1.00 87.69 381 ILE A C 1
ATOM 3019 O O . ILE A 1 381 ? 6.070 31.489 13.585 1.00 87.69 381 ILE A O 1
ATOM 3023 N N . ASP A 1 382 ? 5.780 31.184 11.380 1.00 90.00 382 ASP A N 1
ATOM 3024 C CA . ASP A 1 382 ? 4.324 31.028 11.463 1.00 90.00 382 ASP A CA 1
ATOM 3025 C C . ASP A 1 382 ? 3.937 29.798 12.285 1.00 90.00 382 ASP A C 1
ATOM 3027 O O . ASP A 1 382 ? 3.046 29.872 13.130 1.00 90.00 382 ASP A O 1
ATOM 3031 N N . LYS A 1 383 ? 4.655 28.683 12.104 1.00 90.12 383 LYS A N 1
ATOM 3032 C CA . LYS A 1 383 ? 4.479 27.458 12.902 1.00 90.12 383 LYS A CA 1
ATOM 3033 C C . LYS A 1 383 ? 4.725 27.708 14.389 1.00 90.12 383 LYS A C 1
ATOM 3035 O O . LYS A 1 383 ? 3.905 27.317 15.220 1.00 90.12 383 LYS A O 1
ATOM 3040 N N . MET A 1 384 ? 5.815 28.399 14.725 1.00 87.62 384 MET A N 1
ATOM 3041 C CA . MET A 1 384 ? 6.145 28.756 16.106 1.00 87.62 384 MET A CA 1
ATOM 3042 C C . MET A 1 384 ? 5.092 29.692 16.711 1.00 87.62 384 MET A C 1
ATOM 3044 O O . MET A 1 384 ? 4.608 29.451 17.818 1.00 87.62 384 MET A O 1
ATOM 3048 N N . ASN A 1 385 ? 4.696 30.734 15.980 1.00 89.62 385 ASN A N 1
ATOM 3049 C CA . ASN A 1 385 ? 3.672 31.674 16.426 1.00 89.62 385 ASN A CA 1
ATOM 3050 C C . ASN A 1 385 ? 2.321 30.976 16.621 1.00 89.62 385 ASN A C 1
ATOM 3052 O O . ASN A 1 385 ? 1.666 31.197 17.638 1.00 89.62 385 ASN A O 1
ATOM 3056 N N . GLY A 1 386 ? 1.936 30.084 15.704 1.00 90.88 386 GLY A N 1
ATOM 3057 C CA . GLY A 1 386 ? 0.731 29.264 15.814 1.00 90.88 386 GLY A CA 1
ATOM 3058 C C . GLY A 1 386 ? 0.746 28.364 17.050 1.00 90.88 386 GLY A C 1
ATOM 3059 O O . GLY A 1 386 ? -0.230 28.335 17.801 1.00 90.88 386 GLY A O 1
ATOM 3060 N N . GLN A 1 387 ? 1.872 27.696 17.322 1.00 90.94 387 GLN A N 1
ATOM 3061 C CA . GLN A 1 387 ? 2.060 26.882 18.526 1.00 90.94 387 GLN A CA 1
ATOM 3062 C C . GLN A 1 387 ? 1.915 27.715 19.812 1.00 90.94 387 GLN A C 1
ATOM 3064 O O . GLN A 1 387 ? 1.210 27.303 20.736 1.00 90.94 387 GLN A O 1
ATOM 3069 N N . LEU A 1 388 ? 2.551 28.890 19.885 1.00 91.06 388 LEU A N 1
ATOM 3070 C CA . LEU A 1 388 ? 2.473 29.768 21.059 1.00 91.06 388 LEU A CA 1
ATOM 3071 C C . LEU A 1 388 ? 1.072 30.359 21.247 1.00 91.06 388 LEU A C 1
ATOM 3073 O O . LEU A 1 388 ? 0.569 30.377 22.371 1.00 91.06 388 LEU A O 1
ATOM 3077 N N . ALA A 1 389 ? 0.426 30.795 20.165 1.00 92.81 389 ALA A N 1
ATOM 3078 C CA . ALA A 1 389 ? -0.934 31.323 20.190 1.00 92.81 389 ALA A CA 1
ATOM 3079 C C . ALA A 1 389 ? -1.939 30.267 20.671 1.00 92.81 389 ALA A C 1
ATOM 3081 O O . ALA A 1 389 ? -2.792 30.561 21.510 1.00 92.81 389 ALA A O 1
ATOM 3082 N N . LEU A 1 390 ? -1.811 29.021 20.199 1.00 93.12 390 LEU A N 1
ATOM 3083 C CA . LEU A 1 390 ? -2.618 27.908 20.696 1.00 93.12 390 LEU A CA 1
ATOM 3084 C C . LEU A 1 390 ? -2.343 27.659 22.183 1.00 93.12 390 LEU A C 1
ATOM 3086 O O . LEU A 1 390 ? -3.282 27.582 22.974 1.00 93.12 390 LEU A O 1
ATOM 3090 N N . GLY A 1 391 ? -1.070 27.622 22.581 1.00 92.12 391 GLY A N 1
ATOM 3091 C CA . GLY A 1 391 ? -0.681 27.468 23.979 1.00 92.12 391 GLY A CA 1
ATOM 3092 C C . GLY A 1 391 ? -1.311 28.523 24.896 1.00 92.12 391 GLY A C 1
ATOM 3093 O O . GLY A 1 391 ? -1.765 28.177 25.980 1.00 92.12 391 GLY A O 1
ATOM 3094 N N . GLN A 1 392 ? -1.387 29.791 24.470 1.00 93.56 392 GLN A N 1
ATOM 3095 C CA . GLN A 1 392 ? -1.971 30.884 25.272 1.00 93.56 392 GLN A CA 1
ATOM 3096 C C . GLN A 1 392 ? -3.468 30.712 25.518 1.00 93.56 392 GLN A C 1
ATOM 3098 O O . GLN A 1 392 ? -3.984 31.201 26.521 1.00 93.56 392 GLN A O 1
ATOM 3103 N N . ARG A 1 393 ? -4.165 30.011 24.620 1.00 95.38 393 ARG A N 1
ATOM 3104 C CA . ARG A 1 393 ? -5.603 29.742 24.735 1.00 95.38 393 ARG A CA 1
ATOM 3105 C C . ARG A 1 393 ? -5.902 28.528 25.612 1.00 95.38 393 ARG A C 1
ATOM 3107 O O . ARG A 1 393 ? -6.996 28.434 26.165 1.00 95.38 393 ARG A O 1
ATOM 3114 N N . LEU A 1 394 ? -4.966 27.588 25.723 1.00 95.94 394 LEU A N 1
ATOM 3115 C CA . LEU A 1 394 ? -5.184 26.314 26.400 1.00 95.94 394 LEU A CA 1
ATOM 3116 C C . LEU A 1 394 ? -4.854 26.406 27.893 1.00 95.94 394 LEU A C 1
ATOM 3118 O O . LEU A 1 394 ? -3.704 26.559 28.288 1.00 95.94 394 LEU A O 1
ATOM 3122 N N . ARG A 1 395 ? -5.862 26.182 28.743 1.00 95.44 395 ARG A N 1
ATOM 3123 C CA . ARG A 1 395 ? -5.706 26.147 30.210 1.00 95.44 395 ARG A CA 1
ATOM 3124 C C . ARG A 1 395 ? -4.674 25.117 30.693 1.00 95.44 395 ARG A C 1
ATOM 3126 O O . ARG A 1 395 ? -4.045 25.328 31.722 1.00 95.44 395 ARG A O 1
ATOM 3133 N N . GLY A 1 396 ? -4.526 24.002 29.975 1.00 95.19 396 GLY A N 1
ATOM 3134 C CA . GLY A 1 396 ? -3.597 22.922 30.327 1.00 95.19 396 GLY A CA 1
ATOM 3135 C C . GLY A 1 396 ? -2.136 23.177 29.940 1.00 95.19 396 GLY A C 1
ATOM 3136 O O . GLY A 1 396 ? -1.292 22.337 30.234 1.00 95.19 396 GLY A O 1
ATOM 3137 N N . VAL A 1 397 ? -1.820 24.294 29.274 1.00 95.06 397 VAL A N 1
ATOM 3138 C CA . VAL A 1 397 ? -0.487 24.551 28.715 1.00 95.06 397 VAL A CA 1
ATOM 3139 C C . VAL A 1 397 ? 0.169 25.747 29.402 1.00 95.06 397 VAL A C 1
ATOM 3141 O O . VAL A 1 397 ? -0.334 26.867 29.368 1.00 95.06 397 VAL A O 1
ATOM 3144 N N . ASN A 1 398 ? 1.356 25.540 29.979 1.00 93.06 398 ASN A N 1
ATOM 3145 C CA . ASN A 1 398 ? 2.188 26.642 30.458 1.00 93.06 398 ASN A CA 1
ATOM 3146 C C . ASN A 1 398 ? 3.044 27.196 29.311 1.00 93.06 398 ASN A C 1
ATOM 3148 O O . ASN A 1 398 ? 4.161 26.741 29.062 1.00 93.06 398 ASN A O 1
ATOM 3152 N N . VAL A 1 399 ? 2.536 28.223 28.632 1.00 91.50 399 VAL A N 1
ATOM 3153 C CA . VAL A 1 399 ? 3.205 28.830 27.467 1.00 91.50 399 VAL A CA 1
ATOM 3154 C C . VAL A 1 399 ? 4.612 29.318 27.771 1.00 91.50 399 VAL A C 1
ATOM 3156 O O . VAL A 1 399 ? 5.484 29.214 26.914 1.00 91.50 399 VAL A O 1
ATOM 3159 N N . ARG A 1 400 ? 4.871 29.824 28.983 1.00 89.19 400 ARG A N 1
ATOM 3160 C CA . ARG A 1 400 ? 6.212 30.302 29.351 1.00 89.19 400 ARG A CA 1
ATOM 3161 C C . ARG A 1 400 ? 7.225 29.159 29.346 1.00 89.19 400 ARG A C 1
ATOM 3163 O O . ARG A 1 400 ? 8.352 29.361 28.907 1.00 89.19 400 ARG A O 1
ATOM 3170 N N . GLN A 1 401 ? 6.820 27.971 29.801 1.00 89.62 401 GLN A N 1
ATOM 3171 C CA . GLN A 1 401 ? 7.653 26.767 29.736 1.00 89.62 401 GLN A CA 1
ATOM 3172 C C . GLN A 1 401 ? 7.807 26.244 28.306 1.00 89.62 401 GLN A C 1
ATOM 3174 O O . GLN A 1 401 ? 8.900 25.828 27.933 1.00 89.62 401 GLN A O 1
ATOM 3179 N N . VAL A 1 402 ? 6.749 26.295 27.492 1.00 87.81 402 VAL A N 1
ATOM 3180 C CA . VAL A 1 402 ? 6.831 25.904 26.074 1.00 87.81 402 VAL A CA 1
ATOM 3181 C C . VAL A 1 402 ? 7.813 26.811 25.332 1.00 87.81 402 VAL A C 1
ATOM 3183 O O . VAL A 1 402 ? 8.756 26.319 24.721 1.00 87.81 402 VAL A O 1
ATOM 3186 N N . ALA A 1 403 ? 7.651 28.130 25.450 1.00 86.31 403 ALA A N 1
ATOM 3187 C CA . ALA A 1 403 ? 8.527 29.109 24.814 1.00 86.31 403 ALA A CA 1
ATOM 3188 C C . ALA A 1 403 ? 9.988 28.956 25.265 1.00 86.31 403 ALA A C 1
ATOM 3190 O O . ALA A 1 403 ? 10.892 28.960 24.434 1.00 86.31 403 ALA A O 1
ATOM 3191 N N . SER A 1 404 ? 10.231 28.773 26.570 1.00 86.75 404 SER A N 1
ATOM 3192 C CA . SER A 1 404 ? 11.594 28.596 27.083 1.00 86.75 404 SER A CA 1
ATOM 3193 C C . SER A 1 404 ? 12.234 27.285 26.631 1.00 86.75 404 SER A C 1
ATOM 3195 O O . SER A 1 404 ? 13.439 27.255 26.393 1.00 86.75 404 SER A O 1
ATOM 3197 N N . SER A 1 405 ? 11.447 26.217 26.482 1.00 83.94 405 SER A N 1
ATOM 3198 C CA . SER A 1 405 ? 11.938 24.933 25.979 1.00 83.94 405 SER A CA 1
ATOM 3199 C C . SER A 1 405 ? 12.325 25.033 24.508 1.00 83.94 405 SER A C 1
ATOM 3201 O O . SER A 1 405 ? 13.418 24.600 24.153 1.00 83.94 405 SER A O 1
ATOM 3203 N N . VAL A 1 406 ? 11.495 25.678 23.678 1.00 80.69 406 VAL A N 1
ATOM 3204 C CA . VAL A 1 406 ? 11.771 25.894 22.245 1.00 80.69 406 VAL A CA 1
ATOM 3205 C C . VAL A 1 406 ? 13.080 26.664 22.046 1.00 80.69 406 VAL A C 1
ATOM 3207 O O . VAL A 1 406 ? 13.933 26.200 21.304 1.00 80.69 406 VAL A O 1
ATOM 3210 N N . VAL A 1 407 ? 13.290 27.768 22.773 1.00 78.69 407 VAL A N 1
ATOM 3211 C CA . VAL A 1 407 ? 14.520 28.591 22.689 1.00 78.69 407 VAL A CA 1
ATOM 3212 C C . VAL A 1 407 ? 15.773 27.870 23.210 1.00 78.69 407 VAL A C 1
ATOM 3214 O O . VAL A 1 407 ? 16.890 28.263 22.900 1.00 78.69 407 VAL A O 1
ATOM 3217 N N . ARG A 1 408 ? 15.619 26.852 24.065 1.00 77.94 408 ARG A N 1
ATOM 3218 C CA . ARG A 1 408 ? 16.754 26.081 24.605 1.00 77.94 408 ARG A CA 1
ATOM 3219 C C . ARG A 1 408 ? 17.154 24.892 23.739 1.00 77.94 408 ARG A C 1
ATOM 3221 O O . ARG A 1 408 ? 18.271 24.409 23.887 1.00 77.94 408 ARG A O 1
ATOM 3228 N N . SER A 1 409 ? 16.228 24.364 22.945 1.00 73.06 409 SER A N 1
ATOM 3229 C CA . SER A 1 409 ? 16.423 23.139 22.157 1.00 73.06 409 SER A CA 1
ATOM 3230 C C . SER A 1 409 ? 16.664 23.402 20.670 1.00 73.06 409 SER A C 1
ATOM 3232 O O . SER A 1 409 ? 17.199 22.528 19.988 1.00 73.06 409 SER A O 1
ATOM 3234 N N . HIS A 1 410 ? 16.337 24.604 20.196 1.00 61.25 410 HIS A N 1
ATOM 3235 C CA . HIS A 1 410 ? 16.685 25.145 18.884 1.00 61.25 410 HIS A CA 1
ATOM 3236 C C . HIS A 1 410 ? 17.589 26.360 19.052 1.00 61.25 410 HIS A C 1
ATOM 3238 O O . HIS A 1 410 ? 18.447 26.560 18.162 1.00 61.25 410 HIS A O 1
#

Foldseek 3Di:
DVVCLVVQKDWAWAFWWAFPQPRDIDREQFALFADADPVRDGDQLHGPRGGIDGDDDPDPDQAHTDTDMDRPNRLVRNLCVLLVHDDFAPDQDDDRHQQFRRRRDDRVNLSRLCSVLVFDADLQQFTKDKFAADEDFKAFQVQFVHWQVLVVVVPQQAALVRHGGDGRGGIHGAFQQEKRAAQVCQSVQLSVLVSLQSCCCRPVVHHRDQPDPGSCSQAQFKKWKAFFQAQETEIHGYHGYHLARHMYHHLLNCQQNVHLSPGGMIIIGGVSSLVPGGDPRRFRSDVCSSTRHNNHYHHDGDLVPGDCNQQADFFDQAQDPVVVVVCVVVDDCVVCVVRTHGLVVCPPHPVNRDSGHDHDDDPHPCPDDRDDVCVVDDDPVSVVVVVLVVQVVDPVHDSVVVVVVVVVVD